Protein AF-A0A081CIU4-F1 (afdb_monomer)

Mean predicted aligned error: 13.31 Å

Nearest PDB structures (foldseek):
  8g0d-assembly1_G  TM=2.979E-01  e=1.003E+00  Mycolicibacterium smegmatis MC2 155
  7njs-assembly1_G  TM=2.547E-01  e=7.978E-01  Mycolicibacterium smegmatis MC2 155
  7njn-assembly1_G  TM=2.491E-01  e=2.106E+00  Mycolicibacterium smegmatis MC2 155
  8wwq-assembly1_B  TM=3.522E-01  e=3.522E+00  Gardenia jasminoides
  6c8s-assembly1_A  TM=2.582E-01  e=6.601E+00  Catharanthus roseus

Secondary structure (DSSP, 8-state):
-HHHHHHHHHHHHHHHHHHHHHHHHHHHHHHHHHS-THHHHSPBP----EEE-PPPPPPTT-SS--PPEEE----HHHHH--BS-HHHHT--SSEEE-HHHHHGGGSTTGGG--HHHHHHHHTT--TTSPP-HHHHHHHHHHHHH-TTTS----TT-GGGTTT-HHHHSS--S-TTS---TT-PPPEEEEEEEEETT----HHHHHHHHHHHHHHHT---SSEEEEEEEEEE--TTTGGGGGSHHHHHHHHHHHS-GGGGGGEEEEEHHHHHHHS---S-PPTT--TTSTTTSTTHHHHHHHHH-TT-SEEEEEETT-EESS-HHHHHHHHHHHHHHSPPPSS----BTT---SSSS---TTS---TTS--SEEESS--BB-TTS--TTTT-EESSS-TTT----B-SSS-EEEEHHHHHHHHHHHHTS--EE-HHHHHHHHHHHT---S-S-HHHHHHHS--EEE----B-BSB---HHHHHHHHS-SS-B--HHHHHHHTTBSBSTT-SSHHHHHHHHHH-TTEEE-S-EEB-----------S------S--S------SHHHHHHT-TTTHHHHHHHHHHHHHHHS-----TTTS-S--HHHHHHTS----PPP------------------------PPP------------------------------PPP-----------

Radius of gyration: 31.16 Å; Cα contacts (8 Å, |Δi|>4): 1054; chains: 1; bounding box: 83×91×110 Å

Sequence (689 aa):
MLALSRSRKHIVGRWTLTLTLAVVSALAIHFARIYPWHSLYLPESSLAVFDNLAARPISSNTTCFLPGATAVNSTSFKDAVPIGSTDGAGLASDLCFHYDSRFKPYDGGTGGNTYITRAQEQLALPSSVAITGDLIWLANLLAEHEPKSYPHVDWTDATLLSRCDAMQARPSATADAEPFMGVQRPRVAFVVRCYQDFNWSHDAIVHLRALVWELRSSKLEFEVDVHILLEVKDAAVSASMFSNGGRKRILRGSVPIEFWPLVTLWHEQEMLLRYPLGGDFRPGIRGADSYRGCLLPLQRFAVEHPEYESLINWEIDTRFTHTYDRMLESMRSYAFRASAQTYTRWPVRGHSSESHGSELAGRAKCINKSADVIVLSPVRNPQDSGWYWEYDVQGFASMQSTQRAASVGTNMWLSRRAVLALEDMSANEGESFFCEAMAPSLAFRSVPPSASNEKSQCETRFKLVHYPHPVAFRYQATPAKMDNLINPARASLSKQQEQVLKDASYYYASTIAERIYAQWQSRADACIMPLILHPVKTSTMAPATSSQRSRSFGGWILANPSGPASLCVASMKGSQCADFVKTTIRHYTGHDPGDLAAMQAESLFQWDLKRPRVNKPAPLAATARSASVLGFRWRSNVKCKVTWARQPGARAGGSSSTREGPVTTRVRPDQGFRIDAPGLNRGRLDPRA

Organism: Pseudozyma antarctica (NCBI:txid84753)

Foldseek 3Di:
DVVVVVVVVVVVVVVVVVVVVVVVVVVVVVCVLQPPVCVVPFAFDPLPLFDQFFDDDDPPDFLDQDADKDFDPDCSNVQQFQFFDCVLLVHDPRIWHFPCSRQVSLACVHNVACLLVLLCVVLQFDPPDWDFLQSLLLSLLCCVVPCVSRPRAQLVPPCSCVVGVVLVPPPPPDPPPDPPPPDAQAEEEEEEEEEFPAGDTSVLNSQVSLQSCLQCSDPDSHHYDYAYEYEYEDPVLQVLCPPPVSVSLSCSSGDRNNCSVRYDYDYQVVLVVQFVQADDDDPPDRCCDCQFNVLSVVLVVLVVCVRHQKYWYHYSQKDKRDGPSSSVRSQQVSLLQFFFAAFAATDGPPDPDPDGHPPPPPAQRLHNHGAAKEAAFTKFFAAPAAAPFLPFWTLDPDSRPQGWIFGADQGMMHGSVLSNVLSCCGRVSSTDGGRRISSSSQQNVQQDDDDDDSVVRSVRGGRYYYSRFGKGFRGRDDRVVVRVLQPPPHRHDHPSSCSRCLRIQDHQNNPCLQVVVVCSNVRSSTIRGTYMGPRHRPDPDDDDDDDDDDDDPDPPDDDDLAFQQVVSVSRPVRVVSQVVSQVSCCVSVVDGPDRSVPPDSDHPSNVSSPDDDPPPPDPPPPPDDDDDDDDDDDDDDDDDDDDDDDDYDDDDDDDDDDDDDDDDDDDDDDDDDDDDDDDDDDDDDDDDD

Solvent-accessible surface area (backbone atoms only — not comparable to full-atom values): 40070 Å² total; per-residue (Å²): 114,71,68,64,52,54,54,50,52,54,50,52,50,51,54,51,51,53,50,49,53,51,51,52,50,51,49,51,52,51,49,68,56,65,52,70,65,64,71,78,79,34,55,71,40,81,76,40,47,44,49,85,42,84,66,72,86,74,79,91,82,54,69,46,77,63,61,46,73,45,82,47,91,70,64,58,42,64,72,31,28,47,30,23,28,42,75,76,27,57,42,70,70,46,42,23,27,28,43,62,37,46,39,56,39,46,36,41,80,38,70,52,33,33,19,59,60,48,42,32,55,75,40,40,38,59,89,86,59,78,61,42,58,51,55,44,24,50,22,26,53,45,27,74,77,36,44,86,82,18,27,62,47,63,82,79,51,77,60,62,63,75,66,16,62,75,64,70,67,48,75,70,82,60,88,77,60,70,78,68,84,84,69,78,64,52,30,32,36,42,33,32,44,46,43,57,75,53,83,61,37,70,67,57,50,26,52,51,49,43,49,50,46,40,42,62,71,44,89,61,92,43,47,54,50,66,35,33,44,32,37,50,74,56,74,93,51,49,77,34,56,83,37,74,74,36,31,51,57,55,38,31,36,38,47,61,62,48,51,54,90,36,51,46,80,45,42,39,71,58,44,54,73,60,26,55,76,40,73,90,65,60,90,93,56,59,80,40,33,79,82,37,21,50,53,56,64,53,27,53,48,51,67,77,40,74,79,37,56,27,38,31,42,34,54,71,40,52,44,63,55,50,64,56,41,59,51,52,54,19,50,53,56,39,36,20,61,36,54,45,44,60,46,39,58,72,50,32,47,94,37,91,69,86,62,86,21,61,69,60,85,94,59,59,46,46,52,82,33,79,49,25,34,37,32,67,33,45,27,18,31,32,74,96,31,71,23,90,63,56,76,47,51,24,51,57,97,43,68,86,79,54,75,56,26,29,22,71,60,70,48,31,40,30,21,38,70,49,38,53,51,50,36,45,36,27,44,73,63,15,32,48,43,40,48,40,25,37,65,47,15,52,31,61,60,42,59,75,87,84,82,69,58,54,67,60,44,47,72,71,29,51,30,27,32,66,47,44,55,31,28,37,49,51,51,54,66,55,35,68,57,43,39,63,58,75,38,61,98,54,57,54,35,26,54,58,58,51,56,58,41,24,41,18,14,62,28,89,67,24,74,39,14,42,57,55,49,52,49,33,65,74,31,73,36,27,24,27,45,61,38,48,25,18,41,40,74,93,67,81,88,68,84,88,73,97,81,81,85,87,84,84,89,77,91,86,78,77,81,70,89,47,22,55,43,56,70,30,69,68,18,81,52,41,69,59,29,50,51,49,52,43,50,50,42,27,70,77,70,72,45,76,78,69,55,50,78,74,47,59,81,52,34,53,44,59,56,60,70,74,51,83,80,78,82,71,76,75,82,75,79,82,76,88,71,92,79,82,87,83,93,80,91,81,88,83,92,81,84,90,77,89,79,88,88,83,86,83,90,87,88,84,85,82,89,76,90,78,92,82,88,88,83,88,82,86,89,85,83,90,83,88,84,89,84,87,82,86,85,85,86,89,82,84,88,86,89,90,133

pLDDT: mean 77.13, std 23.22, range [23.17, 98.69]

Structure (mmCIF, N/CA/C/O backbone):
data_AF-A0A081CIU4-F1
#
_entry.id   AF-A0A081CIU4-F1
#
loop_
_atom_site.group_PDB
_atom_site.id
_atom_site.type_symbol
_atom_site.label_atom_id
_atom_site.label_alt_id
_atom_site.label_comp_id
_atom_site.label_asym_id
_atom_site.label_entity_id
_atom_site.label_seq_id
_atom_site.pdbx_PDB_ins_code
_atom_site.Cartn_x
_atom_site.Cartn_y
_atom_site.Cartn_z
_atom_site.occupancy
_atom_site.B_iso_or_equiv
_atom_site.auth_seq_id
_atom_site.auth_comp_id
_atom_site.auth_asym_id
_atom_site.auth_atom_id
_atom_site.pdbx_PDB_model_num
ATOM 1 N N . MET A 1 1 ? 35.627 34.342 52.975 1.00 47.59 1 MET A N 1
ATOM 2 C CA . MET A 1 1 ? 35.368 33.804 51.613 1.00 47.59 1 MET A CA 1
ATOM 3 C C . MET A 1 1 ? 35.479 32.272 51.497 1.00 47.59 1 MET A C 1
ATOM 5 O O . MET A 1 1 ? 34.652 31.683 50.813 1.00 47.59 1 MET A O 1
ATOM 9 N N . LEU A 1 2 ? 36.407 31.588 52.185 1.00 48.41 2 LEU A N 1
ATOM 10 C CA . LEU A 1 2 ? 36.567 30.116 52.105 1.00 48.41 2 LEU A CA 1
ATOM 11 C C . LEU A 1 2 ? 35.387 29.284 52.673 1.00 48.41 2 LEU A C 1
ATOM 13 O O . LEU A 1 2 ? 35.071 28.226 52.131 1.00 48.41 2 LEU A O 1
ATOM 17 N N . ALA A 1 3 ? 34.679 29.771 53.700 1.00 47.38 3 ALA A N 1
ATOM 18 C CA . ALA A 1 3 ? 33.522 29.073 54.287 1.00 47.38 3 ALA A CA 1
ATOM 19 C C . ALA A 1 3 ? 32.275 29.061 53.371 1.00 47.38 3 ALA A C 1
ATOM 21 O O . ALA A 1 3 ? 31.578 28.052 53.270 1.00 47.38 3 ALA A O 1
ATOM 22 N N . LEU A 1 4 ? 32.047 30.144 52.618 1.00 47.97 4 LEU A N 1
ATOM 23 C CA . LEU A 1 4 ? 30.974 30.242 51.614 1.00 47.97 4 LEU A CA 1
ATOM 24 C C . LEU A 1 4 ? 31.211 29.299 50.417 1.00 47.97 4 LEU A C 1
ATOM 26 O O . LEU A 1 4 ? 30.260 28.771 49.843 1.00 47.97 4 LEU A O 1
ATOM 30 N N . SER A 1 5 ? 32.478 29.029 50.081 1.00 53.72 5 SER A N 1
ATOM 31 C CA . SER A 1 5 ? 32.878 28.079 49.031 1.00 53.72 5 SER A CA 1
ATOM 32 C C . SER A 1 5 ? 32.599 26.619 49.419 1.00 53.72 5 SER A C 1
ATOM 34 O O . SER A 1 5 ? 32.042 25.868 48.618 1.00 53.72 5 SER A O 1
ATOM 36 N N . ARG A 1 6 ? 32.897 26.213 50.665 1.00 56.09 6 ARG A N 1
ATOM 37 C CA . ARG A 1 6 ? 32.586 24.854 51.162 1.00 56.09 6 ARG A CA 1
ATOM 38 C C . ARG A 1 6 ? 31.081 24.589 51.252 1.00 56.09 6 ARG A C 1
ATOM 40 O O . ARG A 1 6 ? 30.637 23.524 50.832 1.00 56.09 6 ARG A O 1
ATOM 47 N N . SER A 1 7 ? 30.299 25.562 51.724 1.00 58.88 7 SER A N 1
ATOM 48 C CA . SER A 1 7 ? 28.834 25.447 51.789 1.00 58.88 7 SER A CA 1
ATOM 49 C C . SER A 1 7 ? 28.203 25.317 50.394 1.00 58.88 7 SER A C 1
ATOM 51 O O . SER A 1 7 ? 27.415 24.403 50.153 1.00 58.88 7 SER A O 1
ATOM 53 N N . ARG A 1 8 ? 28.646 26.128 49.416 1.00 58.50 8 ARG A N 1
ATOM 54 C CA . ARG A 1 8 ? 28.216 25.986 48.012 1.00 58.50 8 ARG A CA 1
ATOM 55 C C . ARG A 1 8 ? 28.564 24.620 47.421 1.00 58.50 8 ARG A C 1
ATOM 57 O O . ARG A 1 8 ? 27.719 24.041 46.750 1.00 58.50 8 ARG A O 1
ATOM 64 N N . LYS A 1 9 ? 29.756 24.072 47.687 1.00 65.69 9 LYS A N 1
ATOM 65 C CA . LYS A 1 9 ? 30.148 22.735 47.198 1.00 65.69 9 LYS A CA 1
ATOM 66 C C . LYS A 1 9 ? 29.275 21.614 47.776 1.00 65.69 9 LYS A C 1
ATOM 68 O O . LYS A 1 9 ? 28.875 20.727 47.030 1.00 65.69 9 LYS A O 1
ATOM 73 N N . HIS A 1 10 ? 28.929 21.672 49.063 1.00 68.81 10 HIS A N 1
ATOM 74 C CA . HIS A 1 10 ? 28.024 20.693 49.680 1.00 68.81 10 HIS A CA 1
ATOM 75 C C . HIS A 1 10 ? 26.589 20.788 49.153 1.00 68.81 10 HIS A C 1
ATOM 77 O O . HIS A 1 10 ? 25.955 19.761 48.913 1.00 68.81 10 HIS A O 1
ATOM 83 N N . ILE A 1 11 ? 26.090 22.008 48.938 1.00 70.38 11 ILE A N 1
ATOM 84 C CA . ILE A 1 11 ? 24.769 22.238 48.347 1.00 70.38 11 ILE A CA 1
ATOM 85 C C . ILE A 1 11 ? 24.750 21.694 46.914 1.00 70.38 11 ILE A C 1
ATOM 87 O O . ILE A 1 11 ? 23.907 20.860 46.597 1.00 70.38 11 ILE A O 1
ATOM 91 N N . VAL A 1 12 ? 25.721 22.067 46.075 1.00 73.31 12 VAL A N 1
ATOM 92 C CA . VAL A 1 12 ? 25.831 21.576 44.689 1.00 73.31 12 VAL A CA 1
ATOM 93 C C . VAL A 1 12 ? 25.970 20.050 44.638 1.00 73.31 12 VAL A C 1
ATOM 95 O O . VAL A 1 12 ? 25.307 19.417 43.822 1.00 73.31 12 VAL A O 1
ATOM 98 N N . GLY A 1 13 ? 26.747 19.435 45.535 1.00 78.81 13 GLY A N 1
ATOM 99 C CA . GLY A 1 13 ? 26.871 17.975 45.624 1.00 78.81 13 GLY A CA 1
ATOM 100 C C . GLY A 1 13 ? 25.550 17.271 45.957 1.00 78.81 13 GLY A C 1
ATOM 101 O O . GLY A 1 13 ? 25.207 16.282 45.313 1.00 78.81 13 GLY A O 1
ATOM 102 N N . ARG A 1 14 ? 24.760 17.814 46.897 1.00 81.44 14 ARG A N 1
ATOM 103 C CA . ARG A 1 14 ? 23.413 17.303 47.210 1.00 81.44 14 ARG A CA 1
ATOM 104 C C . ARG A 1 14 ? 22.453 17.447 46.030 1.00 81.44 14 ARG A C 1
ATOM 106 O O . ARG A 1 14 ? 21.786 16.479 45.691 1.00 81.44 14 ARG A O 1
ATOM 113 N N . TRP A 1 15 ? 22.418 18.609 45.377 1.00 86.56 15 TRP A N 1
ATOM 114 C CA . TRP A 1 15 ? 21.588 18.817 44.183 1.00 86.56 15 TRP A CA 1
ATOM 115 C C . TRP A 1 15 ? 21.971 17.872 43.043 1.00 86.56 15 TRP A C 1
ATOM 117 O O . TRP A 1 15 ? 21.093 17.300 42.403 1.00 86.56 15 TRP A O 1
ATOM 127 N N . THR A 1 16 ? 23.271 17.653 42.833 1.00 87.38 16 THR A N 1
ATOM 128 C CA . THR A 1 16 ? 23.778 16.737 41.802 1.00 87.38 16 THR A CA 1
ATOM 129 C C . THR A 1 16 ? 23.361 15.297 42.094 1.00 87.38 16 THR A C 1
ATOM 131 O O . THR A 1 16 ? 22.875 14.613 41.197 1.00 87.38 16 THR A O 1
ATOM 134 N N . LEU A 1 17 ? 23.480 14.839 43.346 1.00 91.19 17 LEU A N 1
ATOM 135 C CA . LEU A 1 17 ? 23.054 13.497 43.747 1.00 91.19 17 LEU A CA 1
ATOM 136 C C . LEU A 1 17 ? 21.539 13.307 43.583 1.00 91.19 17 LEU A C 1
ATOM 138 O O . LEU A 1 17 ? 21.113 12.318 42.993 1.00 91.19 17 LEU A O 1
ATOM 142 N N . THR A 1 18 ? 20.732 14.264 44.052 1.00 91.94 18 THR A N 1
ATOM 143 C CA . THR A 1 18 ? 19.267 14.205 43.933 1.00 91.94 18 THR A CA 1
ATOM 144 C C . THR A 1 18 ? 18.825 14.201 42.473 1.00 91.94 18 THR A C 1
ATOM 146 O O . THR A 1 18 ? 17.993 13.381 42.093 1.00 91.94 18 THR A O 1
ATOM 149 N N . LEU A 1 19 ? 19.406 15.067 41.635 1.00 92.62 19 LEU A N 1
ATOM 150 C CA . LEU A 1 19 ? 19.109 15.102 40.203 1.00 92.62 19 LEU A CA 1
ATOM 151 C C . LEU A 1 19 ? 19.512 13.789 39.525 1.00 92.62 19 LEU A C 1
ATOM 153 O O . LEU A 1 19 ? 18.738 13.243 38.747 1.00 92.62 19 LEU A O 1
ATOM 157 N N . THR A 1 20 ? 20.688 13.250 39.858 1.00 92.81 20 THR A N 1
ATOM 158 C CA . THR A 1 20 ? 21.164 11.974 39.306 1.00 92.81 20 THR A CA 1
ATOM 159 C C . THR A 1 20 ? 20.224 10.832 39.683 1.00 92.81 20 THR A C 1
ATOM 161 O O . THR A 1 20 ? 19.798 10.086 38.808 1.00 92.81 20 THR A O 1
ATOM 164 N N . LEU A 1 21 ? 19.829 10.726 40.955 1.00 94.44 21 LEU A N 1
ATOM 165 C CA . LEU A 1 21 ? 18.868 9.718 41.410 1.00 94.44 21 LEU A CA 1
ATOM 166 C C . LEU A 1 21 ? 17.505 9.880 40.731 1.00 94.44 21 LEU A C 1
ATOM 168 O O . LEU A 1 21 ? 16.909 8.881 40.329 1.00 94.44 21 LEU A O 1
ATOM 172 N N . ALA A 1 22 ? 17.026 11.114 40.560 1.00 92.81 22 ALA A N 1
ATOM 173 C CA . ALA A 1 22 ? 15.773 11.392 39.865 1.00 92.81 22 ALA A CA 1
ATOM 174 C C . ALA A 1 22 ? 15.837 10.970 38.389 1.00 92.81 22 ALA A C 1
ATOM 176 O O . ALA A 1 22 ? 14.927 10.295 37.908 1.00 92.81 22 ALA A O 1
ATOM 177 N N . VAL A 1 23 ? 16.927 11.294 37.685 1.00 93.25 23 VAL A N 1
ATOM 178 C CA . VAL A 1 23 ? 17.137 10.893 36.285 1.00 93.25 23 VAL A CA 1
ATOM 179 C C . VAL A 1 23 ? 17.259 9.376 36.161 1.00 93.25 23 VAL A C 1
ATOM 181 O O . VAL A 1 23 ? 16.587 8.786 35.320 1.00 93.25 23 VAL A O 1
ATOM 184 N N . VAL A 1 24 ? 18.052 8.721 37.013 1.00 94.00 24 VAL A N 1
ATOM 185 C CA . VAL A 1 24 ? 18.200 7.256 37.010 1.00 94.00 24 VAL A CA 1
ATOM 186 C C . VAL A 1 24 ? 16.861 6.575 37.284 1.00 94.00 24 VAL A C 1
ATOM 188 O O . VAL A 1 24 ? 16.499 5.640 36.574 1.00 94.00 24 VAL A O 1
ATOM 191 N N . SER A 1 25 ? 16.086 7.072 38.250 1.00 92.12 25 SER A N 1
ATOM 192 C CA . SER A 1 25 ? 14.756 6.536 38.560 1.00 92.12 25 SER A CA 1
ATOM 193 C C . SER A 1 25 ? 13.787 6.726 37.392 1.00 92.12 25 SER A C 1
ATOM 195 O O . SER A 1 25 ? 13.082 5.792 37.017 1.00 92.12 25 SER A O 1
ATOM 197 N N . ALA A 1 26 ? 13.782 7.905 36.764 1.00 89.06 26 ALA A N 1
ATOM 198 C CA . ALA A 1 26 ? 12.953 8.180 35.595 1.00 89.06 26 ALA A CA 1
ATOM 199 C C . ALA A 1 26 ? 13.325 7.281 34.405 1.00 89.06 26 ALA A C 1
ATOM 201 O O . ALA A 1 26 ? 12.436 6.737 33.751 1.00 89.06 26 ALA A O 1
ATOM 202 N N . LEU A 1 27 ? 14.622 7.068 34.156 1.00 89.06 27 LEU A N 1
ATOM 203 C CA . LEU A 1 27 ? 15.112 6.157 33.121 1.00 89.06 27 LEU A CA 1
ATOM 204 C C . LEU A 1 27 ? 14.751 4.702 33.426 1.00 89.06 27 LEU A C 1
ATOM 206 O O . LEU A 1 27 ? 14.308 3.999 32.524 1.00 89.06 27 LEU A O 1
ATOM 210 N N . ALA A 1 28 ? 14.877 4.260 34.680 1.00 88.69 28 ALA A N 1
ATOM 211 C CA . ALA A 1 28 ? 14.497 2.913 35.095 1.00 88.69 28 ALA A CA 1
ATOM 212 C C . ALA A 1 28 ? 12.992 2.671 34.912 1.00 88.69 28 ALA A C 1
ATOM 214 O O . ALA A 1 28 ? 12.601 1.656 34.341 1.00 88.69 28 ALA A O 1
ATOM 215 N N . ILE A 1 29 ? 12.146 3.628 35.312 1.00 84.19 29 ILE A N 1
ATOM 216 C CA . ILE A 1 29 ? 10.693 3.567 35.094 1.00 84.19 29 ILE A CA 1
ATOM 217 C C . ILE A 1 29 ? 10.372 3.580 33.597 1.00 84.19 29 ILE A C 1
ATOM 219 O O . ILE A 1 29 ? 9.528 2.808 33.145 1.00 84.19 29 ILE A O 1
ATOM 223 N N . HIS A 1 30 ? 11.036 4.432 32.811 1.00 80.25 30 HIS A N 1
ATOM 224 C CA . HIS A 1 30 ? 10.829 4.486 31.366 1.00 80.25 30 HIS A CA 1
ATOM 225 C C . HIS A 1 30 ? 11.207 3.159 30.703 1.00 80.25 30 HIS A C 1
ATOM 227 O O . HIS A 1 30 ? 10.396 2.607 29.964 1.00 80.25 30 HIS A O 1
ATOM 233 N N . PHE A 1 31 ? 12.382 2.611 31.028 1.00 82.56 31 PHE A N 1
ATOM 234 C CA . PHE A 1 31 ? 12.849 1.321 30.527 1.00 82.56 31 PHE A CA 1
ATOM 235 C C . PHE A 1 31 ? 11.892 0.198 30.927 1.00 82.56 31 PHE A C 1
ATOM 237 O O . PHE A 1 31 ? 11.445 -0.556 30.072 1.00 82.56 31 PHE A O 1
ATOM 244 N N . ALA A 1 32 ? 11.478 0.150 32.194 1.00 82.06 32 ALA A N 1
ATOM 245 C CA . ALA A 1 32 ? 10.506 -0.822 32.674 1.00 82.06 32 ALA A CA 1
ATOM 246 C C . ALA A 1 32 ? 9.129 -0.682 32.005 1.00 82.06 32 ALA A C 1
ATOM 248 O O . ALA A 1 32 ? 8.395 -1.656 31.927 1.00 82.06 32 ALA A O 1
ATOM 249 N N . ARG A 1 33 ? 8.745 0.488 31.490 1.00 75.88 33 ARG A N 1
ATOM 250 C CA . ARG A 1 33 ? 7.483 0.633 30.746 1.00 75.88 33 ARG A CA 1
ATOM 251 C C . ARG A 1 33 ? 7.586 0.174 29.297 1.00 75.88 33 ARG A C 1
ATOM 253 O O . ARG A 1 33 ? 6.608 -0.343 28.771 1.00 75.88 33 ARG A O 1
ATOM 260 N N . ILE A 1 34 ? 8.730 0.384 28.648 1.00 75.81 34 ILE A N 1
ATOM 261 C CA . ILE A 1 34 ? 8.908 0.082 27.217 1.00 75.81 34 ILE A CA 1
ATOM 262 C C . ILE A 1 34 ? 9.500 -1.303 26.955 1.00 75.81 34 ILE A C 1
ATOM 264 O O . ILE A 1 34 ? 9.457 -1.771 25.818 1.00 75.81 34 ILE A O 1
ATOM 268 N N . TYR A 1 35 ? 10.094 -1.933 27.969 1.00 82.69 35 TYR A N 1
ATOM 269 C CA . TYR A 1 35 ? 10.715 -3.238 27.820 1.00 82.69 35 TYR A CA 1
ATOM 270 C C . TYR A 1 35 ? 9.648 -4.299 27.494 1.00 82.69 35 TYR A C 1
ATOM 272 O O . TYR A 1 35 ? 8.604 -4.332 28.153 1.00 82.69 35 TYR A O 1
ATOM 280 N N . PRO A 1 36 ? 9.880 -5.175 26.499 1.00 83.56 36 PRO A N 1
ATOM 281 C CA . PRO A 1 36 ? 8.927 -6.204 26.097 1.00 83.56 36 PRO A CA 1
ATOM 282 C C . PRO A 1 36 ? 8.922 -7.357 27.109 1.00 83.56 36 PRO A C 1
ATOM 284 O O . PRO A 1 36 ? 9.418 -8.442 26.836 1.00 83.56 36 PRO A O 1
ATOM 287 N N . TRP A 1 37 ? 8.382 -7.140 28.310 1.00 86.25 37 TRP A N 1
ATOM 288 C CA . TRP A 1 37 ? 8.430 -8.124 29.401 1.00 86.25 37 TRP A CA 1
ATOM 289 C C . TRP A 1 37 ? 7.894 -9.502 29.013 1.00 86.25 37 TRP A C 1
ATOM 291 O O . TRP A 1 37 ? 8.384 -10.508 29.523 1.00 86.25 37 TRP A O 1
ATOM 301 N N . HIS A 1 38 ? 6.928 -9.560 28.093 1.00 88.44 38 HIS A N 1
ATOM 302 C CA . HIS A 1 38 ? 6.382 -10.811 27.572 1.00 88.44 38 HIS A CA 1
ATOM 303 C C . HIS A 1 38 ? 7.429 -11.725 26.947 1.00 88.44 38 HIS A C 1
ATOM 305 O O . HIS A 1 38 ? 7.288 -12.940 27.061 1.00 88.44 38 HIS A O 1
ATOM 311 N N . SER A 1 39 ? 8.516 -11.179 26.399 1.00 88.44 39 SER A N 1
ATOM 312 C CA . SER A 1 39 ? 9.598 -11.982 25.829 1.00 88.44 39 SER A CA 1
ATOM 313 C C . SER A 1 39 ? 10.392 -12.780 26.865 1.00 88.44 39 SER A C 1
ATOM 315 O O . SER A 1 39 ? 11.128 -13.683 26.485 1.00 88.44 39 SER A O 1
ATOM 317 N N . LEU A 1 40 ? 10.314 -12.429 28.156 1.00 89.69 40 LEU A N 1
ATOM 318 C CA . LEU A 1 40 ? 11.054 -13.119 29.220 1.00 89.69 40 LEU A CA 1
ATOM 319 C C . LEU A 1 40 ? 10.314 -14.336 29.774 1.00 89.69 40 LEU A C 1
ATOM 321 O O . LEU A 1 40 ? 10.948 -15.240 30.306 1.00 89.69 40 LEU A O 1
ATOM 325 N N . TYR A 1 41 ? 8.983 -14.339 29.696 1.00 90.12 41 TYR A N 1
ATOM 326 C CA . TYR A 1 41 ? 8.151 -15.353 30.348 1.00 90.12 41 TYR A CA 1
ATOM 327 C C . TYR A 1 41 ? 7.255 -16.136 29.386 1.00 90.12 41 TYR A C 1
ATOM 329 O O . TYR A 1 41 ? 6.561 -17.053 29.826 1.00 90.12 41 TYR A O 1
ATOM 337 N N . LEU A 1 42 ? 7.186 -15.755 28.108 1.00 90.94 42 LEU A N 1
ATOM 338 C CA . LEU A 1 42 ? 6.519 -16.550 27.082 1.00 90.94 42 LEU A CA 1
ATOM 339 C C . LEU A 1 42 ? 7.560 -17.291 26.244 1.00 90.94 42 LEU A C 1
ATOM 341 O O . LEU A 1 42 ? 8.535 -16.670 25.812 1.00 90.94 42 LEU A O 1
ATOM 345 N N . PRO A 1 43 ? 7.358 -18.588 25.968 1.00 90.69 43 PRO A N 1
ATOM 346 C CA . PRO A 1 43 ? 8.211 -19.299 25.033 1.00 90.69 43 PRO A CA 1
ATOM 347 C C . PRO A 1 43 ? 8.005 -18.750 23.616 1.00 90.69 43 PRO A C 1
ATOM 349 O O . PRO A 1 43 ? 6.896 -18.354 23.234 1.00 90.69 43 PRO A O 1
ATOM 352 N N . GLU A 1 44 ? 9.082 -18.714 22.828 1.00 88.25 44 GLU A N 1
ATOM 353 C CA . GLU A 1 44 ? 8.960 -18.406 21.405 1.00 88.25 44 GLU A CA 1
ATOM 354 C C . GLU A 1 44 ? 8.112 -19.476 20.719 1.00 88.25 44 GLU A C 1
ATOM 356 O O . GLU A 1 44 ? 8.261 -20.674 20.959 1.00 88.25 44 GLU A O 1
ATOM 361 N N . SER A 1 45 ? 7.224 -19.028 19.841 1.00 79.62 45 SER A N 1
ATOM 362 C CA . SER A 1 45 ? 6.493 -19.916 18.963 1.00 79.62 45 SER A CA 1
ATOM 363 C C . SER A 1 45 ? 7.462 -20.528 17.962 1.00 79.62 45 SER A C 1
ATOM 365 O O . SER A 1 45 ? 8.175 -19.817 17.245 1.00 79.62 45 SER A O 1
ATOM 367 N N . SER A 1 46 ? 7.459 -21.857 17.860 1.00 67.00 46 SER A N 1
ATOM 368 C CA . SER A 1 46 ? 7.806 -22.497 16.599 1.00 67.00 46 SER A CA 1
ATOM 369 C C . SER A 1 46 ? 6.753 -22.008 15.615 1.00 67.00 46 SER A C 1
ATOM 371 O O . SER A 1 46 ? 5.642 -22.520 15.646 1.00 67.00 46 SER A O 1
ATOM 373 N N . LEU A 1 47 ? 7.029 -20.943 14.858 1.00 64.56 47 LEU A N 1
ATOM 374 C CA . LEU A 1 47 ? 6.101 -20.345 13.894 1.00 64.56 47 LEU A CA 1
ATOM 375 C C . LEU A 1 47 ? 5.720 -21.393 12.828 1.00 64.56 47 LEU A C 1
ATOM 377 O O . LEU A 1 47 ? 6.210 -21.359 11.704 1.00 64.56 47 LEU A O 1
ATOM 381 N N . ALA A 1 48 ? 4.857 -22.343 13.185 1.00 69.06 48 ALA A N 1
ATOM 382 C CA . ALA A 1 48 ? 4.318 -23.413 12.357 1.00 69.06 48 ALA A CA 1
ATOM 383 C C . ALA A 1 48 ? 3.165 -22.855 11.517 1.00 69.06 48 ALA A C 1
ATOM 385 O O . ALA A 1 48 ? 2.093 -23.439 11.402 1.00 69.06 48 ALA A O 1
ATOM 386 N N . VAL A 1 49 ? 3.403 -21.666 10.957 1.00 84.31 49 VAL A N 1
ATOM 387 C CA . VAL A 1 49 ? 2.531 -21.017 9.976 1.00 84.31 49 VAL A CA 1
ATOM 388 C C . VAL A 1 49 ? 2.612 -21.718 8.617 1.00 84.31 49 VAL A C 1
ATOM 390 O O . VAL A 1 49 ? 1.861 -21.375 7.710 1.00 84.31 49 VAL A O 1
ATOM 393 N N . PHE A 1 50 ? 3.524 -22.685 8.481 1.00 87.94 50 PHE A N 1
ATOM 394 C CA . PHE A 1 50 ? 3.714 -23.503 7.296 1.00 87.94 50 PHE A CA 1
ATOM 395 C C . PHE A 1 50 ? 3.245 -24.927 7.549 1.00 87.94 50 PHE A C 1
ATOM 397 O O . PHE A 1 50 ? 3.664 -25.546 8.529 1.00 87.94 50 PHE A O 1
ATOM 404 N N . ASP A 1 51 ? 2.482 -25.461 6.606 1.00 84.94 51 ASP A N 1
ATOM 405 C CA . ASP A 1 51 ? 2.380 -26.898 6.417 1.00 84.94 51 ASP A CA 1
ATOM 406 C C . ASP A 1 51 ? 3.490 -27.333 5.451 1.00 84.94 51 ASP A C 1
ATOM 408 O O . ASP A 1 51 ? 3.676 -26.738 4.386 1.00 84.94 51 ASP A O 1
ATOM 412 N N . ASN A 1 52 ? 4.254 -28.355 5.839 1.00 86.62 52 ASN A N 1
ATOM 413 C CA . ASN A 1 52 ? 5.378 -28.868 5.052 1.00 86.62 52 ASN A CA 1
ATOM 414 C C . ASN A 1 52 ? 4.848 -29.863 4.015 1.00 86.62 52 ASN A C 1
ATOM 416 O O . ASN A 1 52 ? 4.833 -31.075 4.243 1.00 86.62 52 ASN A O 1
ATOM 420 N N . LEU A 1 53 ? 4.336 -29.335 2.908 1.00 84.75 53 LEU A N 1
ATOM 421 C CA . LEU A 1 53 ? 3.707 -30.105 1.840 1.00 84.75 53 LEU A CA 1
ATOM 422 C C . LEU A 1 53 ? 4.631 -30.162 0.624 1.00 84.75 53 LEU A C 1
ATOM 424 O O . LEU A 1 53 ? 5.389 -29.236 0.350 1.00 84.75 53 LEU A O 1
ATOM 428 N N . ALA A 1 54 ? 4.572 -31.249 -0.141 1.00 83.31 54 ALA A N 1
ATOM 429 C CA . ALA A 1 54 ? 5.294 -31.302 -1.405 1.00 83.31 54 ALA A CA 1
ATOM 430 C C . ALA A 1 54 ? 4.649 -30.329 -2.406 1.00 83.31 54 ALA A C 1
ATOM 432 O O . ALA A 1 54 ? 3.458 -30.445 -2.708 1.00 83.31 54 ALA A O 1
ATOM 433 N N . ALA A 1 55 ? 5.439 -29.393 -2.937 1.00 76.25 55 ALA A N 1
ATOM 434 C CA . ALA A 1 55 ? 4.968 -28.479 -3.967 1.00 76.25 55 ALA A CA 1
ATOM 435 C C . ALA A 1 55 ? 4.559 -29.249 -5.230 1.00 76.25 55 ALA A C 1
ATOM 437 O O . ALA A 1 55 ? 5.261 -30.155 -5.690 1.00 76.25 55 ALA A O 1
ATOM 438 N N . ARG A 1 56 ? 3.425 -28.868 -5.826 1.00 69.81 56 ARG A N 1
ATOM 439 C CA . ARG A 1 56 ? 3.028 -29.399 -7.134 1.00 69.81 56 ARG A CA 1
ATOM 440 C C . ARG A 1 56 ? 3.912 -28.787 -8.228 1.00 69.81 56 ARG A C 1
ATOM 442 O O . ARG A 1 56 ? 4.130 -27.572 -8.208 1.00 69.81 56 ARG A O 1
ATOM 449 N N . PRO A 1 57 ? 4.392 -29.582 -9.201 1.00 67.31 57 PRO A N 1
ATOM 450 C CA . PRO A 1 57 ? 5.156 -29.050 -10.320 1.00 67.31 57 PRO A CA 1
ATOM 451 C C . PRO A 1 57 ? 4.294 -28.081 -11.135 1.00 67.31 57 PRO A C 1
ATOM 453 O O . PRO A 1 57 ? 3.151 -28.378 -11.485 1.00 67.31 57 PRO A O 1
ATOM 456 N N . ILE A 1 58 ? 4.853 -26.910 -11.431 1.00 67.25 58 ILE A N 1
ATOM 457 C CA . ILE A 1 58 ? 4.219 -25.897 -12.277 1.00 67.25 58 ILE A CA 1
ATOM 458 C C . ILE A 1 58 ? 4.496 -26.270 -13.733 1.00 67.25 58 ILE A C 1
ATOM 460 O O . ILE A 1 58 ? 5.648 -26.523 -14.093 1.00 67.25 58 ILE A O 1
ATOM 464 N N . SER A 1 59 ? 3.457 -26.295 -14.570 1.00 58.84 59 SER A N 1
ATOM 465 C CA . SER A 1 59 ? 3.627 -26.470 -16.015 1.00 58.84 59 SER A CA 1
ATOM 466 C C . SER A 1 59 ? 4.476 -25.324 -16.570 1.00 58.84 59 SER A C 1
ATOM 468 O O . SER A 1 59 ? 4.124 -24.158 -16.420 1.00 58.84 59 SER A O 1
ATOM 470 N N . SER A 1 60 ? 5.602 -25.648 -17.205 1.00 55.03 60 SER A N 1
ATOM 471 C CA . SER A 1 60 ? 6.551 -24.674 -17.759 1.00 55.03 60 SER A CA 1
ATOM 472 C C . SER A 1 60 ? 6.101 -24.048 -19.082 1.00 55.03 60 SER A C 1
ATOM 474 O O . SER A 1 60 ? 6.821 -23.218 -19.628 1.00 55.03 60 SER A O 1
ATOM 476 N N . ASN A 1 61 ? 4.942 -24.448 -19.615 1.00 53.81 61 ASN A N 1
ATOM 477 C CA . ASN A 1 61 ? 4.534 -24.131 -20.984 1.00 53.81 61 ASN A CA 1
ATOM 478 C C . ASN A 1 61 ? 3.200 -23.373 -21.071 1.00 53.81 61 ASN A C 1
ATOM 480 O O . ASN A 1 61 ? 2.446 -23.538 -22.027 1.00 53.81 61 ASN A O 1
ATOM 484 N N . THR A 1 62 ? 2.865 -22.576 -20.055 1.00 54.91 62 THR A N 1
ATOM 485 C CA . THR A 1 62 ? 1.636 -21.775 -20.064 1.00 54.91 62 THR A CA 1
ATOM 486 C C . THR A 1 62 ? 1.937 -20.318 -20.387 1.00 54.91 62 THR A C 1
ATOM 488 O O . THR A 1 62 ? 2.716 -19.668 -19.699 1.00 54.91 62 THR A O 1
ATOM 491 N N . THR A 1 63 ? 1.238 -19.765 -21.377 1.00 62.72 63 THR A N 1
ATOM 492 C CA . THR A 1 63 ? 1.177 -18.320 -21.675 1.00 62.72 63 THR A CA 1
ATOM 493 C C . THR A 1 63 ? 0.432 -17.512 -20.601 1.00 62.72 63 THR A C 1
ATOM 495 O O . THR A 1 63 ? 0.308 -16.294 -20.707 1.00 62.72 63 THR A O 1
ATOM 498 N N . CYS A 1 64 ? -0.074 -18.190 -19.570 1.00 70.19 64 CYS A N 1
ATOM 499 C CA . CYS A 1 64 ? -0.979 -17.670 -18.561 1.00 70.19 64 CYS A CA 1
ATOM 500 C C . CYS A 1 64 ? -0.321 -17.539 -17.192 1.00 70.19 64 CYS A C 1
ATOM 502 O O . CYS A 1 64 ? 0.398 -18.431 -16.742 1.00 70.19 64 CYS A O 1
ATOM 504 N N . PHE A 1 65 ? -0.701 -16.489 -16.473 1.00 76.56 65 PHE A N 1
ATOM 505 C CA . PHE A 1 65 ? -0.289 -16.267 -15.097 1.00 76.56 65 PHE A CA 1
ATOM 506 C C . PHE A 1 65 ? -1.257 -16.951 -14.114 1.00 76.56 65 PHE A C 1
ATOM 508 O O . PHE A 1 65 ? -2.175 -16.334 -13.582 1.00 76.56 65 PHE A O 1
ATOM 515 N N . LEU A 1 66 ? -1.126 -18.262 -13.906 1.00 75.88 66 LEU A N 1
ATOM 516 C CA . LEU A 1 66 ? -2.017 -19.003 -13.003 1.00 75.88 66 LEU A CA 1
ATOM 517 C C . LEU A 1 66 ? -1.252 -19.530 -11.783 1.00 75.88 66 LEU A C 1
ATOM 519 O O . LEU A 1 66 ? -0.427 -20.430 -11.947 1.00 75.88 66 LEU A O 1
ATOM 523 N N . PRO A 1 67 ? -1.521 -19.016 -10.566 1.00 78.69 67 PRO A N 1
ATOM 524 C CA . PRO A 1 67 ? -0.890 -19.536 -9.362 1.00 78.69 67 PRO A CA 1
ATOM 525 C C . PRO A 1 67 ? -1.460 -20.919 -9.010 1.00 78.69 67 PRO A C 1
ATOM 527 O O . PRO A 1 67 ? -2.667 -21.157 -9.105 1.00 78.69 67 PRO A O 1
ATOM 530 N N . GLY A 1 68 ? -0.592 -21.838 -8.589 1.00 77.38 68 GLY A N 1
ATOM 531 C CA . GLY A 1 68 ? -0.977 -23.165 -8.110 1.00 77.38 68 GLY A CA 1
ATOM 532 C C . GLY A 1 68 ? -1.220 -23.171 -6.601 1.00 77.38 68 GLY A C 1
ATOM 533 O O . GLY A 1 68 ? -0.303 -22.875 -5.838 1.00 77.38 68 GLY A O 1
ATOM 534 N N . ALA A 1 69 ? -2.431 -23.537 -6.173 1.00 82.62 69 ALA A N 1
ATOM 535 C CA . ALA A 1 69 ? -2.763 -23.758 -4.764 1.00 82.62 69 ALA A CA 1
ATOM 536 C C . ALA A 1 69 ? -2.685 -25.249 -4.398 1.00 82.62 69 ALA A C 1
ATOM 538 O O . ALA A 1 69 ? -2.949 -26.125 -5.232 1.00 82.62 69 ALA A O 1
ATOM 539 N N . THR A 1 70 ? -2.383 -25.530 -3.133 1.00 81.44 70 THR A N 1
ATOM 540 C CA . THR A 1 70 ? -2.409 -26.878 -2.555 1.00 81.44 70 THR A CA 1
ATOM 541 C C . THR A 1 70 ? -3.540 -26.958 -1.533 1.00 81.44 70 THR A C 1
ATOM 543 O O . THR A 1 70 ? -3.682 -26.069 -0.697 1.00 81.44 70 THR A O 1
ATOM 546 N N . ALA A 1 71 ? -4.352 -28.016 -1.610 1.00 83.00 71 ALA A N 1
ATOM 547 C CA . ALA A 1 71 ? -5.401 -28.276 -0.629 1.00 83.00 71 ALA A CA 1
ATOM 548 C C . ALA A 1 71 ? -4.803 -28.750 0.701 1.00 83.00 71 ALA A C 1
ATOM 550 O O . ALA A 1 71 ? -3.859 -29.545 0.713 1.00 83.00 71 ALA A O 1
ATOM 551 N N . VAL A 1 72 ? -5.376 -28.283 1.805 1.00 82.56 72 VAL A N 1
ATOM 552 C CA . VAL A 1 72 ? -4.885 -28.506 3.162 1.00 82.56 72 VAL A CA 1
ATOM 553 C C . VAL A 1 72 ? -5.990 -29.052 4.053 1.00 82.56 72 VAL A C 1
ATOM 555 O O . VAL A 1 72 ? -7.080 -28.496 4.114 1.00 82.56 72 VAL A O 1
ATOM 558 N N . ASN A 1 73 ? -5.660 -30.101 4.812 1.00 70.81 73 ASN A N 1
ATOM 559 C CA . ASN A 1 73 ? -6.511 -30.659 5.871 1.00 70.81 73 ASN A CA 1
ATOM 560 C C . ASN A 1 73 ? -5.929 -30.427 7.285 1.00 70.81 73 ASN A C 1
ATOM 562 O O . ASN A 1 73 ? -6.416 -30.995 8.260 1.00 70.81 73 ASN A O 1
ATOM 566 N N . SER A 1 74 ? -4.856 -29.640 7.398 1.00 69.50 74 SER A N 1
ATOM 567 C CA . SER A 1 74 ? -4.142 -29.359 8.647 1.00 69.50 74 SER A CA 1
ATOM 568 C C . SER A 1 74 ? -4.827 -28.267 9.467 1.00 69.50 74 SER A C 1
ATOM 570 O O . SER A 1 74 ? -5.265 -27.245 8.941 1.00 69.50 74 SER A O 1
ATOM 572 N N . THR A 1 75 ? -4.861 -28.449 10.787 1.00 68.75 75 THR A N 1
ATOM 573 C CA . THR A 1 75 ? -5.267 -27.409 11.743 1.00 68.75 75 THR A CA 1
ATOM 574 C C . THR A 1 75 ? -4.079 -26.644 12.332 1.00 68.75 75 THR A C 1
ATOM 576 O O . THR A 1 75 ? -4.306 -25.673 13.046 1.00 68.75 75 THR A O 1
ATOM 579 N N . SER A 1 76 ? -2.829 -27.026 12.022 1.00 73.12 76 SER A N 1
ATOM 580 C CA . SER A 1 76 ? -1.609 -26.466 12.639 1.00 73.12 76 SER A CA 1
ATOM 581 C C . SER A 1 76 ? -1.506 -24.948 12.484 1.00 73.12 76 SER A C 1
ATOM 583 O O . SER A 1 76 ? -1.167 -24.230 13.424 1.00 73.12 76 SER A O 1
ATOM 585 N N . PHE A 1 77 ? -1.869 -24.427 11.312 1.00 79.88 77 PHE A N 1
ATOM 586 C CA . PHE A 1 77 ? -1.863 -22.987 11.065 1.00 79.88 77 PHE A CA 1
ATOM 587 C C . PHE A 1 77 ? -2.758 -22.221 12.030 1.00 79.88 77 PHE A C 1
ATOM 589 O O . PHE A 1 77 ? -2.374 -21.164 12.522 1.00 79.88 77 PHE A O 1
ATOM 596 N N . LYS A 1 78 ? -3.938 -22.769 12.333 1.00 74.75 78 LYS A N 1
ATOM 597 C CA . LYS A 1 78 ? -4.904 -22.128 13.220 1.00 74.75 78 LYS A CA 1
ATOM 598 C C . LYS A 1 78 ? -4.340 -21.932 14.637 1.00 74.75 78 LYS A C 1
ATOM 600 O O . LYS A 1 78 ? -4.730 -20.973 15.298 1.00 74.75 78 LYS A O 1
ATOM 605 N N . ASP A 1 79 ? -3.404 -22.774 15.069 1.00 74.38 79 ASP A N 1
ATOM 606 C CA . ASP A 1 79 ? -2.697 -22.625 16.346 1.00 74.38 79 ASP A CA 1
ATOM 607 C C . ASP A 1 79 ? -1.541 -21.607 16.260 1.00 74.38 79 ASP A C 1
ATOM 609 O O . ASP A 1 79 ? -1.198 -20.960 17.251 1.00 74.38 79 ASP A O 1
ATOM 613 N N . ALA A 1 80 ? -0.974 -21.404 15.066 1.00 79.06 80 ALA A N 1
ATOM 614 C CA . ALA A 1 80 ? 0.099 -20.443 14.804 1.00 79.06 80 ALA A CA 1
ATOM 615 C C . ALA A 1 80 ? -0.387 -18.991 14.585 1.00 79.06 80 ALA A C 1
ATOM 617 O O . ALA A 1 80 ? 0.410 -18.055 14.717 1.00 79.06 80 ALA A O 1
ATOM 618 N N . VAL A 1 81 ? -1.678 -18.785 14.283 1.00 85.19 81 VAL A N 1
ATOM 619 C CA . VAL A 1 81 ? -2.324 -17.462 14.149 1.00 85.19 81 VAL A CA 1
ATOM 620 C C . VAL A 1 81 ? -3.335 -17.201 15.279 1.00 85.19 81 VAL A C 1
ATOM 622 O O . VAL A 1 81 ? -4.546 -17.324 15.090 1.00 85.19 81 VAL A O 1
ATOM 625 N N . PRO A 1 82 ? -2.870 -16.828 16.487 1.00 86.00 82 PRO A N 1
ATOM 626 C CA . PRO A 1 82 ? -3.748 -16.659 17.648 1.00 86.00 82 PRO A CA 1
ATOM 627 C C . PRO A 1 82 ? -4.649 -15.414 17.568 1.00 86.00 82 PRO A C 1
ATOM 629 O O . PRO A 1 82 ? -5.583 -15.282 18.362 1.00 86.00 82 PRO A O 1
ATOM 632 N N . ILE A 1 83 ? -4.365 -14.498 16.637 1.00 92.38 83 ILE A N 1
ATOM 633 C CA . ILE A 1 83 ? -5.044 -13.214 16.454 1.00 92.38 83 ILE A CA 1
ATOM 634 C C . ILE A 1 83 ? -5.784 -13.228 15.115 1.00 92.38 83 ILE A C 1
ATOM 636 O O . ILE A 1 83 ? -5.253 -13.712 14.114 1.00 92.38 83 ILE A O 1
ATOM 640 N N . GLY A 1 84 ? -6.989 -12.660 15.076 1.00 90.88 84 GLY A N 1
ATOM 641 C CA . GLY A 1 84 ? -7.813 -12.692 13.870 1.00 90.88 84 GLY A CA 1
ATOM 642 C C . GLY A 1 84 ? -8.584 -14.002 13.732 1.00 90.88 84 GLY A C 1
ATOM 643 O O . GLY A 1 84 ? -8.648 -14.819 14.652 1.00 90.88 84 GLY A O 1
ATOM 644 N N . SER A 1 85 ? -9.199 -14.207 12.571 1.00 86.81 85 SER A N 1
ATOM 645 C CA . SER A 1 85 ? -9.816 -15.487 12.227 1.00 86.81 85 SER A CA 1
ATOM 646 C C . SER A 1 85 ? -9.959 -15.620 10.719 1.00 86.81 85 SER A C 1
ATOM 648 O O . SER A 1 85 ? -10.565 -14.758 10.093 1.00 86.81 85 SER A O 1
ATOM 650 N N . THR A 1 86 ? -9.464 -16.714 10.133 1.00 87.38 86 THR A N 1
ATOM 651 C CA . THR A 1 86 ? -9.773 -17.057 8.734 1.00 87.38 86 THR A CA 1
ATOM 652 C C . THR A 1 86 ? -11.276 -17.243 8.560 1.00 87.38 86 THR A C 1
ATOM 654 O O . THR A 1 86 ? -11.889 -16.591 7.722 1.00 87.38 86 THR A O 1
ATOM 657 N N . ASP A 1 87 ? -11.884 -18.040 9.441 1.00 86.31 87 ASP A N 1
ATOM 658 C CA . ASP A 1 87 ? -13.303 -18.395 9.392 1.00 86.31 87 ASP A CA 1
ATOM 659 C C . ASP A 1 87 ? -14.181 -17.150 9.623 1.00 86.31 87 ASP A C 1
ATOM 661 O O . ASP A 1 87 ? -15.145 -16.907 8.902 1.00 86.31 87 ASP A O 1
ATOM 665 N N . GLY A 1 88 ? -13.804 -16.307 10.591 1.00 84.94 88 GLY A N 1
ATOM 666 C CA . GLY A 1 88 ? -14.504 -15.060 10.903 1.00 84.94 88 GLY A CA 1
ATOM 667 C C . GLY A 1 88 ? -14.347 -13.995 9.819 1.00 84.94 88 GLY A C 1
ATOM 668 O O . GLY A 1 88 ? -15.295 -13.263 9.554 1.00 84.94 88 GLY A O 1
ATOM 669 N N . ALA A 1 89 ? -13.184 -13.925 9.168 1.00 89.38 89 ALA A N 1
ATOM 670 C CA . ALA A 1 89 ? -12.948 -13.033 8.039 1.00 89.38 89 ALA A CA 1
ATOM 671 C C . ALA A 1 89 ? -13.644 -13.508 6.752 1.00 89.38 89 ALA A C 1
ATOM 673 O O . ALA A 1 89 ? -13.919 -12.678 5.889 1.00 89.38 89 ALA A O 1
ATOM 674 N N . GLY A 1 90 ? -13.965 -14.804 6.640 1.00 89.19 90 GLY A N 1
ATOM 675 C CA . GLY A 1 90 ? -14.468 -15.435 5.415 1.00 89.19 90 GLY A CA 1
ATOM 676 C C . GLY A 1 90 ? -13.362 -15.883 4.453 1.00 89.19 90 GLY A C 1
ATOM 677 O O . GLY A 1 90 ? -13.627 -16.083 3.271 1.00 89.19 90 GLY A O 1
ATOM 678 N N . LEU A 1 91 ? -12.128 -16.024 4.945 1.00 90.06 91 LEU A N 1
ATOM 679 C CA . LEU A 1 91 ? -10.981 -16.478 4.166 1.00 90.06 91 LEU A CA 1
ATOM 680 C C . LEU A 1 91 ? -10.923 -18.007 4.145 1.00 90.06 91 LEU A C 1
ATOM 682 O O . LEU A 1 91 ? -10.976 -18.658 5.191 1.00 90.06 91 LEU A O 1
ATOM 686 N N . ALA A 1 92 ? -10.746 -18.561 2.948 1.00 81.25 92 ALA A N 1
ATOM 687 C CA . ALA A 1 92 ? -10.501 -19.980 2.723 1.00 81.25 92 ALA A CA 1
ATOM 688 C C . ALA A 1 92 ? -9.273 -20.454 3.523 1.00 81.25 92 ALA A C 1
ATOM 690 O O . ALA A 1 92 ? -8.180 -19.913 3.369 1.00 81.25 92 ALA A O 1
ATOM 691 N N . SER A 1 93 ? -9.458 -21.441 4.404 1.00 77.94 93 SER A N 1
ATOM 692 C CA . SER A 1 93 ? -8.373 -22.068 5.188 1.00 77.94 93 SER A CA 1
ATOM 693 C C . SER A 1 93 ? -8.067 -23.501 4.744 1.00 77.94 93 SER A C 1
ATOM 695 O O . SER A 1 93 ? -7.250 -24.184 5.348 1.00 77.94 93 SER A O 1
ATOM 697 N N . ASP A 1 94 ? -8.712 -23.941 3.670 1.00 84.19 94 ASP A N 1
ATOM 698 C CA . ASP A 1 94 ? -8.533 -25.226 2.998 1.00 84.19 94 ASP A CA 1
ATOM 699 C C . ASP A 1 94 ? -7.493 -25.163 1.869 1.00 84.19 94 ASP A C 1
ATOM 701 O O . ASP A 1 94 ? -7.158 -26.190 1.283 1.00 84.19 94 ASP A O 1
ATOM 705 N N . LEU A 1 95 ? -6.962 -23.974 1.563 1.00 88.44 95 LEU A N 1
ATOM 706 C CA . LEU A 1 95 ? -5.945 -23.753 0.539 1.00 88.44 95 LEU A CA 1
ATOM 707 C C . LEU A 1 95 ? -4.725 -23.024 1.110 1.00 88.44 95 LEU A C 1
ATOM 709 O O . LEU A 1 95 ? -4.836 -22.079 1.895 1.00 88.44 95 LEU A O 1
ATOM 713 N N . CYS A 1 96 ? -3.548 -23.438 0.654 1.00 90.94 96 CYS A N 1
ATOM 714 C CA . CYS A 1 96 ? -2.281 -22.767 0.916 1.00 90.94 96 CYS A CA 1
ATOM 715 C C . CYS A 1 96 ? -1.475 -22.594 -0.375 1.00 90.94 96 CYS A C 1
ATOM 717 O O . CYS A 1 96 ? -1.720 -23.261 -1.387 1.00 90.94 96 CYS A O 1
ATOM 719 N N . PHE A 1 97 ? -0.482 -21.707 -0.323 1.00 91.94 97 PHE A N 1
ATOM 720 C CA . PHE A 1 97 ? 0.431 -21.455 -1.433 1.00 91.94 97 PHE A CA 1
ATOM 721 C C . PHE A 1 97 ? 1.883 -21.707 -1.036 1.00 91.94 97 PHE A C 1
ATOM 723 O O . PHE A 1 97 ? 2.345 -21.257 0.014 1.00 91.94 97 PHE A O 1
ATOM 730 N N . HIS A 1 98 ? 2.626 -22.364 -1.924 1.00 93.19 98 HIS A N 1
ATOM 731 C CA . HIS A 1 98 ? 4.087 -22.289 -1.942 1.00 93.19 98 HIS A CA 1
ATOM 732 C C . HIS A 1 98 ? 4.513 -21.004 -2.657 1.00 93.19 98 HIS A C 1
ATOM 734 O O . HIS A 1 98 ? 3.804 -20.540 -3.556 1.00 93.19 98 HIS A O 1
ATOM 740 N N . TYR A 1 99 ? 5.673 -20.451 -2.295 1.00 92.31 99 TYR A N 1
ATOM 741 C CA . TYR A 1 99 ? 6.172 -19.215 -2.901 1.00 92.31 99 TYR A CA 1
ATOM 742 C C . TYR A 1 99 ? 6.313 -19.365 -4.421 1.00 92.31 99 TYR A C 1
ATOM 744 O O . TYR A 1 99 ? 5.695 -18.617 -5.177 1.00 92.31 99 TYR A O 1
ATOM 752 N N . ASP A 1 100 ? 7.028 -20.400 -4.873 1.00 89.12 100 ASP A N 1
ATOM 753 C CA . ASP A 1 100 ? 7.236 -20.665 -6.299 1.00 89.12 100 ASP A CA 1
ATOM 754 C C . ASP A 1 100 ? 5.920 -20.944 -7.024 1.00 89.12 100 ASP A C 1
ATOM 756 O O . ASP A 1 100 ? 5.671 -20.376 -8.086 1.00 89.12 100 ASP A O 1
ATOM 760 N N . SER A 1 101 ? 5.046 -21.775 -6.442 1.00 86.88 101 SER A N 1
ATOM 761 C CA . SER A 1 101 ? 3.736 -22.093 -7.028 1.00 86.88 101 SER A CA 1
ATOM 762 C C . SER A 1 101 ? 2.885 -20.852 -7.264 1.00 86.88 101 SER A C 1
ATOM 764 O O . SER A 1 101 ? 2.104 -20.827 -8.216 1.00 86.88 101 SER A O 1
ATOM 766 N N . ARG A 1 102 ? 3.043 -19.820 -6.430 1.00 88.56 102 ARG A N 1
ATOM 767 C CA . ARG A 1 102 ? 2.332 -18.560 -6.595 1.00 88.56 102 ARG A CA 1
ATOM 768 C C . ARG A 1 102 ? 3.045 -17.587 -7.525 1.00 88.56 102 ARG A C 1
ATOM 770 O O . ARG A 1 102 ? 2.385 -17.031 -8.393 1.00 88.56 102 ARG A O 1
ATOM 777 N N . PHE A 1 103 ? 4.347 -17.358 -7.350 1.00 90.12 103 PHE A N 1
ATOM 778 C CA . PHE A 1 103 ? 5.038 -16.234 -7.991 1.00 90.12 103 PHE A CA 1
ATOM 779 C C . PHE A 1 103 ? 5.802 -16.584 -9.266 1.00 90.12 103 PHE A C 1
ATOM 781 O O . PHE A 1 103 ? 5.927 -15.724 -10.135 1.00 90.12 103 PHE A O 1
ATOM 788 N N . LYS A 1 104 ? 6.237 -17.836 -9.447 1.00 86.69 104 LYS A N 1
ATOM 789 C CA . LYS A 1 104 ? 6.941 -18.267 -10.666 1.00 86.69 104 LYS A CA 1
ATOM 790 C C . LYS A 1 104 ? 6.143 -18.036 -11.959 1.00 86.69 104 LYS A C 1
ATOM 792 O O . LYS A 1 104 ? 6.764 -17.659 -12.949 1.00 86.69 104 LYS A O 1
ATOM 797 N N . PRO A 1 105 ? 4.798 -18.172 -11.990 1.00 85.25 105 PRO A N 1
ATOM 798 C CA . PRO A 1 105 ? 4.020 -17.788 -13.165 1.00 85.25 105 PRO A CA 1
ATOM 799 C C . PRO A 1 105 ? 4.214 -16.325 -13.581 1.00 85.25 105 PRO A C 1
ATOM 801 O O . PRO A 1 105 ? 4.077 -16.036 -14.760 1.00 85.25 105 PRO A O 1
ATOM 804 N N . TYR A 1 106 ? 4.559 -15.421 -12.659 1.00 86.94 106 TYR A N 1
ATOM 805 C CA . TYR A 1 106 ? 4.731 -13.981 -12.895 1.00 86.94 106 TYR A CA 1
ATOM 806 C C . TYR A 1 106 ? 6.172 -13.554 -13.199 1.00 86.94 106 TYR A C 1
ATOM 808 O O . TYR A 1 106 ? 6.445 -12.359 -13.355 1.00 86.94 106 TYR A O 1
ATOM 816 N N . ASP A 1 107 ? 7.096 -14.505 -13.301 1.00 84.38 107 ASP A N 1
ATOM 817 C CA . ASP A 1 107 ? 8.472 -14.237 -13.704 1.00 84.38 107 ASP A CA 1
ATOM 818 C C . ASP A 1 107 ? 8.547 -13.751 -15.172 1.00 84.38 107 ASP A C 1
ATOM 820 O O . ASP A 1 107 ? 7.619 -13.927 -15.962 1.00 84.38 107 ASP A O 1
ATOM 824 N N . GLY A 1 108 ? 9.649 -13.099 -15.552 1.00 67.62 108 GLY A N 1
ATOM 825 C CA . GLY A 1 108 ? 9.830 -12.421 -16.839 1.00 67.62 108 GLY A CA 1
ATOM 826 C C . GLY A 1 108 ? 9.720 -13.318 -18.075 1.00 67.62 108 GLY A C 1
ATOM 827 O O . GLY A 1 108 ? 9.452 -12.812 -19.163 1.00 67.62 108 GLY A O 1
ATOM 828 N N . GLY A 1 109 ? 9.876 -14.638 -17.930 1.00 67.12 109 GLY A N 1
ATOM 829 C CA . GLY A 1 109 ? 9.671 -15.591 -19.025 1.00 67.12 109 GLY A CA 1
ATOM 830 C C . GLY A 1 109 ? 8.209 -15.698 -19.478 1.00 67.12 109 GLY A C 1
ATOM 831 O O . GLY A 1 109 ? 7.944 -15.890 -20.666 1.00 67.12 109 GLY A O 1
ATOM 832 N N . THR A 1 110 ? 7.252 -15.521 -18.567 1.00 65.88 110 THR A N 1
ATOM 833 C CA . THR A 1 110 ? 5.821 -15.639 -18.873 1.00 65.88 110 THR A CA 1
ATOM 834 C C . THR A 1 110 ? 5.299 -14.352 -19.508 1.00 65.88 110 THR A C 1
ATOM 836 O O . THR A 1 110 ? 5.585 -13.244 -19.054 1.00 65.88 110 THR A O 1
ATOM 839 N N . GLY A 1 111 ? 4.534 -14.474 -20.596 1.00 66.31 111 GLY A N 1
ATOM 840 C CA . GLY A 1 111 ? 3.982 -13.317 -21.313 1.00 66.31 111 GLY A CA 1
ATOM 841 C C . GLY A 1 111 ? 5.027 -12.452 -22.036 1.00 66.31 111 GLY A C 1
ATOM 842 O O . GLY A 1 111 ? 4.691 -11.370 -22.509 1.00 66.31 111 GLY A O 1
ATOM 843 N N . GLY A 1 112 ? 6.282 -12.912 -22.136 1.00 79.69 112 GLY A N 1
ATOM 844 C CA . GLY A 1 112 ? 7.355 -12.225 -22.862 1.00 79.69 112 GLY A CA 1
ATOM 845 C C . GLY A 1 112 ? 7.952 -11.010 -22.144 1.00 79.69 112 GLY A C 1
ATOM 846 O O . GLY A 1 112 ? 8.652 -10.225 -22.782 1.00 79.69 112 GLY A O 1
ATOM 847 N N . ASN A 1 113 ? 7.714 -10.845 -20.841 1.00 88.56 113 ASN A N 1
ATOM 848 C CA . ASN A 1 113 ? 8.116 -9.678 -20.051 1.00 88.56 113 ASN A CA 1
ATOM 849 C C . ASN A 1 113 ? 9.604 -9.691 -19.640 1.00 88.56 113 ASN A C 1
ATOM 851 O O . ASN A 1 113 ? 9.958 -9.692 -18.457 1.00 88.56 113 ASN A O 1
ATOM 855 N N . THR A 1 114 ? 10.482 -9.740 -20.641 1.00 92.19 114 THR A N 1
ATOM 856 C CA . THR A 1 114 ? 11.906 -10.090 -20.498 1.00 92.19 114 THR A CA 1
ATOM 857 C C . THR A 1 114 ? 12.856 -8.893 -20.545 1.00 92.19 114 THR A C 1
ATOM 859 O O . THR A 1 114 ? 14.065 -9.088 -20.483 1.00 92.19 114 THR A O 1
ATOM 862 N N . TYR A 1 115 ? 12.361 -7.656 -20.646 1.00 95.06 115 TYR A N 1
ATOM 863 C CA . TYR A 1 115 ? 13.202 -6.464 -20.830 1.00 95.06 115 TYR A CA 1
ATOM 864 C C . TYR A 1 115 ? 14.326 -6.297 -19.786 1.00 95.06 115 TYR A C 1
ATOM 866 O O . TYR A 1 115 ? 15.436 -5.923 -20.163 1.00 95.06 115 TYR A O 1
ATOM 874 N N . ILE A 1 116 ? 14.086 -6.617 -18.505 1.00 93.75 116 ILE A N 1
ATOM 875 C CA . ILE A 1 116 ? 15.125 -6.568 -17.456 1.00 93.75 116 ILE A CA 1
ATOM 876 C C . ILE A 1 116 ? 16.180 -7.646 -17.706 1.00 93.75 116 ILE A C 1
ATOM 878 O O . ILE A 1 116 ? 17.369 -7.337 -17.756 1.00 93.75 116 ILE A O 1
ATOM 882 N N . THR A 1 117 ? 15.754 -8.893 -17.910 1.00 92.81 117 THR A N 1
ATOM 883 C CA . THR A 1 117 ? 16.657 -10.024 -18.162 1.00 92.81 117 THR A CA 1
ATOM 884 C C . THR A 1 117 ? 17.484 -9.799 -19.426 1.00 92.81 117 THR A C 1
ATOM 886 O O . THR A 1 117 ? 18.697 -9.966 -19.402 1.00 92.81 117 THR A O 1
ATOM 889 N N . ARG A 1 118 ? 16.873 -9.296 -20.505 1.00 93.75 118 ARG A N 1
ATOM 890 C CA . ARG A 1 118 ? 17.587 -8.939 -21.738 1.00 93.75 118 ARG A CA 1
ATOM 891 C C . ARG A 1 118 ? 18.579 -7.799 -21.534 1.00 93.75 118 ARG A C 1
ATOM 893 O O . ARG A 1 118 ? 19.652 -7.812 -22.130 1.00 93.75 118 ARG A O 1
ATOM 900 N N . ALA A 1 119 ? 18.261 -6.812 -20.695 1.00 93.94 119 ALA A N 1
ATOM 901 C CA . ALA A 1 119 ? 19.226 -5.779 -20.327 1.00 93.94 119 ALA A CA 1
ATOM 902 C C . ALA A 1 119 ? 20.409 -6.376 -19.544 1.00 93.94 119 ALA A C 1
ATOM 904 O O . ALA A 1 119 ? 21.556 -6.058 -19.847 1.00 93.94 119 ALA A O 1
ATOM 905 N N . GLN A 1 120 ? 20.159 -7.292 -18.602 1.00 92.88 120 GLN A N 1
ATOM 906 C CA . GLN A 1 120 ? 21.218 -8.009 -17.879 1.00 92.88 120 GLN A CA 1
ATOM 907 C C . GLN A 1 120 ? 22.106 -8.831 -18.823 1.00 92.88 120 GLN A C 1
ATOM 909 O O . GLN A 1 120 ? 23.330 -8.737 -18.737 1.00 92.88 120 GLN A O 1
ATOM 914 N N . GLU A 1 121 ? 21.512 -9.577 -19.756 1.00 92.75 121 GLU A N 1
ATOM 915 C CA . GLU A 1 121 ? 22.228 -10.360 -20.772 1.00 92.75 121 GLU A CA 1
ATOM 916 C C . GL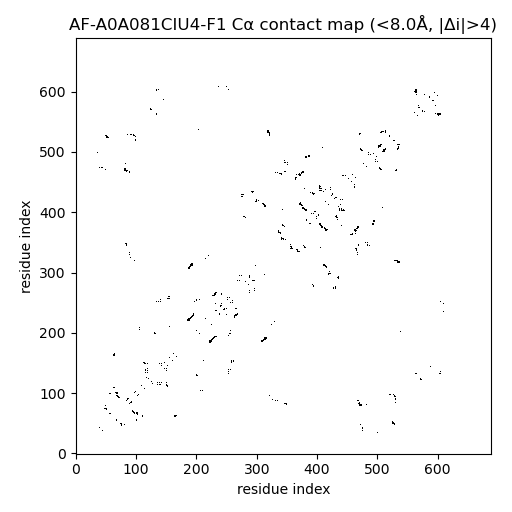U A 1 121 ? 23.128 -9.476 -21.641 1.00 92.75 121 GLU A C 1
ATOM 918 O O . GLU A 1 121 ? 24.297 -9.799 -21.863 1.00 92.75 121 GLU A O 1
ATOM 923 N N . GLN A 1 122 ? 22.618 -8.323 -22.083 1.00 92.69 122 GLN A N 1
ATOM 924 C CA . GLN A 1 122 ? 23.387 -7.370 -22.887 1.00 92.69 122 GLN A CA 1
ATOM 925 C C . GLN A 1 122 ? 24.565 -6.774 -22.119 1.00 92.69 122 GLN A C 1
ATOM 927 O O . GLN A 1 122 ? 25.657 -6.617 -22.668 1.00 92.69 122 GLN A O 1
ATOM 932 N N . LEU A 1 123 ? 24.382 -6.533 -20.822 1.00 91.56 123 LEU A N 1
ATOM 933 C CA . LEU A 1 123 ? 25.452 -6.121 -19.919 1.00 91.56 123 LEU A CA 1
ATOM 934 C C . LEU A 1 123 ? 26.357 -7.282 -19.470 1.00 91.56 123 LEU A C 1
ATOM 936 O O . LEU A 1 123 ? 27.314 -7.043 -18.734 1.00 91.56 123 LEU A O 1
ATOM 940 N N . ALA A 1 124 ? 26.095 -8.523 -19.894 1.00 91.75 124 ALA A N 1
ATOM 941 C CA . ALA A 1 124 ? 26.773 -9.734 -19.425 1.00 91.75 124 ALA A CA 1
ATOM 942 C C . ALA A 1 124 ? 26.807 -9.854 -17.888 1.00 91.75 124 ALA A C 1
ATOM 944 O O . ALA A 1 124 ? 27.831 -10.218 -17.298 1.00 91.75 124 ALA A O 1
ATOM 945 N N . LEU A 1 125 ? 25.686 -9.511 -17.249 1.00 89.12 125 LEU A N 1
ATOM 946 C CA . LEU A 1 125 ? 25.471 -9.673 -15.816 1.00 89.12 125 LEU A CA 1
ATOM 947 C C . LEU A 1 125 ? 24.946 -11.088 -15.523 1.00 89.12 125 LEU A C 1
ATOM 949 O O . LEU A 1 125 ? 24.016 -11.540 -16.194 1.00 89.12 125 LEU A O 1
ATOM 953 N N . PRO A 1 126 ? 25.492 -11.789 -14.515 1.00 85.12 126 PRO A N 1
ATOM 954 C CA . PRO A 1 126 ? 24.894 -13.022 -14.012 1.00 85.12 126 PRO A CA 1
ATOM 955 C C . PRO A 1 126 ? 23.454 -12.803 -13.525 1.00 85.12 126 PRO A C 1
ATOM 957 O O . PRO A 1 126 ? 23.141 -11.763 -12.946 1.00 85.12 126 PRO A O 1
ATOM 960 N N . SER A 1 127 ? 22.593 -13.814 -13.666 1.00 79.25 127 SER A N 1
ATOM 961 C CA . SER A 1 127 ? 21.205 -13.771 -13.172 1.00 79.25 127 SER A CA 1
ATOM 962 C C . SER A 1 127 ? 21.093 -13.622 -11.649 1.00 79.25 127 SER A C 1
ATOM 964 O O . SER A 1 127 ? 20.058 -13.194 -11.148 1.00 79.25 127 SER A O 1
ATOM 966 N N . SER A 1 128 ? 22.158 -13.943 -10.907 1.00 78.38 128 SER A N 1
ATOM 967 C CA . SER A 1 128 ? 22.253 -13.756 -9.455 1.00 78.38 128 SER A CA 1
ATOM 968 C C . SER A 1 128 ? 22.494 -12.304 -9.028 1.00 78.38 128 SER A C 1
ATOM 970 O O . SER A 1 128 ? 22.388 -11.997 -7.839 1.00 78.38 128 SER A O 1
ATOM 972 N N . VAL A 1 129 ? 22.834 -11.404 -9.959 1.00 81.31 129 VAL A N 1
ATOM 973 C CA . VAL A 1 129 ? 23.043 -9.985 -9.652 1.00 81.31 129 VAL A CA 1
ATOM 974 C C . VAL A 1 129 ? 21.712 -9.340 -9.278 1.00 81.31 129 VAL A C 1
ATOM 976 O O . VAL A 1 129 ? 20.721 -9.449 -10.001 1.00 81.31 129 VAL A O 1
ATOM 979 N N . ALA A 1 130 ? 21.703 -8.637 -8.144 1.00 83.25 130 ALA A N 1
ATOM 980 C CA . ALA A 1 130 ? 20.527 -7.931 -7.660 1.00 83.25 130 ALA A CA 1
ATOM 981 C C . ALA A 1 130 ? 20.051 -6.868 -8.662 1.00 83.25 130 ALA A C 1
ATOM 983 O O . ALA A 1 130 ? 20.849 -6.167 -9.285 1.00 83.25 130 ALA A O 1
ATOM 984 N N . ILE A 1 131 ? 18.732 -6.713 -8.767 1.00 86.62 131 ILE A N 1
ATOM 985 C CA . ILE A 1 131 ? 18.131 -5.628 -9.539 1.00 86.62 131 ILE A CA 1
ATOM 986 C C . ILE A 1 131 ? 18.386 -4.312 -8.798 1.00 86.62 131 ILE A C 1
ATOM 988 O O . ILE A 1 131 ? 17.976 -4.151 -7.651 1.00 86.62 131 ILE A O 1
ATOM 992 N N . THR A 1 132 ? 19.096 -3.387 -9.445 1.00 87.31 132 THR A N 1
ATOM 993 C CA . THR A 1 132 ? 19.413 -2.057 -8.905 1.00 87.31 132 THR A CA 1
ATOM 994 C C . THR A 1 132 ? 18.613 -0.969 -9.620 1.00 87.31 132 THR A C 1
ATOM 996 O O . THR A 1 132 ? 18.123 -1.172 -10.732 1.00 87.31 132 THR A O 1
ATOM 999 N N . GLY A 1 133 ? 18.523 0.222 -9.018 1.00 86.44 133 GLY A N 1
ATOM 1000 C CA . GLY A 1 133 ? 17.884 1.381 -9.655 1.00 86.44 133 GLY A CA 1
ATOM 1001 C C . GLY A 1 133 ? 18.513 1.757 -11.005 1.00 86.44 133 GLY A C 1
ATOM 1002 O O . GLY A 1 133 ? 17.790 2.076 -11.943 1.00 86.44 133 GLY A O 1
ATOM 1003 N N . ASP A 1 134 ? 19.838 1.640 -11.143 1.00 88.88 134 ASP A N 1
ATOM 1004 C CA . ASP A 1 134 ? 20.542 1.919 -12.405 1.00 88.88 134 ASP A CA 1
ATOM 1005 C C . ASP A 1 134 ? 20.260 0.860 -13.478 1.00 88.88 134 ASP A C 1
ATOM 1007 O O . ASP A 1 134 ? 20.109 1.199 -14.654 1.00 88.88 134 ASP A O 1
ATOM 1011 N N . LEU A 1 135 ? 20.126 -0.413 -13.081 1.00 91.44 135 LEU A N 1
ATOM 1012 C CA . LEU A 1 135 ? 19.690 -1.467 -13.995 1.00 91.44 135 LEU A CA 1
ATOM 1013 C C . LEU A 1 135 ? 18.256 -1.217 -14.470 1.00 91.44 135 LEU A C 1
ATOM 1015 O O . LEU A 1 135 ? 17.998 -1.308 -15.668 1.00 91.44 135 LEU A O 1
ATOM 1019 N N . ILE A 1 136 ? 17.336 -0.874 -13.559 1.00 93.19 136 ILE A N 1
ATOM 1020 C CA . ILE A 1 136 ? 15.955 -0.515 -13.914 1.00 93.19 136 ILE A CA 1
ATOM 1021 C C . ILE A 1 136 ? 15.941 0.682 -14.862 1.00 93.19 136 ILE A C 1
ATOM 1023 O O . ILE A 1 136 ? 15.268 0.628 -15.889 1.00 93.19 136 ILE A O 1
ATOM 1027 N N . TRP A 1 137 ? 16.718 1.727 -14.571 1.00 94.00 137 TRP A N 1
ATOM 1028 C CA . TRP A 1 137 ? 16.802 2.910 -15.422 1.00 94.00 137 TRP A CA 1
ATOM 1029 C C . TRP A 1 137 ? 17.249 2.563 -16.846 1.00 94.00 137 TRP A C 1
ATOM 1031 O O . TRP A 1 137 ? 16.609 2.990 -17.811 1.00 94.00 137 TRP A O 1
ATOM 1041 N N . LEU A 1 138 ? 18.298 1.746 -16.992 1.00 94.50 138 LEU A N 1
ATOM 1042 C CA . LEU A 1 138 ? 18.797 1.343 -18.307 1.00 94.50 138 LEU A CA 1
ATOM 1043 C C . LEU A 1 138 ? 17.825 0.401 -19.029 1.00 94.50 138 LEU A C 1
ATOM 1045 O O . LEU A 1 138 ? 17.563 0.592 -20.215 1.00 94.50 138 LEU A O 1
ATOM 1049 N N . ALA A 1 139 ? 17.274 -0.594 -18.330 1.00 95.94 139 ALA A N 1
ATOM 1050 C CA . ALA A 1 139 ? 16.302 -1.527 -18.897 1.00 95.94 139 ALA A CA 1
ATOM 1051 C C . ALA A 1 139 ? 15.055 -0.787 -19.401 1.00 95.94 139 ALA A C 1
ATOM 1053 O O . ALA A 1 139 ? 14.560 -1.072 -20.489 1.00 95.94 139 ALA A O 1
ATOM 1054 N N . ASN A 1 140 ? 14.597 0.213 -18.649 1.00 97.38 140 ASN A N 1
ATOM 1055 C CA . ASN A 1 140 ? 13.510 1.093 -19.048 1.00 97.38 140 ASN A CA 1
ATOM 1056 C C . ASN A 1 140 ? 13.871 1.943 -20.275 1.00 97.38 140 ASN A C 1
ATOM 1058 O O . ASN A 1 140 ? 13.049 2.073 -21.177 1.00 97.38 140 ASN A O 1
ATOM 1062 N N . LEU A 1 141 ? 15.084 2.509 -20.338 1.00 96.50 141 LEU A N 1
ATOM 1063 C CA . LEU A 1 141 ? 15.544 3.268 -21.509 1.00 96.50 141 LEU A CA 1
ATOM 1064 C C . LEU A 1 141 ? 15.526 2.400 -22.776 1.00 96.50 141 LEU A C 1
ATOM 1066 O O . LEU A 1 141 ? 15.008 2.817 -23.809 1.00 96.50 141 LEU A O 1
ATOM 1070 N N . LEU A 1 142 ? 16.061 1.183 -22.684 1.00 97.38 142 LEU A N 1
ATOM 1071 C CA . LEU A 1 142 ? 16.104 0.230 -23.792 1.00 97.38 142 LEU A CA 1
ATOM 1072 C C . LEU A 1 142 ? 14.696 -0.205 -24.218 1.00 97.38 142 LEU A C 1
ATOM 1074 O O . LEU A 1 142 ? 14.378 -0.175 -25.402 1.00 97.38 142 LEU A O 1
ATOM 1078 N N . ALA A 1 143 ? 13.822 -0.537 -23.268 1.00 97.12 143 ALA A N 1
ATOM 1079 C CA . ALA A 1 143 ? 12.440 -0.929 -23.542 1.00 97.12 143 ALA A CA 1
ATOM 1080 C C . ALA A 1 143 ? 11.578 0.204 -24.119 1.00 97.12 143 ALA A C 1
ATOM 1082 O O . ALA A 1 143 ? 10.696 -0.056 -24.937 1.00 97.12 143 ALA A O 1
ATOM 1083 N N . GLU A 1 144 ? 11.841 1.454 -23.732 1.00 96.19 144 GLU A N 1
ATOM 1084 C CA . GLU A 1 144 ? 11.151 2.628 -24.273 1.00 96.19 144 GLU A CA 1
ATOM 1085 C C . GLU A 1 144 ? 11.464 2.838 -25.762 1.00 96.19 144 GLU A C 1
ATOM 1087 O O . GLU A 1 144 ? 10.573 3.197 -26.535 1.00 96.19 144 GLU A O 1
ATOM 1092 N N . HIS A 1 145 ? 12.718 2.626 -26.168 1.00 96.38 145 HIS A N 1
ATOM 1093 C CA . HIS A 1 145 ? 13.182 2.927 -27.524 1.00 96.38 145 HIS A CA 1
ATOM 1094 C C . HIS A 1 145 ? 13.219 1.709 -28.459 1.00 96.38 145 HIS A C 1
ATOM 1096 O O . HIS A 1 145 ? 13.054 1.860 -29.670 1.00 96.38 145 HIS A O 1
ATOM 1102 N N . GLU A 1 146 ? 13.370 0.503 -27.914 1.00 96.62 146 GLU A N 1
ATOM 1103 C CA . GLU A 1 146 ? 13.431 -0.761 -28.649 1.00 96.62 146 GLU A CA 1
ATOM 1104 C C . GLU A 1 146 ? 12.478 -1.825 -28.059 1.00 96.62 146 GLU A C 1
ATOM 1106 O O . GLU A 1 146 ? 12.910 -2.916 -27.673 1.00 96.62 146 GLU A O 1
ATOM 1111 N N . PRO A 1 147 ? 11.154 -1.587 -28.027 1.00 95.12 147 PRO A N 1
ATOM 1112 C CA . PRO A 1 147 ? 10.199 -2.490 -27.372 1.00 95.12 147 PRO A CA 1
ATOM 1113 C C . PRO A 1 147 ? 10.147 -3.901 -27.984 1.00 95.12 147 PRO A C 1
ATOM 1115 O O . PRO A 1 147 ? 9.726 -4.846 -27.328 1.00 95.12 147 PRO A O 1
ATOM 1118 N N . LYS A 1 148 ? 10.592 -4.077 -29.237 1.00 94.25 148 LYS A N 1
ATOM 1119 C CA . LYS A 1 148 ? 10.712 -5.404 -29.870 1.00 94.25 148 LYS A CA 1
ATOM 1120 C C . LYS A 1 148 ? 11.922 -6.188 -29.353 1.00 94.25 148 LYS A C 1
ATOM 1122 O O . LYS A 1 148 ? 11.841 -7.403 -29.187 1.00 94.25 148 LYS A O 1
ATOM 1127 N N . SER A 1 149 ? 13.037 -5.497 -29.118 1.00 95.62 149 SER A N 1
ATOM 1128 C CA . SER A 1 149 ? 14.267 -6.086 -28.581 1.00 95.62 149 SER A CA 1
ATOM 1129 C C . SER A 1 149 ? 14.162 -6.305 -27.073 1.00 95.62 149 SER A C 1
ATOM 1131 O O . SER A 1 149 ? 14.725 -7.271 -26.570 1.00 95.62 149 SER A O 1
ATOM 1133 N N . TYR A 1 150 ? 13.410 -5.456 -26.37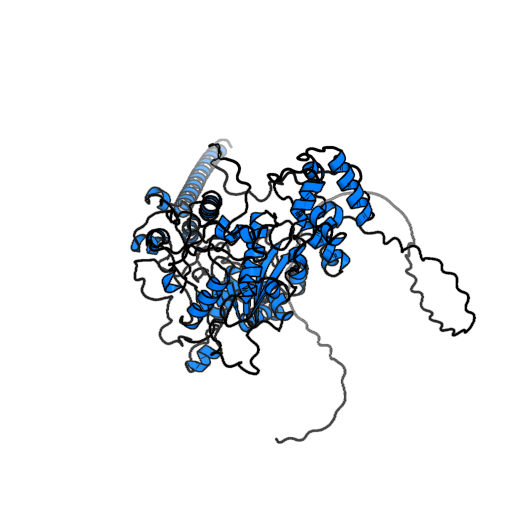0 1.00 95.94 150 TYR A N 1
ATOM 1134 C CA . TYR A 1 150 ? 13.216 -5.481 -24.920 1.00 95.94 150 TYR A CA 1
ATOM 1135 C C . TYR A 1 150 ? 11.713 -5.478 -24.592 1.00 95.94 150 TYR A C 1
ATOM 1137 O O . TYR A 1 150 ? 11.166 -4.460 -24.153 1.00 95.94 150 TYR A O 1
ATOM 1145 N N . PRO A 1 151 ? 11.022 -6.605 -24.843 1.00 94.25 151 PRO A N 1
ATOM 1146 C CA . PRO A 1 151 ? 9.583 -6.695 -24.657 1.00 94.25 151 PRO A CA 1
ATOM 1147 C C . PRO A 1 151 ? 9.199 -6.606 -23.179 1.00 94.25 151 PRO A C 1
ATOM 1149 O O . PRO A 1 151 ? 9.839 -7.193 -22.300 1.00 94.25 151 PRO A O 1
ATOM 1152 N N . HIS A 1 152 ? 8.122 -5.870 -22.933 1.00 93.38 152 HIS A N 1
ATOM 1153 C CA . HIS A 1 152 ? 7.475 -5.716 -21.639 1.00 93.38 152 HIS A CA 1
ATOM 1154 C C . HIS A 1 152 ? 5.960 -5.825 -21.812 1.00 93.38 152 HIS A C 1
ATOM 1156 O O . HIS A 1 152 ? 5.430 -5.587 -22.900 1.00 93.38 152 HIS A O 1
ATOM 1162 N N . VAL A 1 153 ? 5.266 -6.210 -20.744 1.00 91.00 153 VAL A N 1
ATOM 1163 C CA . VAL A 1 153 ? 3.802 -6.307 -20.745 1.00 91.00 153 VAL A CA 1
ATOM 1164 C C . VAL A 1 153 ? 3.197 -4.922 -20.547 1.00 91.00 153 VAL A C 1
ATOM 1166 O O . VAL A 1 153 ? 3.627 -4.171 -19.674 1.00 91.00 153 VAL A O 1
ATOM 1169 N N . ASP A 1 154 ? 2.171 -4.608 -21.336 1.00 91.38 154 ASP A N 1
ATOM 1170 C CA . ASP A 1 154 ? 1.274 -3.488 -21.066 1.00 91.38 154 ASP A CA 1
ATOM 1171 C C . ASP A 1 154 ? 0.100 -3.981 -20.212 1.00 91.38 154 ASP A C 1
ATOM 1173 O O . ASP A 1 154 ? -0.817 -4.655 -20.693 1.00 91.38 154 ASP A O 1
ATOM 1177 N N . TRP A 1 155 ? 0.126 -3.644 -18.923 1.00 90.69 155 TRP A N 1
ATOM 1178 C CA . TRP A 1 155 ? -0.915 -4.041 -17.975 1.00 90.69 155 TRP A CA 1
ATOM 1179 C C . TRP A 1 155 ? -2.273 -3.369 -18.228 1.00 90.69 155 TRP A C 1
ATOM 1181 O O . TRP A 1 155 ? -3.261 -3.780 -17.622 1.00 90.69 155 TRP A O 1
ATOM 1191 N N . THR A 1 156 ? -2.360 -2.399 -19.144 1.00 88.56 156 THR A N 1
ATOM 1192 C CA . THR A 1 156 ? -3.627 -1.776 -19.559 1.00 88.56 156 THR A CA 1
ATOM 1193 C C . THR A 1 156 ? -4.269 -2.462 -20.768 1.00 88.56 156 THR A C 1
ATOM 1195 O O . THR A 1 156 ? -5.474 -2.327 -20.977 1.00 88.56 156 THR A O 1
ATOM 1198 N N . ASP A 1 157 ? -3.538 -3.309 -21.505 1.00 87.88 157 ASP A N 1
ATOM 1199 C CA . ASP A 1 157 ? -4.040 -3.994 -22.708 1.00 87.88 157 ASP A CA 1
ATOM 1200 C C . ASP A 1 157 ? -5.161 -4.988 -22.362 1.00 87.88 157 ASP A C 1
ATOM 1202 O O . ASP A 1 157 ? -4.914 -6.036 -21.762 1.00 87.88 157 ASP A O 1
ATOM 1206 N N . ALA A 1 158 ? -6.409 -4.661 -22.717 1.00 80.88 158 ALA A N 1
ATOM 1207 C CA . ALA A 1 158 ? -7.598 -5.485 -22.460 1.00 80.88 158 ALA A CA 1
ATOM 1208 C C . ALA A 1 158 ? -7.528 -6.879 -23.103 1.00 80.88 158 ALA A C 1
ATOM 1210 O O . ALA A 1 158 ? -8.141 -7.826 -22.609 1.00 80.88 158 ALA A O 1
ATOM 1211 N N . THR A 1 159 ? -6.742 -7.036 -24.169 1.00 82.69 159 THR A N 1
ATOM 1212 C CA . THR A 1 159 ? -6.595 -8.315 -24.868 1.00 82.69 159 THR A CA 1
ATOM 1213 C C . THR A 1 159 ? -5.697 -9.298 -24.116 1.00 82.69 159 THR A C 1
ATOM 1215 O O . THR A 1 159 ? -5.694 -10.483 -24.449 1.00 82.69 159 THR A O 1
ATOM 1218 N N . LEU A 1 160 ? -4.984 -8.869 -23.067 1.00 80.88 160 LEU A N 1
ATOM 1219 C CA . LEU A 1 160 ? -4.078 -9.731 -22.302 1.00 80.88 160 LEU A CA 1
ATOM 1220 C C . LEU A 1 160 ? -4.790 -10.971 -21.726 1.00 80.88 160 LEU A C 1
ATOM 1222 O O . LEU A 1 160 ? -4.247 -12.070 -21.788 1.00 80.88 160 LEU A O 1
ATOM 1226 N N . LEU A 1 161 ? -6.033 -10.820 -21.248 1.00 78.81 161 LEU A N 1
ATOM 1227 C CA . LEU A 1 161 ? -6.848 -11.941 -20.759 1.00 78.81 161 LEU A CA 1
ATOM 1228 C C . LEU A 1 161 ? -7.240 -12.905 -21.886 1.00 78.81 161 LEU A C 1
ATOM 1230 O O . LEU A 1 161 ? -7.217 -14.118 -21.703 1.00 78.81 161 LEU A O 1
ATOM 1234 N N . SER A 1 162 ? -7.562 -12.372 -23.069 1.00 75.50 162 SER A N 1
ATOM 1235 C CA . SER A 1 162 ? -7.956 -13.186 -24.225 1.00 75.50 162 SER A CA 1
ATOM 1236 C C . SER A 1 162 ? -6.814 -14.045 -24.767 1.00 75.50 162 SER A C 1
ATOM 1238 O O . SER A 1 162 ? -7.073 -15.094 -25.336 1.00 75.50 162 SER A O 1
ATOM 1240 N N . ARG A 1 163 ? -5.552 -13.661 -24.540 1.00 74.50 163 ARG A N 1
ATOM 1241 C CA . ARG A 1 163 ? -4.371 -14.450 -24.937 1.00 74.50 163 ARG A CA 1
ATOM 1242 C C . ARG A 1 163 ? -4.089 -15.633 -24.002 1.00 74.50 163 ARG A C 1
ATOM 1244 O O . ARG A 1 163 ? -3.133 -16.371 -24.227 1.00 74.50 163 ARG A O 1
ATOM 1251 N N . CYS A 1 164 ? -4.882 -15.790 -22.942 1.00 72.88 164 CYS A N 1
ATOM 1252 C CA . CYS A 1 164 ? -4.726 -16.860 -21.975 1.00 72.88 164 CYS A CA 1
ATOM 1253 C C . CYS A 1 164 ? -5.751 -17.984 -22.205 1.00 72.88 164 CYS A C 1
ATOM 1255 O O . CYS A 1 164 ? -6.875 -17.938 -21.700 1.00 72.88 164 CYS A O 1
ATOM 1257 N N . ASP A 1 165 ? -5.337 -19.040 -22.909 1.00 67.94 165 ASP A N 1
ATOM 1258 C CA . ASP A 1 165 ? -6.185 -20.197 -23.246 1.00 67.94 165 ASP A CA 1
ATOM 1259 C C . ASP A 1 165 ? -6.770 -20.886 -22.002 1.00 67.94 165 ASP A C 1
ATOM 1261 O O . ASP A 1 165 ? -7.935 -21.282 -21.974 1.00 67.94 165 ASP A O 1
ATOM 1265 N N . ALA A 1 166 ? -5.998 -20.960 -20.913 1.00 66.88 166 ALA A N 1
ATOM 1266 C CA . ALA A 1 166 ? -6.465 -21.535 -19.652 1.00 66.88 166 ALA A CA 1
ATOM 1267 C C . ALA A 1 166 ? -7.579 -20.704 -18.983 1.00 66.88 166 ALA A C 1
ATOM 1269 O O . ALA A 1 166 ? -8.361 -21.243 -18.200 1.00 66.88 166 ALA A O 1
ATOM 1270 N N . MET A 1 167 ? -7.678 -19.405 -19.288 1.00 66.19 167 MET A N 1
ATOM 1271 C CA . MET A 1 167 ? -8.804 -18.574 -18.857 1.00 66.19 167 MET A CA 1
ATOM 1272 C C . MET A 1 167 ? -10.025 -18.725 -19.762 1.00 66.19 167 MET A C 1
ATOM 1274 O O . MET A 1 167 ? -11.139 -18.639 -19.252 1.00 66.19 167 MET A O 1
ATOM 1278 N N . GLN A 1 168 ? -9.834 -19.018 -21.050 1.00 60.56 168 GLN A N 1
ATOM 1279 C CA . GLN A 1 168 ? -10.930 -19.356 -21.964 1.00 60.56 168 GLN A CA 1
ATOM 1280 C C . GLN A 1 168 ? -11.562 -20.717 -21.625 1.00 60.56 168 GLN A C 1
ATOM 1282 O O . GLN A 1 168 ? -12.769 -20.890 -21.758 1.00 60.56 168 GLN A O 1
ATOM 1287 N N . ALA A 1 169 ? -10.757 -21.671 -21.145 1.00 55.75 169 ALA A N 1
ATOM 1288 C CA . ALA A 1 169 ? -11.196 -23.019 -20.777 1.00 55.75 169 ALA A CA 1
ATOM 1289 C C . ALA A 1 169 ? -11.845 -23.124 -19.383 1.00 55.75 169 ALA A C 1
ATOM 1291 O O . ALA A 1 169 ? -12.378 -24.181 -19.036 1.00 55.75 169 ALA A O 1
ATOM 1292 N N . ARG A 1 170 ? -11.808 -22.067 -18.553 1.00 54.38 170 ARG A N 1
ATOM 1293 C CA . ARG A 1 170 ? -12.541 -22.069 -17.277 1.00 54.38 170 ARG A CA 1
ATOM 1294 C C . ARG A 1 170 ? -14.036 -22.125 -17.596 1.00 54.38 170 ARG A C 1
ATOM 1296 O O . ARG A 1 170 ? -14.512 -21.213 -18.271 1.00 54.38 170 ARG A O 1
ATOM 1303 N N . PRO A 1 171 ? -14.792 -23.113 -17.076 1.00 44.94 171 PRO A N 1
ATOM 1304 C CA . PRO A 1 171 ? -16.237 -23.103 -17.216 1.00 44.94 171 PRO A CA 1
ATOM 1305 C C . PRO A 1 171 ? -16.754 -21.740 -16.756 1.00 44.94 171 PRO A C 1
ATOM 1307 O O . PRO A 1 171 ? -16.358 -21.239 -15.690 1.00 44.94 171 PRO A O 1
ATOM 1310 N N . SER A 1 172 ? -17.613 -21.116 -17.558 1.00 43.66 172 SER A N 1
ATOM 1311 C CA . SER A 1 172 ? -18.481 -20.056 -17.064 1.00 43.66 172 SER A CA 1
ATOM 1312 C C . SER A 1 172 ? -19.324 -20.667 -15.953 1.00 43.66 172 SER A C 1
ATOM 1314 O O . SER A 1 172 ? -20.373 -21.246 -16.203 1.00 43.66 172 SER A O 1
ATOM 1316 N N . ALA A 1 173 ? -18.822 -20.620 -14.717 1.00 42.50 173 ALA A N 1
ATOM 1317 C CA . ALA A 1 173 ? -19.658 -20.776 -13.546 1.00 42.50 173 ALA A CA 1
ATOM 1318 C C . ALA A 1 173 ? -20.788 -19.754 -13.725 1.00 42.50 173 ALA A C 1
ATOM 1320 O O . ALA A 1 173 ? -20.508 -18.560 -13.814 1.00 42.50 173 ALA A O 1
ATOM 1321 N N . THR A 1 174 ? -21.988 -20.304 -13.920 1.00 38.22 174 THR A N 1
ATOM 1322 C CA . THR A 1 174 ? -23.261 -19.692 -14.316 1.00 38.22 174 THR A CA 1
ATOM 1323 C C . THR A 1 174 ? -23.321 -19.093 -15.729 1.00 38.22 174 THR A C 1
ATOM 1325 O O . THR A 1 174 ? -23.126 -17.899 -15.931 1.00 38.22 174 THR A O 1
ATOM 1328 N N . ALA A 1 175 ? -23.744 -19.930 -16.683 1.00 38.94 175 ALA A N 1
ATOM 1329 C CA . ALA A 1 175 ? -24.638 -19.517 -17.772 1.00 38.94 175 ALA A CA 1
ATOM 1330 C C . ALA A 1 175 ? -26.070 -19.187 -17.267 1.00 38.94 175 ALA A C 1
ATOM 1332 O O . ALA A 1 175 ? -26.928 -18.842 -18.067 1.00 38.94 175 ALA A O 1
ATOM 1333 N N . ASP A 1 176 ? -26.300 -19.251 -15.947 1.00 35.03 176 ASP A N 1
ATOM 1334 C CA . ASP A 1 176 ? -27.559 -18.897 -15.271 1.00 35.03 176 ASP A CA 1
ATOM 1335 C C . ASP A 1 176 ? -27.559 -17.479 -14.667 1.00 35.03 176 ASP A C 1
ATOM 1337 O O . ASP A 1 176 ? -28.524 -17.073 -14.022 1.00 35.03 176 ASP A O 1
ATOM 1341 N N . ALA A 1 177 ? -26.486 -16.704 -14.853 1.00 40.19 177 ALA A N 1
ATOM 1342 C CA . ALA A 1 177 ? -26.558 -15.267 -14.635 1.00 40.19 177 ALA A CA 1
ATOM 1343 C C . ALA A 1 177 ? -27.144 -14.660 -15.910 1.00 40.19 177 ALA A C 1
ATOM 1345 O O . ALA A 1 177 ? -26.415 -14.414 -16.873 1.00 40.19 177 ALA A O 1
ATOM 1346 N N . GLU A 1 178 ? -28.465 -14.460 -15.916 1.00 35.53 178 GLU A N 1
ATOM 1347 C CA . GLU A 1 178 ? -29.126 -13.543 -16.846 1.00 35.53 178 GLU A CA 1
ATOM 1348 C C . GLU A 1 178 ? -28.220 -12.317 -17.033 1.00 35.53 178 GLU A C 1
ATOM 1350 O O . GLU A 1 178 ? -27.757 -11.758 -16.026 1.00 35.53 178 GLU A O 1
ATOM 1355 N N . PRO A 1 179 ? -27.906 -11.902 -18.274 1.00 37.41 179 PRO A N 1
ATOM 1356 C CA . PRO A 1 179 ? -27.193 -10.659 -18.478 1.00 37.41 179 PRO A CA 1
ATOM 1357 C C . PRO A 1 179 ? -28.042 -9.586 -17.807 1.00 37.41 179 PRO A C 1
ATOM 1359 O O . PRO A 1 179 ? -29.130 -9.269 -18.282 1.00 37.41 179 PRO A O 1
ATOM 1362 N N . PHE A 1 180 ? -27.572 -9.060 -16.672 1.00 44.66 180 PHE A N 1
ATOM 1363 C CA . PHE A 1 180 ? -28.156 -7.885 -16.041 1.00 44.66 180 PHE A CA 1
ATOM 1364 C C . PHE A 1 180 ? -27.995 -6.746 -17.048 1.00 44.66 180 PHE A C 1
ATOM 1366 O O . PHE A 1 180 ? -26.992 -6.034 -17.071 1.00 44.66 180 PHE A O 1
ATOM 1373 N N . MET A 1 181 ? -28.956 -6.642 -17.965 1.00 38.03 181 MET A N 1
ATOM 1374 C CA . MET A 1 181 ? -28.991 -5.641 -19.009 1.00 38.03 181 MET A CA 1
ATOM 1375 C C . MET A 1 181 ? -29.010 -4.275 -18.327 1.00 38.03 181 MET A C 1
ATOM 1377 O O . MET A 1 181 ? -30.011 -3.872 -17.743 1.00 38.03 181 MET A O 1
ATOM 1381 N N . GLY A 1 182 ? -27.881 -3.568 -18.395 1.00 49.38 182 GLY A N 1
ATOM 1382 C CA . GLY A 1 182 ? -27.805 -2.135 -18.115 1.00 49.38 182 GLY A CA 1
ATOM 1383 C C . GLY A 1 182 ? -27.233 -1.700 -16.763 1.00 49.38 182 GLY A C 1
ATOM 1384 O O . GLY A 1 182 ? -27.067 -0.495 -16.586 1.00 49.38 182 GLY A O 1
ATOM 1385 N N . VAL A 1 183 ? -26.872 -2.596 -15.835 1.00 53.12 183 VAL A N 1
ATOM 1386 C CA . VAL A 1 183 ? -26.184 -2.180 -14.593 1.00 53.12 183 VAL A CA 1
ATOM 1387 C C . VAL A 1 183 ? -24.674 -2.312 -14.780 1.00 53.12 183 VAL A C 1
ATOM 1389 O O . VAL A 1 183 ? -24.129 -3.413 -14.774 1.00 53.12 183 VAL A O 1
ATOM 1392 N N . GLN A 1 184 ? -23.992 -1.180 -14.968 1.00 73.19 184 GLN A N 1
ATOM 1393 C CA . GLN A 1 184 ? -22.528 -1.121 -14.924 1.00 73.19 184 GLN A CA 1
ATOM 1394 C C . GLN A 1 184 ? -22.044 -1.653 -13.569 1.00 73.19 184 GLN A C 1
ATOM 1396 O O . GLN A 1 184 ? -22.558 -1.240 -12.526 1.00 73.19 184 GLN A O 1
ATOM 1401 N N . ARG A 1 185 ? -21.069 -2.570 -13.575 1.00 85.50 185 ARG A N 1
ATOM 1402 C CA . ARG A 1 185 ? -20.491 -3.083 -12.327 1.00 85.50 185 ARG A CA 1
ATOM 1403 C C . ARG A 1 185 ? -19.804 -1.938 -11.572 1.00 85.50 185 ARG A C 1
ATOM 1405 O O . ARG A 1 185 ? -19.109 -1.142 -12.206 1.00 85.50 185 ARG A O 1
ATOM 1412 N N . PRO A 1 186 ? -19.953 -1.856 -10.237 1.00 93.44 186 PRO A N 1
ATOM 1413 C CA . PRO A 1 186 ? -19.167 -0.946 -9.415 1.00 93.44 186 PRO A CA 1
ATOM 1414 C C . PRO A 1 186 ? -17.680 -1.040 -9.735 1.00 93.44 186 PRO A C 1
ATOM 1416 O O . PRO A 1 186 ? -17.154 -2.147 -9.837 1.00 93.44 186 PRO A O 1
ATOM 1419 N N . ARG A 1 187 ? -16.991 0.098 -9.844 1.00 96.25 187 ARG A N 1
ATOM 1420 C CA . ARG A 1 187 ? -15.536 0.134 -10.036 1.00 96.25 187 ARG A CA 1
ATOM 1421 C C . ARG A 1 187 ? -14.841 0.507 -8.736 1.00 96.25 187 ARG A C 1
ATOM 1423 O O . ARG A 1 187 ? -15.251 1.442 -8.045 1.00 96.25 187 ARG A O 1
ATOM 1430 N N . VAL A 1 188 ? -13.772 -0.207 -8.416 1.00 97.94 188 VAL A N 1
ATOM 1431 C CA . VAL A 1 188 ? -12.935 0.008 -7.235 1.00 97.94 188 VAL A CA 1
ATOM 1432 C C . VAL A 1 188 ? -11.506 0.281 -7.688 1.00 97.94 188 VAL A C 1
ATOM 1434 O O . VAL A 1 188 ? -10.947 -0.489 -8.463 1.00 97.94 188 VAL A O 1
ATOM 1437 N N . ALA A 1 189 ? -10.894 1.352 -7.186 1.00 98.44 189 ALA A N 1
ATOM 1438 C CA . ALA A 1 189 ? -9.475 1.605 -7.411 1.00 98.44 189 ALA A CA 1
ATOM 1439 C C . ALA A 1 189 ? -8.642 0.940 -6.311 1.00 98.44 189 ALA A C 1
ATOM 1441 O O . ALA A 1 189 ? -8.770 1.290 -5.137 1.00 98.44 189 ALA A O 1
ATOM 1442 N N . PHE A 1 190 ? -7.758 0.015 -6.673 1.00 98.69 190 PHE A N 1
ATOM 1443 C CA . PHE A 1 190 ? -6.726 -0.491 -5.775 1.00 98.69 190 PHE A CA 1
ATOM 1444 C C . PHE A 1 190 ? -5.471 0.374 -5.919 1.00 98.69 190 PHE A C 1
ATOM 1446 O O . PHE A 1 190 ? -4.718 0.239 -6.881 1.00 98.69 190 PHE A O 1
ATOM 1453 N N . VAL A 1 191 ? -5.252 1.285 -4.973 1.00 98.62 191 VAL A N 1
ATOM 1454 C CA . VAL A 1 191 ? -4.203 2.306 -5.031 1.00 98.62 191 VAL A CA 1
ATOM 1455 C C . VAL A 1 191 ? -3.003 1.878 -4.188 1.00 98.62 191 VAL A C 1
ATOM 1457 O O . VAL A 1 191 ? -3.002 1.974 -2.959 1.00 98.62 191 VAL A O 1
ATOM 1460 N N . VAL A 1 192 ? -1.948 1.426 -4.863 1.00 98.31 192 VAL A N 1
ATOM 1461 C CA . VAL A 1 192 ? -0.656 1.094 -4.257 1.00 98.31 192 VAL A CA 1
ATOM 1462 C C . VAL A 1 192 ? 0.145 2.375 -4.055 1.00 98.31 192 VAL A C 1
ATOM 1464 O O . VAL A 1 192 ? 0.504 3.059 -5.013 1.00 98.31 192 VAL A O 1
ATOM 1467 N N . ARG A 1 193 ? 0.481 2.702 -2.810 1.00 95.75 193 ARG A N 1
ATOM 1468 C CA . ARG A 1 193 ? 1.372 3.823 -2.513 1.00 95.75 193 ARG A CA 1
ATOM 1469 C C . ARG A 1 193 ? 2.819 3.441 -2.766 1.00 95.75 193 ARG A C 1
ATOM 1471 O O . ARG A 1 193 ? 3.321 2.482 -2.181 1.00 95.75 193 ARG A O 1
ATOM 1478 N N . CYS A 1 194 ? 3.503 4.250 -3.560 1.00 94.75 194 CYS A N 1
ATOM 1479 C CA . CYS A 1 194 ? 4.925 4.117 -3.841 1.00 94.75 194 CYS A CA 1
ATOM 1480 C C . CYS A 1 194 ? 5.614 5.483 -3.703 1.00 94.75 194 CYS A C 1
ATOM 1482 O O . CYS A 1 194 ? 4.965 6.527 -3.624 1.00 94.75 194 CYS A O 1
ATOM 1484 N N . TYR A 1 195 ? 6.940 5.492 -3.673 1.00 92.44 195 TYR A N 1
ATOM 1485 C CA . TYR A 1 195 ? 7.735 6.713 -3.598 1.00 92.44 195 TYR A CA 1
ATOM 1486 C C . TYR A 1 195 ? 8.958 6.629 -4.510 1.00 92.44 195 TYR A C 1
ATOM 1488 O O . TYR A 1 195 ? 9.466 5.547 -4.801 1.00 92.44 195 TYR A O 1
ATOM 1496 N N . GLN A 1 196 ? 9.437 7.788 -4.956 1.00 88.81 196 GLN A N 1
ATOM 1497 C CA . GLN A 1 196 ? 10.691 7.921 -5.691 1.00 88.81 196 GLN A CA 1
ATOM 1498 C C . GLN A 1 196 ? 11.851 7.292 -4.903 1.00 88.81 196 GLN A C 1
ATOM 1500 O O . GLN A 1 196 ? 11.923 7.437 -3.683 1.00 88.81 196 GLN A O 1
ATOM 1505 N N . ASP A 1 197 ? 12.750 6.607 -5.613 1.00 85.38 197 ASP A N 1
ATOM 1506 C CA . ASP A 1 197 ? 13.869 5.827 -5.059 1.00 85.38 197 ASP A CA 1
ATOM 1507 C C . ASP A 1 197 ? 13.449 4.568 -4.268 1.00 85.38 197 ASP A C 1
ATOM 1509 O O . ASP A 1 197 ? 14.224 4.025 -3.477 1.00 85.38 197 ASP A O 1
ATOM 1513 N N . PHE A 1 198 ? 12.228 4.062 -4.483 1.00 89.06 198 PHE A N 1
ATOM 1514 C CA . PHE A 1 198 ? 11.854 2.726 -4.019 1.00 89.06 198 PHE A CA 1
ATOM 1515 C C . PHE A 1 198 ? 12.801 1.659 -4.598 1.00 89.06 198 PHE A C 1
ATOM 1517 O O . PHE A 1 198 ? 13.103 1.646 -5.793 1.00 89.06 198 PHE A O 1
ATOM 1524 N N . ASN A 1 199 ? 13.272 0.748 -3.743 1.00 87.75 199 ASN A N 1
ATOM 1525 C CA . ASN A 1 199 ? 14.212 -0.296 -4.139 1.00 87.75 199 ASN A CA 1
ATOM 1526 C C . ASN A 1 199 ? 13.479 -1.473 -4.801 1.00 87.75 199 ASN A C 1
ATOM 1528 O O . ASN A 1 199 ? 12.978 -2.369 -4.118 1.00 87.75 199 ASN A O 1
ATOM 1532 N N . TRP A 1 200 ? 13.423 -1.471 -6.131 1.00 89.38 200 TRP A N 1
ATOM 1533 C CA . TRP A 1 200 ? 12.787 -2.529 -6.913 1.00 89.38 200 TRP A CA 1
ATOM 1534 C C . TRP A 1 200 ? 13.626 -3.805 -6.935 1.00 89.38 200 TRP A C 1
ATOM 1536 O O . TRP A 1 200 ? 14.597 -3.921 -7.677 1.00 89.38 200 TRP A O 1
ATOM 1546 N N . SER A 1 201 ? 13.209 -4.790 -6.148 1.00 89.62 201 SER A N 1
ATOM 1547 C CA . SER A 1 201 ? 13.711 -6.161 -6.225 1.00 89.62 201 SER A CA 1
ATOM 1548 C C . SER A 1 201 ? 12.883 -7.003 -7.200 1.00 89.62 201 SER A C 1
ATOM 1550 O O . SER A 1 201 ? 11.757 -6.646 -7.552 1.00 89.62 201 SER A O 1
ATOM 1552 N N . HIS A 1 202 ? 13.416 -8.163 -7.595 1.00 89.25 202 HIS A N 1
ATOM 1553 C CA . HIS A 1 202 ? 12.659 -9.149 -8.371 1.00 89.25 202 HIS A CA 1
ATOM 1554 C C . HIS A 1 202 ? 11.350 -9.533 -7.660 1.00 89.25 202 HIS A C 1
ATOM 1556 O O . HIS A 1 202 ? 10.292 -9.544 -8.280 1.00 89.25 202 HIS A O 1
ATOM 1562 N N . ASP A 1 203 ? 11.420 -9.732 -6.340 1.00 90.81 203 ASP A N 1
ATOM 1563 C CA . ASP A 1 203 ? 10.270 -10.024 -5.481 1.00 90.81 203 ASP A CA 1
ATOM 1564 C C . ASP A 1 203 ? 9.182 -8.939 -5.551 1.00 90.81 203 ASP A C 1
ATOM 1566 O O . ASP A 1 203 ? 8.009 -9.242 -5.768 1.00 90.81 203 ASP A O 1
ATOM 1570 N N . ALA A 1 204 ? 9.565 -7.663 -5.433 1.00 92.81 204 ALA A N 1
ATOM 1571 C CA . ALA A 1 204 ? 8.616 -6.554 -5.519 1.00 92.81 204 ALA A CA 1
ATOM 1572 C C . ALA A 1 204 ? 7.914 -6.502 -6.888 1.00 92.81 204 ALA A C 1
ATOM 1574 O O . ALA A 1 204 ? 6.718 -6.215 -6.958 1.00 92.81 204 ALA A O 1
ATOM 1575 N N . ILE A 1 205 ? 8.646 -6.813 -7.963 1.00 93.69 205 ILE A N 1
ATOM 1576 C CA . ILE A 1 205 ? 8.110 -6.855 -9.327 1.00 93.69 205 ILE A CA 1
ATOM 1577 C C . ILE A 1 205 ? 7.097 -7.995 -9.464 1.00 93.69 205 ILE A C 1
ATOM 1579 O O . ILE A 1 205 ? 5.948 -7.730 -9.811 1.00 93.69 205 ILE A O 1
ATOM 1583 N N . VAL A 1 206 ? 7.468 -9.244 -9.154 1.00 92.38 206 VAL A N 1
ATOM 1584 C CA . VAL A 1 206 ? 6.556 -10.395 -9.321 1.00 92.38 206 VAL A CA 1
ATOM 1585 C C . VAL A 1 206 ? 5.325 -10.298 -8.424 1.00 92.38 206 VAL A C 1
ATOM 1587 O O . VAL A 1 206 ? 4.239 -10.695 -8.838 1.00 92.38 206 VAL A O 1
ATOM 1590 N N . HIS A 1 207 ? 5.455 -9.703 -7.237 1.00 94.00 207 HIS A N 1
ATOM 1591 C CA . HIS A 1 207 ? 4.321 -9.460 -6.354 1.00 94.00 207 HIS A CA 1
ATOM 1592 C C . HIS A 1 207 ? 3.345 -8.429 -6.935 1.00 94.00 207 HIS A C 1
ATOM 1594 O O . HIS A 1 207 ? 2.133 -8.633 -6.890 1.00 94.00 207 HIS A O 1
ATOM 1600 N N . LEU A 1 208 ? 3.848 -7.334 -7.514 1.00 95.81 208 LEU A N 1
ATOM 1601 C CA . LEU A 1 208 ? 2.991 -6.338 -8.156 1.00 95.81 208 LEU A CA 1
ATOM 1602 C C . LEU A 1 208 ? 2.331 -6.893 -9.427 1.00 95.81 208 LEU A C 1
ATOM 1604 O O . LEU A 1 208 ? 1.146 -6.651 -9.644 1.00 95.81 208 LEU A O 1
ATOM 1608 N N . ARG A 1 209 ? 3.049 -7.704 -10.218 1.00 94.38 209 ARG A N 1
ATOM 1609 C CA . ARG A 1 209 ? 2.466 -8.451 -11.348 1.00 94.38 209 ARG A CA 1
ATOM 1610 C C . ARG A 1 209 ? 1.343 -9.379 -10.887 1.00 94.38 209 ARG A C 1
ATOM 1612 O O . ARG A 1 209 ? 0.273 -9.376 -11.491 1.00 94.38 209 ARG A O 1
ATOM 1619 N N . ALA A 1 210 ? 1.570 -10.126 -9.802 1.00 93.69 210 ALA A N 1
ATOM 1620 C CA . ALA A 1 210 ? 0.566 -11.001 -9.209 1.00 93.69 210 ALA A CA 1
ATOM 1621 C C . ALA A 1 210 ? -0.671 -10.218 -8.770 1.00 93.69 210 ALA A C 1
ATOM 1623 O O . ALA A 1 210 ? -1.775 -10.572 -9.160 1.00 93.69 210 ALA A O 1
ATOM 1624 N N . LEU A 1 211 ? -0.494 -9.111 -8.047 1.00 96.19 211 LEU A N 1
ATOM 1625 C CA . LEU A 1 211 ? -1.592 -8.246 -7.615 1.00 96.19 211 LEU A CA 1
ATOM 1626 C C . LEU A 1 211 ? -2.419 -7.736 -8.804 1.00 96.19 211 LEU A C 1
ATOM 1628 O O . LEU A 1 211 ? -3.642 -7.876 -8.803 1.00 96.19 211 LEU A O 1
ATOM 1632 N N . VAL A 1 212 ? -1.763 -7.176 -9.828 1.00 94.88 212 VAL A N 1
ATOM 1633 C CA . VAL A 1 212 ? -2.439 -6.652 -11.027 1.00 94.88 212 VAL A CA 1
ATOM 1634 C C . VAL A 1 212 ? -3.227 -7.751 -11.731 1.00 94.88 212 VAL A C 1
ATOM 1636 O O . VAL A 1 212 ? -4.401 -7.571 -12.051 1.00 94.88 212 VAL A O 1
ATOM 1639 N N . TRP A 1 213 ? -2.603 -8.904 -11.952 1.00 91.62 213 TRP A N 1
ATOM 1640 C CA . TRP A 1 213 ? -3.239 -9.997 -12.669 1.00 91.62 213 TRP A CA 1
ATOM 1641 C C . TRP A 1 213 ? -4.357 -10.676 -11.875 1.00 91.62 213 TRP A C 1
ATOM 1643 O O . TRP A 1 213 ? -5.426 -10.921 -12.433 1.00 91.62 213 TRP A O 1
ATOM 1653 N N . GLU A 1 214 ? -4.143 -10.978 -10.591 1.00 92.31 214 GLU A N 1
ATOM 1654 C CA . GLU A 1 214 ? -5.133 -11.621 -9.716 1.00 92.31 214 GLU A CA 1
ATOM 1655 C C . GLU A 1 214 ? -6.421 -10.790 -9.667 1.00 92.31 214 GLU A C 1
ATOM 1657 O O . GLU A 1 214 ? -7.507 -11.343 -9.811 1.00 92.31 214 GLU A O 1
ATOM 1662 N N . LEU A 1 215 ? -6.312 -9.462 -9.561 1.00 93.88 215 LEU A N 1
ATOM 1663 C CA . LEU A 1 215 ? -7.471 -8.567 -9.544 1.00 93.88 215 LEU A CA 1
ATOM 1664 C C . LEU A 1 215 ? -8.131 -8.440 -10.921 1.00 93.88 215 LEU A C 1
ATOM 1666 O O . LEU A 1 215 ? -9.354 -8.546 -11.026 1.00 93.88 215 LEU A O 1
ATOM 1670 N N . ARG A 1 216 ? -7.340 -8.299 -11.988 1.00 88.56 216 ARG A N 1
ATOM 1671 C CA . ARG A 1 216 ? -7.849 -8.159 -13.360 1.00 88.56 216 ARG A CA 1
ATOM 1672 C C . ARG A 1 216 ? -8.549 -9.415 -13.882 1.00 88.56 216 ARG A C 1
ATOM 1674 O O . ARG A 1 216 ? -9.489 -9.321 -14.664 1.00 88.56 216 ARG A O 1
ATOM 1681 N N . SER A 1 217 ? -8.067 -10.588 -13.483 1.00 86.25 217 SER A N 1
ATOM 1682 C CA . SER A 1 217 ? -8.599 -11.894 -13.896 1.00 86.25 217 SER A CA 1
ATOM 1683 C C . SER A 1 217 ? -9.702 -12.427 -12.971 1.00 86.25 217 SER A C 1
ATOM 1685 O O . SER A 1 217 ? -10.247 -13.510 -13.218 1.00 86.25 217 SER A O 1
ATOM 1687 N N . SER A 1 218 ? -10.021 -11.689 -11.903 1.00 87.56 218 SER A N 1
ATOM 1688 C CA . SER A 1 218 ? -10.994 -12.095 -10.893 1.00 87.56 218 SER A CA 1
ATOM 1689 C C . SER A 1 218 ? -12.437 -12.060 -11.405 1.00 87.56 218 SER A C 1
ATOM 1691 O O . SER A 1 218 ? -12.787 -11.345 -12.343 1.00 87.56 218 SER A O 1
ATOM 1693 N N . LYS A 1 219 ? -13.304 -12.840 -10.751 1.00 86.44 219 LYS A N 1
ATOM 1694 C CA . LYS A 1 219 ? -14.762 -12.821 -10.955 1.00 86.44 219 LYS A CA 1
ATOM 1695 C C . LYS A 1 219 ? -15.459 -12.169 -9.757 1.00 86.44 219 LYS A C 1
ATOM 1697 O O . LYS A 1 219 ? -16.351 -12.761 -9.161 1.00 86.44 219 LYS A O 1
ATOM 1702 N N . LEU A 1 220 ? -14.995 -10.985 -9.366 1.00 91.81 220 LEU A N 1
ATOM 1703 C CA . LEU A 1 220 ? -15.620 -10.201 -8.302 1.00 91.81 220 LEU A CA 1
ATOM 1704 C C . LEU A 1 220 ? -16.946 -9.588 -8.788 1.00 91.81 220 LEU A C 1
ATOM 1706 O O . LEU A 1 220 ? -17.142 -9.348 -9.980 1.00 91.81 220 LEU A O 1
ATOM 1710 N N . GLU A 1 221 ? -17.841 -9.267 -7.850 1.00 91.69 221 GLU A N 1
ATOM 1711 C CA . GLU A 1 221 ? -19.097 -8.534 -8.117 1.00 91.69 221 GLU A CA 1
ATOM 1712 C C . GLU A 1 221 ? -18.867 -7.068 -8.552 1.00 91.69 221 GLU A C 1
ATOM 1714 O O . GLU A 1 221 ? -19.805 -6.321 -8.817 1.00 91.69 221 GLU A O 1
ATOM 1719 N N . PHE A 1 222 ? -17.608 -6.639 -8.602 1.00 93.50 222 PHE A N 1
ATOM 1720 C CA . PHE A 1 222 ? -17.149 -5.298 -8.930 1.00 93.50 222 PHE A CA 1
ATOM 1721 C C . PHE A 1 222 ? -15.861 -5.388 -9.750 1.00 93.50 222 PHE A C 1
ATOM 1723 O O . PHE A 1 222 ? -15.107 -6.354 -9.640 1.00 93.50 222 PHE A O 1
ATOM 1730 N N . GLU A 1 223 ? -15.604 -4.379 -10.569 1.00 94.38 223 GLU A N 1
ATOM 1731 C CA . GLU A 1 223 ? -14.380 -4.272 -11.359 1.00 94.38 223 GLU A CA 1
ATOM 1732 C C . GLU A 1 223 ? -13.296 -3.568 -10.544 1.00 94.38 223 GLU A C 1
ATOM 1734 O O . GLU A 1 223 ? -13.585 -2.650 -9.771 1.00 94.38 223 GLU A O 1
ATOM 1739 N N . VAL A 1 224 ? -12.049 -4.014 -10.689 1.00 96.50 224 VAL A N 1
ATOM 1740 C CA . VAL A 1 224 ? -10.920 -3.478 -9.927 1.00 96.50 224 VAL A CA 1
ATOM 1741 C C . VAL A 1 224 ? -9.843 -2.982 -10.875 1.00 96.50 224 VAL A C 1
ATOM 1743 O O . VAL A 1 224 ? -9.269 -3.769 -11.626 1.00 96.50 224 VAL A O 1
ATOM 1746 N N . ASP A 1 225 ? -9.536 -1.692 -10.782 1.00 96.25 225 ASP A N 1
ATOM 1747 C CA . ASP A 1 225 ? -8.427 -1.067 -11.496 1.00 96.25 225 ASP A CA 1
ATOM 1748 C C . ASP A 1 225 ? -7.274 -0.810 -10.527 1.00 96.25 225 ASP A C 1
ATOM 1750 O O . ASP A 1 225 ? -7.464 -0.242 -9.449 1.00 96.25 225 ASP A O 1
ATOM 1754 N N . VAL A 1 226 ? -6.066 -1.229 -10.899 1.00 98.00 226 VAL A N 1
ATOM 1755 C CA . VAL A 1 226 ? -4.870 -1.039 -10.071 1.00 98.00 226 VAL A CA 1
ATOM 1756 C C . VAL A 1 226 ? -4.158 0.242 -10.475 1.00 98.00 226 VAL A C 1
ATOM 1758 O O . VAL A 1 226 ? -3.839 0.441 -11.644 1.00 98.00 226 VAL A O 1
ATOM 1761 N N . HIS A 1 227 ? -3.854 1.076 -9.484 1.00 98.38 227 HIS A N 1
ATOM 1762 C CA . HIS A 1 227 ? -3.128 2.333 -9.640 1.00 98.38 227 HIS A CA 1
ATOM 1763 C C . HIS A 1 227 ? -1.911 2.357 -8.727 1.00 98.38 227 HIS A C 1
ATOM 1765 O O . HIS A 1 227 ? -1.925 1.792 -7.635 1.00 98.38 227 HIS A O 1
ATOM 1771 N N . ILE A 1 228 ? -0.863 3.055 -9.148 1.00 98.44 228 ILE A N 1
ATOM 1772 C CA . ILE A 1 228 ? 0.326 3.316 -8.341 1.00 98.44 228 ILE A CA 1
ATOM 1773 C C . ILE A 1 228 ? 0.397 4.815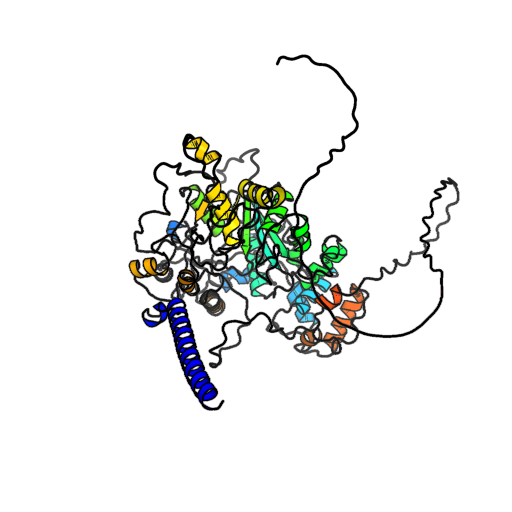 -8.092 1.00 98.44 228 ILE A C 1
ATOM 1775 O O . ILE A 1 228 ? 0.647 5.596 -9.006 1.00 98.44 228 ILE A O 1
ATOM 1779 N N . LEU A 1 229 ? 0.215 5.225 -6.845 1.00 97.56 229 LEU A N 1
ATOM 1780 C CA . LEU A 1 229 ? 0.314 6.622 -6.450 1.00 97.56 229 LEU A CA 1
ATOM 1781 C C . LEU A 1 229 ? 1.751 6.902 -5.999 1.00 97.56 229 LEU A C 1
ATOM 1783 O O . LEU A 1 229 ? 2.139 6.546 -4.884 1.00 97.56 229 LEU A O 1
ATOM 1787 N N . LEU A 1 230 ? 2.553 7.477 -6.898 1.00 96.94 230 LEU A N 1
ATOM 1788 C CA . LEU A 1 230 ? 3.995 7.655 -6.727 1.00 96.94 230 LEU A CA 1
ATOM 1789 C C . LEU A 1 230 ? 4.328 9.070 -6.241 1.00 96.94 230 LEU A C 1
ATOM 1791 O O . LEU A 1 230 ? 4.149 10.044 -6.974 1.00 96.94 230 LEU A O 1
ATOM 1795 N N . GLU A 1 231 ? 4.875 9.164 -5.029 1.00 95.38 231 GLU A N 1
ATOM 1796 C CA . GLU A 1 231 ? 5.423 10.414 -4.493 1.00 95.38 231 GLU A CA 1
ATOM 1797 C C . GLU A 1 231 ? 6.741 10.763 -5.196 1.00 95.38 231 GLU A C 1
ATOM 1799 O O . GLU A 1 231 ? 7.738 10.050 -5.061 1.00 95.38 231 GLU A O 1
ATOM 1804 N N . VAL A 1 232 ? 6.772 11.891 -5.901 1.00 93.56 232 VAL A N 1
ATOM 1805 C CA . VAL A 1 232 ? 8.012 12.530 -6.350 1.00 93.56 232 VAL A CA 1
ATOM 1806 C C . VAL A 1 232 ? 8.609 13.240 -5.141 1.00 93.56 232 VAL A C 1
ATOM 1808 O O . VAL A 1 232 ? 7.992 14.151 -4.599 1.00 93.56 232 VAL A O 1
ATOM 1811 N N . LYS A 1 233 ? 9.789 12.823 -4.680 1.00 88.94 233 LYS A N 1
ATOM 1812 C CA . LYS A 1 233 ? 10.425 13.401 -3.482 1.00 88.94 233 LYS A CA 1
ATOM 1813 C C . LYS A 1 233 ? 11.318 14.586 -3.808 1.00 88.94 233 LYS A C 1
ATOM 1815 O O . LYS A 1 233 ? 11.431 15.508 -3.002 1.00 88.94 233 LYS A O 1
ATOM 1820 N N . ASP A 1 234 ? 11.943 14.570 -4.978 1.00 84.94 234 ASP A N 1
ATOM 1821 C CA . ASP A 1 234 ? 12.859 15.626 -5.381 1.00 84.94 234 ASP A CA 1
ATOM 1822 C C . ASP A 1 234 ? 12.097 16.881 -5.844 1.00 84.94 234 ASP A C 1
ATOM 1824 O O . ASP A 1 234 ? 11.482 16.926 -6.915 1.00 84.94 234 ASP A O 1
ATOM 1828 N N . ALA A 1 235 ? 12.171 17.931 -5.024 1.00 79.56 235 ALA A N 1
ATOM 1829 C CA . ALA A 1 235 ? 11.543 19.217 -5.294 1.00 79.56 235 ALA A CA 1
ATOM 1830 C C . ALA A 1 235 ? 12.070 19.888 -6.572 1.00 79.56 235 ALA A C 1
ATOM 1832 O O . ALA A 1 235 ? 11.307 20.596 -7.233 1.00 79.56 235 ALA A O 1
ATOM 1833 N N . ALA A 1 236 ? 13.330 19.643 -6.959 1.00 78.94 236 ALA A N 1
ATOM 1834 C CA . ALA A 1 236 ? 13.941 20.246 -8.143 1.00 78.94 236 ALA A CA 1
ATOM 1835 C C . ALA A 1 236 ? 13.294 19.764 -9.451 1.00 78.94 236 ALA A C 1
ATOM 1837 O O . ALA A 1 236 ? 13.330 20.472 -10.459 1.00 78.94 236 ALA A O 1
ATOM 1838 N N . VAL A 1 237 ? 12.672 18.582 -9.437 1.00 78.81 237 VAL A N 1
ATOM 1839 C CA . VAL A 1 237 ? 12.044 17.973 -10.620 1.00 78.81 237 VAL A CA 1
ATOM 1840 C C . VAL A 1 237 ? 10.529 17.863 -10.518 1.00 78.81 237 VAL A C 1
ATOM 1842 O O . VAL A 1 237 ? 9.894 17.436 -11.480 1.00 78.81 237 VAL A O 1
ATOM 1845 N N . SER A 1 238 ? 9.933 18.311 -9.414 1.00 82.19 238 SER A N 1
ATOM 1846 C CA . SER A 1 238 ? 8.482 18.299 -9.200 1.00 82.19 238 SER A CA 1
ATOM 1847 C C . SER A 1 238 ? 7.702 18.918 -10.365 1.00 82.19 238 SER A C 1
ATOM 1849 O O . SER A 1 238 ? 6.827 18.275 -10.932 1.00 82.19 238 SER A O 1
ATOM 1851 N N . ALA A 1 239 ? 8.093 20.102 -10.843 1.00 84.69 239 ALA A N 1
ATOM 1852 C CA . ALA A 1 239 ? 7.452 20.746 -11.992 1.00 84.69 239 ALA A CA 1
ATOM 1853 C C . ALA A 1 239 ? 7.557 19.926 -13.298 1.00 84.69 239 ALA A C 1
ATOM 1855 O O . ALA A 1 239 ? 6.703 20.039 -14.178 1.00 84.69 239 ALA A O 1
ATOM 1856 N N . SER A 1 240 ? 8.576 19.067 -13.436 1.00 85.88 240 SER A N 1
ATOM 1857 C CA . SER A 1 240 ? 8.736 18.215 -14.622 1.00 85.88 240 SER A CA 1
ATOM 1858 C C . SER A 1 240 ? 7.640 17.152 -14.734 1.00 85.88 240 SER A C 1
ATOM 1860 O O . SER A 1 240 ? 7.370 16.708 -15.854 1.00 85.88 240 SER A O 1
ATOM 1862 N N . MET A 1 241 ? 6.981 16.781 -13.626 1.00 89.62 241 MET A N 1
ATOM 1863 C CA . MET A 1 241 ? 5.938 15.748 -13.605 1.00 89.62 241 MET A CA 1
ATOM 1864 C C . MET A 1 241 ? 4.714 16.094 -14.465 1.00 89.62 241 MET A C 1
ATOM 1866 O O . MET A 1 241 ? 4.036 15.191 -14.946 1.00 89.62 241 MET A O 1
ATOM 1870 N N . PHE A 1 242 ? 4.479 17.385 -14.726 1.00 89.00 242 PHE A N 1
ATOM 1871 C CA . PHE A 1 242 ? 3.353 17.877 -15.529 1.00 89.00 242 PHE A CA 1
ATOM 1872 C C . PHE A 1 242 ? 3.603 17.859 -17.045 1.00 89.00 242 PHE A C 1
ATOM 1874 O O . PHE A 1 242 ? 2.691 18.096 -17.831 1.00 89.00 242 PHE A O 1
ATOM 1881 N N . SER A 1 243 ? 4.833 17.582 -17.486 1.00 90.38 243 SER A N 1
ATOM 1882 C CA . SER A 1 243 ? 5.164 17.445 -18.910 1.00 90.38 243 SER A CA 1
ATOM 1883 C C . SER A 1 243 ? 5.336 15.974 -19.274 1.00 90.38 243 SER A C 1
ATOM 1885 O O . SER A 1 243 ? 5.941 15.228 -18.511 1.00 90.38 243 SER A O 1
ATOM 1887 N N . ASN A 1 244 ? 4.899 15.542 -20.462 1.00 89.81 244 ASN A N 1
ATOM 1888 C CA . ASN A 1 244 ? 5.065 14.141 -20.881 1.00 89.81 244 ASN A CA 1
ATOM 1889 C C . ASN A 1 244 ? 6.546 13.699 -20.845 1.00 89.81 244 ASN A C 1
ATOM 1891 O O . ASN A 1 244 ? 6.893 12.662 -20.284 1.00 89.81 244 ASN A O 1
ATOM 1895 N N . GLY A 1 245 ? 7.452 14.534 -21.369 1.00 88.38 245 GLY A N 1
ATOM 1896 C CA . GLY A 1 245 ? 8.889 14.243 -21.355 1.00 88.38 245 GLY A CA 1
ATOM 1897 C C . GLY A 1 245 ? 9.494 14.191 -19.948 1.00 88.38 245 GLY A C 1
ATOM 1898 O O . GLY A 1 245 ? 10.341 13.342 -19.684 1.00 88.38 245 GLY A O 1
ATOM 1899 N N . GLY A 1 246 ? 9.072 15.077 -19.041 1.00 89.69 246 GLY A N 1
ATOM 1900 C CA . GLY A 1 246 ? 9.537 15.089 -17.653 1.00 89.69 246 GLY A CA 1
ATOM 1901 C C . GLY A 1 246 ? 8.962 13.947 -16.818 1.00 89.69 246 GLY A C 1
ATOM 1902 O O . GLY A 1 246 ? 9.719 13.269 -16.129 1.00 89.69 246 GLY A O 1
ATOM 1903 N N . ARG A 1 247 ? 7.667 13.650 -16.972 1.00 93.00 247 ARG A N 1
ATOM 1904 C CA . ARG A 1 247 ? 7.005 12.471 -16.403 1.00 93.00 247 ARG A CA 1
ATOM 1905 C C . ARG A 1 247 ? 7.750 11.189 -16.764 1.00 93.00 247 ARG A C 1
ATOM 1907 O O . ARG A 1 247 ? 8.100 10.427 -15.870 1.00 93.00 247 ARG A O 1
ATOM 1914 N N . LYS A 1 248 ? 8.063 10.974 -18.046 1.00 92.50 248 LYS A N 1
ATOM 1915 C CA . LYS A 1 248 ? 8.833 9.796 -18.480 1.00 92.50 248 LYS A CA 1
ATOM 1916 C C . LYS A 1 248 ? 10.227 9.727 -17.853 1.00 92.50 248 LYS A C 1
ATOM 1918 O O . LYS A 1 248 ? 10.652 8.643 -17.478 1.00 92.50 248 LYS A O 1
ATOM 1923 N N . ARG A 1 249 ? 10.930 10.858 -17.689 1.00 89.69 249 ARG A N 1
ATOM 1924 C CA . ARG A 1 249 ? 12.234 10.884 -16.990 1.00 89.69 249 ARG A CA 1
ATOM 1925 C C . ARG A 1 249 ? 12.116 10.450 -15.530 1.00 89.69 249 ARG A C 1
ATOM 1927 O O . ARG A 1 249 ? 12.919 9.640 -15.083 1.00 89.69 249 ARG A O 1
ATOM 1934 N N . ILE A 1 250 ? 11.109 10.950 -14.813 1.00 92.38 250 ILE A N 1
ATOM 1935 C CA . ILE A 1 250 ? 10.845 10.563 -13.419 1.00 92.38 250 ILE A CA 1
ATOM 1936 C C . ILE A 1 250 ? 10.556 9.060 -13.338 1.00 92.38 250 ILE A C 1
ATOM 1938 O O . ILE A 1 250 ? 11.189 8.350 -12.557 1.00 92.38 250 ILE A O 1
ATOM 1942 N N . LEU A 1 251 ? 9.651 8.559 -14.183 1.00 95.12 251 LEU A N 1
ATOM 1943 C CA . LEU A 1 251 ? 9.281 7.143 -14.212 1.00 95.12 251 LEU A CA 1
ATOM 1944 C C . LEU A 1 251 ? 10.465 6.236 -14.569 1.00 95.12 251 LEU A C 1
ATOM 1946 O O . LEU A 1 251 ? 10.600 5.175 -13.965 1.00 95.12 251 LEU A O 1
ATOM 1950 N N . ARG A 1 252 ? 11.366 6.678 -15.460 1.00 93.94 252 ARG A N 1
ATOM 1951 C CA . ARG A 1 252 ? 12.521 5.892 -15.917 1.00 93.94 252 ARG A CA 1
ATOM 1952 C C . ARG A 1 252 ? 13.382 5.347 -14.794 1.00 93.94 252 ARG A C 1
ATOM 1954 O O . ARG A 1 252 ? 13.740 4.180 -14.859 1.00 93.94 252 ARG A O 1
ATOM 1961 N N . GLY A 1 253 ? 13.685 6.140 -13.773 1.00 89.12 253 GLY A N 1
ATOM 1962 C CA . GLY A 1 253 ? 14.443 5.642 -12.622 1.00 89.12 253 GLY A CA 1
ATOM 1963 C C . GLY A 1 253 ? 13.600 5.234 -11.421 1.00 89.12 253 GLY A C 1
ATOM 1964 O O . GLY A 1 253 ? 14.144 4.656 -10.488 1.00 89.12 253 GLY A O 1
ATOM 1965 N N . SER A 1 254 ? 12.295 5.520 -11.427 1.00 91.88 254 SER A N 1
ATOM 1966 C CA . SER A 1 254 ? 11.452 5.317 -10.242 1.00 91.88 254 SER A CA 1
ATOM 1967 C C . SER A 1 254 ? 10.582 4.070 -10.297 1.00 91.88 254 SER A C 1
ATOM 1969 O O . SER A 1 254 ? 10.208 3.580 -9.238 1.00 91.88 254 SER A O 1
ATOM 1971 N N . VAL A 1 255 ? 10.196 3.586 -11.484 1.00 96.25 255 VAL A N 1
ATOM 1972 C CA . VAL A 1 255 ? 9.231 2.483 -11.646 1.00 96.25 255 VAL A CA 1
ATOM 1973 C C . VAL A 1 255 ? 9.612 1.624 -12.864 1.00 96.25 255 VAL A C 1
ATOM 1975 O O . VAL A 1 255 ? 9.982 2.182 -13.896 1.00 96.25 255 VAL A O 1
ATOM 1978 N N . PRO A 1 256 ? 9.520 0.285 -12.806 1.00 96.88 256 PRO A N 1
ATOM 1979 C CA . PRO A 1 256 ? 9.704 -0.578 -13.971 1.00 96.88 256 PRO A CA 1
ATOM 1980 C C . PRO A 1 256 ? 8.707 -0.242 -15.105 1.00 96.88 256 PRO A C 1
ATOM 1982 O O . PRO A 1 256 ? 7.535 0.021 -14.833 1.00 96.88 256 PRO A O 1
ATOM 1985 N N . ILE A 1 257 ? 9.168 -0.227 -16.366 1.00 97.31 257 ILE A N 1
ATOM 1986 C CA . ILE A 1 257 ? 8.420 0.306 -17.529 1.00 97.31 257 ILE A CA 1
ATOM 1987 C C . ILE A 1 257 ? 7.030 -0.298 -17.717 1.00 97.31 257 ILE A C 1
ATOM 1989 O O . ILE A 1 257 ? 6.093 0.421 -18.058 1.00 97.31 257 ILE A O 1
ATOM 1993 N N . GLU A 1 258 ? 6.878 -1.588 -17.418 1.00 95.50 258 GLU A N 1
ATOM 1994 C CA . GLU A 1 258 ? 5.603 -2.301 -17.505 1.00 95.50 258 GLU A CA 1
ATOM 1995 C C . GLU A 1 258 ? 4.487 -1.625 -16.689 1.00 95.50 258 GLU A C 1
ATOM 1997 O O . GLU A 1 258 ? 3.331 -1.624 -17.100 1.00 95.50 258 GLU A O 1
ATOM 2002 N N . PHE A 1 259 ? 4.816 -0.977 -15.568 1.00 97.69 259 PHE A N 1
ATOM 2003 C CA . PHE A 1 259 ? 3.826 -0.368 -14.680 1.00 97.69 259 PHE A CA 1
ATOM 2004 C C . PHE A 1 259 ? 3.590 1.122 -14.937 1.00 97.69 259 PHE A C 1
ATOM 2006 O O . PHE A 1 259 ? 2.706 1.702 -14.313 1.00 97.69 259 PHE A O 1
ATOM 2013 N N . TRP A 1 260 ? 4.340 1.773 -15.834 1.00 97.12 260 TRP A N 1
ATOM 2014 C CA . TRP A 1 260 ? 4.205 3.217 -16.087 1.00 97.12 260 TRP A CA 1
ATOM 2015 C C . TRP A 1 260 ? 2.782 3.683 -16.422 1.00 97.12 260 TRP A C 1
ATOM 2017 O O . TRP A 1 260 ? 2.408 4.764 -15.949 1.00 97.12 260 TRP A O 1
ATOM 2027 N N . PRO A 1 261 ? 1.978 2.926 -17.198 1.00 96.44 261 PRO A N 1
ATOM 2028 C CA . PRO A 1 261 ? 0.596 3.309 -17.477 1.00 96.44 261 PRO A CA 1
ATOM 2029 C C . PRO A 1 261 ? -0.294 3.370 -16.229 1.00 96.44 261 PRO A C 1
ATOM 2031 O O . PRO A 1 261 ? -1.278 4.100 -16.232 1.00 96.44 261 PRO A O 1
ATOM 2034 N N . LEU A 1 262 ? 0.064 2.653 -15.157 1.00 97.62 262 LEU A N 1
ATOM 2035 C CA . LEU A 1 262 ? -0.702 2.587 -13.907 1.00 97.62 262 LEU A CA 1
ATOM 2036 C C . LEU A 1 262 ? -0.337 3.710 -12.920 1.00 97.62 262 LEU A C 1
ATOM 2038 O O . LEU A 1 262 ? -0.921 3.793 -11.844 1.00 97.62 262 LEU A O 1
ATOM 2042 N N . VAL A 1 263 ? 0.674 4.535 -13.222 1.00 98.06 263 VAL A N 1
ATOM 2043 C CA . VAL A 1 263 ? 1.240 5.480 -12.246 1.00 98.06 263 VAL A CA 1
ATOM 2044 C C . VAL A 1 263 ? 0.559 6.847 -12.291 1.00 98.06 263 VAL A C 1
ATOM 2046 O O . VAL A 1 263 ? 0.607 7.542 -13.305 1.00 98.06 263 VAL A O 1
ATOM 2049 N N . THR A 1 264 ? 0.102 7.337 -11.146 1.00 97.00 264 THR A N 1
ATOM 2050 C CA . THR A 1 264 ? -0.228 8.751 -10.927 1.00 97.00 264 THR A CA 1
ATOM 2051 C C . THR A 1 264 ? 0.883 9.394 -10.101 1.00 97.00 264 THR A C 1
ATOM 2053 O O . THR A 1 264 ? 1.206 8.929 -9.009 1.00 97.00 264 THR A O 1
ATOM 2056 N N . LEU A 1 265 ? 1.515 10.440 -10.648 1.00 96.81 265 LEU A N 1
ATOM 2057 C CA . LEU A 1 265 ? 2.570 11.192 -9.959 1.00 96.81 265 LEU A CA 1
ATOM 2058 C C . LEU A 1 265 ? 1.940 12.267 -9.077 1.00 96.81 265 LEU A C 1
ATOM 2060 O O . LEU A 1 265 ? 1.014 12.947 -9.514 1.00 96.81 265 LEU A O 1
ATOM 2064 N N . TRP A 1 266 ? 2.495 12.469 -7.888 1.00 95.56 266 TRP A N 1
ATOM 2065 C CA . TRP A 1 266 ? 2.151 13.596 -7.026 1.00 95.56 266 TRP A CA 1
ATOM 2066 C C . TRP A 1 266 ? 3.389 14.103 -6.283 1.00 95.56 266 TRP A C 1
ATOM 2068 O O . TRP A 1 266 ? 4.413 13.421 -6.211 1.00 95.56 266 TRP A O 1
ATOM 2078 N N . HIS A 1 267 ? 3.296 15.308 -5.727 1.00 94.19 267 HIS A N 1
ATOM 2079 C CA . HIS A 1 267 ? 4.358 15.920 -4.936 1.00 94.19 267 HIS A CA 1
ATOM 2080 C C . HIS A 1 267 ? 3.785 16.640 -3.715 1.00 94.19 267 HIS A C 1
ATOM 2082 O O . HIS A 1 267 ? 2.661 17.139 -3.751 1.00 94.19 267 HIS A O 1
ATOM 2088 N N . GLU A 1 268 ? 4.575 16.743 -2.649 1.00 91.94 268 GLU A N 1
ATOM 2089 C CA . GLU A 1 268 ? 4.171 17.380 -1.394 1.00 91.94 268 GLU A CA 1
ATOM 2090 C C . GLU A 1 268 ? 3.727 18.838 -1.587 1.00 91.94 268 GLU A C 1
ATOM 2092 O O . GLU A 1 268 ? 2.676 19.227 -1.088 1.00 91.94 268 GLU A O 1
ATOM 2097 N N . GLN A 1 269 ? 4.478 19.646 -2.340 1.00 89.25 269 GLN A N 1
ATOM 2098 C CA . GLN A 1 269 ? 4.162 21.063 -2.557 1.00 89.25 269 GLN A CA 1
ATOM 2099 C C . GLN A 1 269 ? 2.791 21.231 -3.207 1.00 89.25 269 GLN A C 1
ATOM 2101 O O . GLN A 1 269 ? 2.097 22.206 -2.953 1.00 89.25 269 GLN A O 1
ATOM 2106 N N . GLU A 1 270 ? 2.391 20.274 -4.035 1.00 90.81 270 GLU A N 1
ATOM 2107 C CA . GLU A 1 270 ? 1.081 20.287 -4.657 1.00 90.81 270 GLU A CA 1
ATOM 2108 C C . GLU A 1 270 ? -0.034 20.015 -3.637 1.00 90.81 270 GLU A C 1
ATOM 2110 O O . GLU A 1 270 ? -1.062 20.689 -3.648 1.00 90.81 270 GLU A O 1
ATOM 2115 N N . MET A 1 271 ? 0.203 19.098 -2.693 1.00 93.81 271 MET A N 1
ATOM 2116 C CA . MET A 1 271 ? -0.704 18.861 -1.569 1.00 93.81 271 MET A CA 1
ATOM 2117 C C . MET A 1 271 ? -0.777 20.086 -0.648 1.00 93.81 271 MET A C 1
ATOM 2119 O O . MET A 1 271 ? -1.865 20.463 -0.238 1.00 93.81 271 MET A O 1
ATOM 2123 N N . LEU A 1 272 ? 0.344 20.759 -0.373 1.00 90.62 272 LEU A N 1
ATOM 2124 C CA . LEU A 1 272 ? 0.367 21.992 0.429 1.00 90.62 272 LEU A CA 1
ATOM 2125 C C . LEU A 1 272 ? -0.355 23.165 -0.248 1.00 90.62 272 LEU A C 1
ATOM 2127 O O . LEU A 1 272 ? -0.895 24.028 0.437 1.00 90.62 272 LEU A O 1
ATOM 2131 N N . LEU A 1 273 ? -0.359 23.216 -1.584 1.00 91.19 273 LEU A N 1
ATOM 2132 C CA . LEU A 1 273 ? -1.125 24.212 -2.337 1.00 91.19 273 LEU A CA 1
ATOM 2133 C C . LEU A 1 273 ? -2.628 23.914 -2.322 1.00 91.19 273 LEU A C 1
ATOM 2135 O O . LEU A 1 273 ? -3.428 24.846 -2.351 1.00 91.19 273 LEU A O 1
ATOM 2139 N N . ARG A 1 274 ? -3.005 22.631 -2.311 1.00 93.31 274 ARG A N 1
ATOM 2140 C CA . ARG A 1 274 ? -4.404 22.191 -2.330 1.00 93.31 274 ARG A CA 1
ATOM 2141 C C . ARG A 1 274 ? -5.058 22.225 -0.950 1.00 93.31 274 ARG A C 1
ATOM 2143 O O . ARG A 1 274 ? -6.215 22.613 -0.846 1.00 93.31 274 ARG A O 1
ATOM 2150 N N . TYR A 1 275 ? -4.332 21.810 0.083 1.00 93.94 275 TYR A N 1
ATOM 2151 C CA . TYR A 1 275 ? -4.859 21.634 1.432 1.00 93.94 275 TYR A CA 1
ATOM 2152 C C . TYR A 1 275 ? -4.267 22.690 2.371 1.00 93.94 275 TYR A C 1
ATOM 2154 O O . TYR A 1 275 ? -3.059 22.658 2.632 1.00 93.94 275 TYR A O 1
ATOM 2162 N N . PRO A 1 276 ? -5.082 23.610 2.919 1.00 88.94 276 PRO A N 1
ATOM 2163 C CA . PRO A 1 276 ? -4.635 24.622 3.870 1.00 88.94 276 PRO A CA 1
ATOM 2164 C C . PRO A 1 276 ? -4.417 24.002 5.259 1.00 88.94 276 PRO A C 1
ATOM 2166 O O . PRO A 1 276 ? -5.136 24.288 6.213 1.00 88.94 276 PRO A O 1
ATOM 2169 N N . LEU A 1 277 ? -3.419 23.124 5.379 1.00 82.31 277 LEU A N 1
ATOM 2170 C CA . LEU A 1 277 ? -3.097 22.442 6.629 1.00 82.31 277 LEU A CA 1
ATOM 2171 C C . LEU A 1 277 ? -2.568 23.459 7.656 1.00 82.31 277 LEU A C 1
ATOM 2173 O O . LEU A 1 277 ? -1.410 23.874 7.593 1.00 82.31 277 LEU A O 1
ATOM 2177 N N . GLY A 1 278 ? -3.418 23.873 8.596 1.00 71.44 278 GLY A N 1
ATOM 2178 C CA . GLY A 1 278 ? -3.060 24.810 9.662 1.00 71.44 278 GLY A CA 1
ATOM 2179 C C . GLY A 1 278 ? -2.684 24.113 10.972 1.00 71.44 278 GLY A C 1
ATOM 2180 O O . GLY A 1 278 ? -3.374 23.193 11.393 1.00 71.44 278 GLY A O 1
ATOM 2181 N N . GLY A 1 279 ? -1.644 24.596 11.656 1.00 65.81 279 GLY A N 1
ATOM 2182 C CA . GLY A 1 279 ? -1.287 24.193 13.023 1.00 65.81 279 GLY A CA 1
ATOM 2183 C C . GLY A 1 279 ? 0.192 23.839 13.211 1.00 65.81 279 GLY A C 1
ATOM 2184 O O . GLY A 1 279 ? 0.973 23.810 12.259 1.00 65.81 279 GLY A O 1
ATOM 2185 N N . ASP A 1 280 ? 0.593 23.631 14.468 1.00 64.38 280 ASP A N 1
ATOM 2186 C CA . ASP A 1 280 ? 1.984 23.348 14.826 1.00 64.38 280 ASP A CA 1
ATOM 2187 C C . ASP A 1 280 ? 2.314 21.870 14.578 1.00 64.38 280 ASP A C 1
ATOM 2189 O O . ASP A 1 280 ? 1.991 20.974 15.368 1.00 64.38 280 ASP A O 1
ATOM 2193 N N . PHE A 1 281 ? 3.019 21.610 13.479 1.00 76.50 281 PHE A N 1
ATOM 2194 C CA . PHE A 1 281 ? 3.667 20.323 13.257 1.00 76.50 281 PHE A CA 1
ATOM 2195 C C . PHE A 1 281 ? 4.873 20.171 14.184 1.00 76.50 281 PHE A C 1
ATOM 2197 O O . PHE A 1 281 ? 5.564 21.137 14.521 1.00 76.50 281 PHE A O 1
ATOM 2204 N N . ARG A 1 282 ? 5.187 18.930 14.576 1.00 73.12 282 ARG A N 1
ATOM 2205 C CA . ARG A 1 282 ? 6.449 18.688 15.286 1.00 73.12 282 ARG A CA 1
ATOM 2206 C C . ARG A 1 282 ? 7.631 19.089 14.395 1.00 73.12 282 ARG A C 1
ATOM 2208 O O . ARG A 1 282 ? 7.600 18.809 13.195 1.00 73.12 282 ARG A O 1
ATOM 2215 N N . PRO A 1 283 ? 8.701 19.660 14.977 1.00 76.50 283 PRO A N 1
ATOM 2216 C CA . PRO A 1 283 ? 9.905 19.990 14.229 1.00 76.50 283 PRO A CA 1
ATOM 2217 C C . PRO A 1 283 ? 10.425 18.792 13.425 1.00 76.50 283 PRO A C 1
ATOM 2219 O O . PRO A 1 283 ? 10.582 17.697 13.965 1.00 76.50 283 PRO A O 1
ATOM 2222 N N . GLY A 1 284 ? 10.697 19.013 12.139 1.00 74.69 284 GLY A N 1
ATOM 2223 C CA . GLY A 1 284 ? 11.207 17.988 11.223 1.00 74.69 284 GLY A CA 1
ATOM 2224 C C . GLY A 1 284 ? 10.140 17.108 10.566 1.00 74.69 284 GLY A C 1
ATOM 2225 O O . GLY A 1 284 ? 10.502 16.236 9.782 1.00 74.69 284 GLY A O 1
ATOM 2226 N N . ILE A 1 285 ? 8.852 17.328 10.847 1.00 77.25 285 ILE A N 1
ATOM 2227 C CA . ILE A 1 285 ? 7.749 16.621 10.188 1.00 77.25 285 ILE A CA 1
ATOM 2228 C C . ILE A 1 285 ? 7.138 17.524 9.129 1.00 77.25 285 ILE A C 1
ATOM 2230 O O . ILE A 1 285 ? 6.726 18.648 9.409 1.00 77.25 285 ILE A O 1
ATOM 2234 N N . ARG A 1 286 ? 7.078 17.006 7.908 1.00 79.69 286 ARG A N 1
ATOM 2235 C CA . ARG A 1 286 ? 6.454 17.662 6.768 1.00 79.69 286 ARG A CA 1
ATOM 2236 C C . ARG A 1 286 ? 4.960 17.353 6.753 1.00 79.69 286 ARG A C 1
ATOM 2238 O O . ARG A 1 286 ? 4.561 16.201 6.886 1.00 79.69 286 ARG A O 1
ATOM 2245 N N . GLY A 1 287 ? 4.128 18.388 6.651 1.00 80.19 287 GLY A N 1
ATOM 2246 C CA . GLY A 1 287 ? 2.684 18.277 6.890 1.00 80.19 287 GLY A CA 1
ATOM 2247 C C . GLY A 1 287 ? 1.918 17.467 5.837 1.00 80.19 287 GLY A C 1
ATOM 2248 O O . GLY A 1 287 ? 0.856 16.919 6.141 1.00 80.19 287 GLY A O 1
ATOM 2249 N N . ALA A 1 288 ? 2.452 17.371 4.617 1.00 86.62 288 ALA A N 1
ATOM 2250 C CA . ALA A 1 288 ? 1.759 16.765 3.482 1.00 86.62 288 ALA A CA 1
ATOM 2251 C C . ALA A 1 288 ? 2.558 15.664 2.762 1.00 86.62 288 ALA A C 1
ATOM 2253 O O . ALA A 1 288 ? 2.181 15.256 1.665 1.00 86.62 288 ALA A O 1
ATOM 2254 N N . ASP A 1 289 ? 3.660 15.190 3.352 1.00 84.75 289 ASP A N 1
ATOM 2255 C CA . ASP A 1 289 ? 4.448 14.106 2.761 1.00 84.75 289 ASP A CA 1
ATOM 2256 C C . ASP A 1 289 ? 3.808 12.725 2.989 1.00 84.75 289 ASP A C 1
ATOM 2258 O O . ASP A 1 289 ? 2.819 12.579 3.715 1.00 84.75 289 ASP A O 1
ATOM 2262 N N . SER A 1 290 ? 4.371 11.685 2.368 1.00 84.56 290 SER A N 1
ATOM 2263 C CA . SER A 1 290 ? 3.841 10.316 2.474 1.00 84.56 290 SER A CA 1
ATOM 2264 C C . SER A 1 290 ? 3.879 9.712 3.881 1.00 84.56 290 SER A C 1
ATOM 2266 O O . SER A 1 290 ? 3.264 8.667 4.098 1.00 84.56 290 SER A O 1
ATOM 2268 N N . TYR A 1 291 ? 4.573 10.331 4.838 1.00 84.50 291 TYR A N 1
ATOM 2269 C CA . TYR A 1 291 ? 4.627 9.850 6.212 1.00 84.50 291 TYR A CA 1
ATOM 2270 C C . TYR A 1 291 ? 3.448 10.369 7.036 1.00 84.50 291 TYR A C 1
ATOM 2272 O O . TYR A 1 291 ? 2.780 9.579 7.701 1.00 84.50 291 TYR A O 1
ATOM 2280 N N . ARG A 1 292 ? 3.160 11.677 6.978 1.00 88.38 292 ARG A N 1
ATOM 2281 C CA . ARG A 1 292 ? 2.065 12.283 7.757 1.00 88.38 292 ARG A CA 1
ATOM 2282 C C . ARG A 1 292 ? 0.775 12.476 6.964 1.00 88.38 292 ARG A C 1
ATOM 2284 O O . ARG A 1 292 ? -0.304 12.260 7.510 1.00 88.38 292 ARG A O 1
ATOM 2291 N N . GLY A 1 293 ? 0.877 12.919 5.713 1.00 88.06 293 GLY A N 1
ATOM 2292 C CA . GLY A 1 293 ? -0.235 13.334 4.849 1.00 88.06 293 GLY A CA 1
ATOM 2293 C C . GLY A 1 293 ? -0.623 12.297 3.797 1.00 88.06 293 GLY A C 1
ATOM 2294 O O . GLY A 1 293 ? -1.190 12.634 2.768 1.00 88.06 293 GLY A O 1
ATOM 2295 N N . CYS A 1 294 ? -0.324 11.026 4.028 1.00 89.19 294 CYS A N 1
ATOM 2296 C CA . CYS A 1 294 ? -0.450 9.940 3.060 1.00 89.19 294 CYS A CA 1
ATOM 2297 C C . CYS A 1 294 ? -1.845 9.711 2.446 1.00 89.19 294 CYS A C 1
ATOM 2299 O O . CYS A 1 294 ? -1.925 9.058 1.407 1.00 89.19 294 CYS A O 1
ATOM 2301 N N . LEU A 1 295 ? -2.932 10.206 3.057 1.00 95.81 295 LEU A N 1
ATOM 2302 C CA . LEU A 1 295 ? -4.278 10.154 2.467 1.00 95.81 295 LEU A CA 1
ATOM 2303 C C . LEU A 1 295 ? -4.626 11.402 1.642 1.00 95.81 295 LEU A C 1
ATOM 2305 O O . LEU A 1 295 ? -5.558 11.340 0.852 1.00 95.81 295 LEU A O 1
ATOM 2309 N N . LEU A 1 296 ? -3.885 12.505 1.761 1.00 96.31 296 LEU A N 1
ATOM 2310 C CA . LEU A 1 296 ? -4.089 13.719 0.961 1.00 96.31 296 LEU A CA 1
ATOM 2311 C C . LEU A 1 296 ? -3.974 13.474 -0.557 1.00 96.31 296 LEU A C 1
ATOM 2313 O O . LEU A 1 296 ? -4.866 13.899 -1.294 1.00 96.31 296 LEU A O 1
ATOM 2317 N N . PRO A 1 297 ? -2.954 12.755 -1.072 1.00 96.69 297 PRO A N 1
ATOM 2318 C CA . PRO A 1 297 ? -2.901 12.461 -2.503 1.00 96.69 297 PRO A CA 1
ATOM 2319 C C . PRO A 1 297 ? -3.987 11.462 -2.929 1.00 96.69 297 PRO A C 1
ATOM 2321 O O . PRO A 1 297 ? -4.442 11.513 -4.069 1.00 96.69 297 PRO A O 1
ATOM 2324 N N . LEU A 1 298 ? -4.457 10.592 -2.024 1.00 97.69 298 LEU A N 1
ATOM 2325 C CA . LEU A 1 298 ? -5.582 9.689 -2.291 1.00 97.69 298 LEU A CA 1
ATOM 2326 C C . LEU A 1 298 ? -6.911 10.454 -2.410 1.00 97.69 298 LEU A C 1
ATOM 2328 O O . LEU A 1 298 ? -7.736 10.116 -3.257 1.00 97.69 298 LEU A O 1
ATOM 2332 N N . GLN A 1 299 ? -7.109 11.492 -1.591 1.00 97.62 299 GLN A N 1
ATOM 2333 C CA . GLN A 1 299 ? -8.273 12.377 -1.674 1.00 97.62 299 GLN A CA 1
ATOM 2334 C C . GLN A 1 299 ? -8.317 13.104 -3.023 1.00 97.62 299 GLN A C 1
ATOM 2336 O O . GLN A 1 299 ? -9.311 12.993 -3.744 1.00 97.62 299 GLN A O 1
ATOM 2341 N N . ARG A 1 300 ? -7.191 13.703 -3.441 1.00 96.81 300 ARG A N 1
ATOM 2342 C CA . ARG A 1 300 ? -7.054 14.308 -4.775 1.00 96.81 300 ARG A CA 1
ATOM 2343 C C . ARG A 1 300 ? -7.348 13.294 -5.881 1.00 96.81 300 ARG A C 1
ATOM 2345 O O . ARG A 1 300 ? -8.117 13.595 -6.790 1.00 96.81 300 ARG A O 1
ATOM 2352 N N . PHE A 1 301 ? -6.770 12.096 -5.793 1.00 97.88 301 PHE A N 1
ATOM 2353 C CA . PHE A 1 301 ? -7.003 11.031 -6.768 1.00 97.88 301 PHE A CA 1
ATOM 2354 C C . PHE A 1 301 ? -8.502 10.695 -6.888 1.00 97.88 301 PHE A C 1
ATOM 2356 O O . PHE A 1 301 ? -9.014 10.569 -7.994 1.00 97.88 301 PHE A O 1
ATOM 2363 N N . ALA A 1 302 ? -9.251 10.626 -5.783 1.00 97.88 302 ALA A N 1
ATOM 2364 C CA . ALA A 1 302 ? -10.694 10.358 -5.825 1.00 97.88 302 ALA A CA 1
ATOM 2365 C C . ALA A 1 302 ? -11.528 11.488 -6.463 1.00 97.88 302 ALA A C 1
ATOM 2367 O O . ALA A 1 302 ? -12.593 11.222 -7.039 1.00 97.88 302 ALA A O 1
ATOM 2368 N N . VAL A 1 303 ? -11.065 12.740 -6.364 1.00 97.31 303 VAL A N 1
ATOM 2369 C CA . VAL A 1 303 ? -11.667 13.887 -7.064 1.00 97.31 303 VAL A CA 1
ATOM 2370 C C . VAL A 1 303 ? -11.416 13.793 -8.569 1.00 97.31 303 VAL A C 1
ATOM 2372 O O . VAL A 1 303 ? -12.341 14.002 -9.350 1.00 97.31 303 VAL A O 1
ATOM 2375 N N . GLU A 1 304 ? -10.192 13.450 -8.973 1.00 96.94 304 GLU A N 1
ATOM 2376 C CA . GLU A 1 304 ? -9.793 13.331 -10.385 1.00 96.94 304 GLU A CA 1
ATOM 2377 C C . GLU A 1 304 ? -10.362 12.081 -11.072 1.00 96.94 304 GLU A C 1
ATOM 2379 O O . GLU A 1 304 ? -10.512 12.076 -12.293 1.00 96.94 304 GLU A O 1
ATOM 2384 N N . HIS A 1 305 ? -10.738 11.066 -10.291 1.00 97.44 305 HIS A N 1
ATOM 2385 C CA . HIS A 1 305 ? -11.306 9.811 -10.773 1.00 97.44 305 HIS A CA 1
ATOM 2386 C C . HIS A 1 305 ? -12.737 9.579 -10.249 1.00 97.44 305 HIS A C 1
ATOM 2388 O O . HIS A 1 305 ? -12.953 8.813 -9.294 1.00 97.44 305 HIS A O 1
ATOM 2394 N N . PRO A 1 306 ? -13.752 10.257 -10.828 1.00 97.12 306 PRO A N 1
ATOM 2395 C CA . PRO A 1 306 ? -15.145 10.110 -10.426 1.00 97.12 306 PRO A CA 1
ATOM 2396 C C . PRO A 1 306 ? -15.764 8.739 -10.714 1.00 97.12 306 PRO A C 1
ATOM 2398 O O . PRO A 1 306 ? -16.798 8.412 -10.136 1.00 97.12 306 PRO A O 1
ATOM 2401 N N . GLU A 1 307 ? -15.130 7.934 -11.563 1.00 96.94 307 GLU A N 1
ATOM 2402 C CA . GLU A 1 307 ? -15.589 6.613 -11.985 1.00 96.94 307 GLU A CA 1
ATOM 2403 C C . GLU A 1 307 ? -15.555 5.540 -10.884 1.00 96.94 307 GLU A C 1
ATOM 2405 O O . GLU A 1 307 ? -16.230 4.520 -11.026 1.00 96.94 307 GLU A O 1
ATOM 2410 N N . TYR A 1 308 ? -14.805 5.744 -9.793 1.00 98.00 308 TYR A N 1
ATOM 2411 C CA . TYR A 1 308 ? -14.674 4.758 -8.713 1.00 98.00 308 TYR A CA 1
ATOM 2412 C C . TYR A 1 308 ? -15.676 4.983 -7.576 1.00 98.00 308 TYR A C 1
ATOM 2414 O O . TYR A 1 308 ? -15.748 6.070 -6.992 1.00 98.00 308 TYR A O 1
ATOM 2422 N N . GLU A 1 309 ? -16.385 3.917 -7.192 1.00 97.50 309 GLU A N 1
ATOM 2423 C CA . GLU A 1 309 ? -17.281 3.876 -6.026 1.00 97.50 309 GLU A CA 1
ATOM 2424 C C . GLU A 1 309 ? -16.498 3.732 -4.713 1.00 97.50 309 GLU A C 1
ATOM 2426 O O . GLU A 1 309 ? -16.959 4.135 -3.644 1.00 97.50 309 GLU A O 1
ATOM 2431 N N . SER A 1 310 ? -15.311 3.134 -4.762 1.00 97.88 310 SER A N 1
ATOM 2432 C CA . SER A 1 310 ? -14.445 2.944 -3.601 1.00 97.88 310 SER A CA 1
ATOM 2433 C C . SER A 1 310 ? -12.976 2.910 -3.994 1.00 97.88 310 SER A C 1
ATOM 2435 O O . SER A 1 310 ? -12.625 2.609 -5.134 1.00 97.88 310 SER A O 1
ATOM 2437 N N . LEU A 1 311 ? -12.122 3.199 -3.021 1.00 98.56 311 LEU A N 1
ATOM 2438 C CA . LEU A 1 311 ? -10.678 3.200 -3.149 1.00 98.56 311 LEU A CA 1
ATOM 2439 C C . LEU A 1 311 ? -10.074 2.349 -2.037 1.00 98.56 311 LEU A C 1
ATOM 2441 O O . LEU A 1 311 ? -10.487 2.432 -0.884 1.00 98.56 311 LEU A O 1
ATOM 2445 N N . ILE A 1 312 ? -9.068 1.555 -2.371 1.00 98.56 312 ILE A N 1
ATOM 2446 C CA . ILE A 1 312 ? -8.267 0.806 -1.409 1.00 98.56 312 ILE A CA 1
ATOM 2447 C C . ILE A 1 312 ? -6.898 1.466 -1.364 1.00 98.56 312 ILE A C 1
ATOM 2449 O O . ILE A 1 312 ? -6.208 1.511 -2.376 1.00 98.56 312 ILE A O 1
ATOM 2453 N N . ASN A 1 313 ? -6.502 1.978 -0.203 1.00 98.12 313 ASN A N 1
ATOM 2454 C CA . ASN A 1 313 ? -5.138 2.434 0.029 1.00 98.12 313 ASN A CA 1
ATOM 2455 C C . ASN A 1 313 ? -4.289 1.237 0.457 1.00 98.12 313 ASN A C 1
ATOM 2457 O O . ASN A 1 313 ? -4.643 0.568 1.430 1.00 98.12 313 ASN A O 1
ATOM 2461 N N . TRP A 1 314 ? -3.182 0.982 -0.237 1.00 97.88 314 TRP A N 1
ATOM 2462 C CA . TRP A 1 314 ? -2.312 -0.160 0.038 1.00 97.88 314 TRP A CA 1
ATOM 2463 C C . TRP A 1 314 ? -0.836 0.236 0.068 1.00 97.88 314 TRP A C 1
ATOM 2465 O O . TRP A 1 314 ? -0.345 0.916 -0.830 1.00 97.88 314 TRP A O 1
ATOM 2475 N N . GLU A 1 315 ? -0.103 -0.194 1.088 1.00 95.50 315 GLU A N 1
ATOM 2476 C CA . GLU A 1 315 ? 1.337 0.035 1.197 1.00 95.50 315 GLU A CA 1
ATOM 2477 C C . GLU A 1 315 ? 2.110 -0.993 0.358 1.00 95.50 315 GLU A C 1
ATOM 2479 O O . GLU A 1 315 ? 1.885 -2.200 0.468 1.00 95.50 315 GLU A O 1
ATOM 2484 N N . ILE A 1 316 ? 3.051 -0.531 -0.474 1.00 93.81 316 ILE A N 1
ATOM 2485 C CA . ILE A 1 316 ? 3.833 -1.399 -1.375 1.00 93.81 316 ILE A CA 1
ATOM 2486 C C . ILE A 1 316 ? 4.679 -2.458 -0.647 1.00 93.81 316 ILE A C 1
ATOM 2488 O O . ILE A 1 316 ? 5.048 -3.464 -1.250 1.00 93.81 316 ILE A O 1
ATOM 2492 N N . ASP A 1 317 ? 4.985 -2.274 0.638 1.00 93.06 317 ASP A N 1
ATOM 2493 C CA . ASP A 1 317 ? 5.711 -3.228 1.487 1.00 93.06 317 ASP A CA 1
ATOM 2494 C C . ASP A 1 317 ? 4.783 -4.138 2.315 1.00 93.06 317 ASP A C 1
ATOM 2496 O O . ASP A 1 317 ? 5.253 -4.912 3.148 1.00 93.06 317 ASP A O 1
ATOM 2500 N N . THR A 1 318 ? 3.470 -4.106 2.069 1.00 96.12 318 THR A N 1
ATOM 2501 C CA . THR A 1 318 ? 2.536 -5.110 2.594 1.00 96.12 318 THR A CA 1
ATOM 2502 C C . THR A 1 318 ? 2.488 -6.312 1.654 1.00 96.12 318 THR A C 1
ATOM 2504 O O . THR A 1 318 ? 2.375 -6.167 0.433 1.00 96.12 318 THR A O 1
ATOM 2507 N N . ARG A 1 319 ? 2.560 -7.521 2.216 1.00 94.88 319 ARG A N 1
ATOM 2508 C CA . ARG A 1 319 ? 2.383 -8.785 1.491 1.00 94.88 319 ARG A CA 1
ATOM 2509 C C . ARG A 1 319 ? 1.158 -9.505 2.027 1.00 94.88 319 ARG A C 1
ATOM 2511 O O . ARG A 1 319 ? 0.957 -9.586 3.237 1.00 94.88 319 ARG A O 1
ATOM 2518 N N . PHE A 1 320 ? 0.368 -10.066 1.128 1.00 95.50 320 PHE A N 1
ATOM 2519 C CA . PHE A 1 320 ? -0.650 -11.049 1.476 1.00 95.50 320 PHE A CA 1
ATOM 2520 C C . PHE A 1 320 ? -0.201 -12.395 0.928 1.00 95.50 320 PHE A C 1
ATOM 2522 O O . PHE A 1 320 ? 0.266 -12.435 -0.202 1.00 95.50 320 PHE A O 1
ATOM 2529 N N . THR A 1 321 ? -0.277 -13.478 1.699 1.00 94.31 321 THR A N 1
ATOM 2530 C CA . THR A 1 321 ? 0.254 -14.793 1.283 1.00 94.31 321 THR A CA 1
ATOM 2531 C C . THR A 1 321 ? -0.694 -15.594 0.384 1.00 94.31 321 THR A C 1
ATOM 2533 O O . THR A 1 321 ? -0.248 -16.503 -0.313 1.00 94.31 321 THR A O 1
ATOM 2536 N N . HIS A 1 322 ? -1.971 -15.213 0.329 1.00 93.06 322 HIS A N 1
ATOM 2537 C CA . HIS A 1 322 ? -2.981 -15.759 -0.583 1.00 93.06 322 HIS A CA 1
ATOM 2538 C C . HIS A 1 322 ? -3.289 -14.744 -1.702 1.00 93.06 322 HIS A C 1
ATOM 2540 O O . HIS A 1 322 ? -2.685 -13.674 -1.756 1.00 93.06 322 HIS A O 1
ATOM 2546 N N . THR A 1 323 ? -4.205 -15.065 -2.611 1.00 93.31 323 THR A N 1
ATOM 2547 C CA . THR A 1 323 ? -4.565 -14.203 -3.747 1.00 93.31 323 THR A CA 1
ATOM 2548 C C . THR A 1 323 ? -5.414 -12.979 -3.364 1.00 93.31 323 THR A C 1
ATOM 2550 O O . THR A 1 323 ? -6.300 -13.051 -2.506 1.00 93.31 323 THR A O 1
ATOM 2553 N N . TYR A 1 324 ? -5.148 -11.838 -4.002 1.00 95.44 324 TYR A N 1
ATOM 2554 C CA . TYR A 1 324 ? -5.757 -10.539 -3.694 1.00 95.44 324 TYR A CA 1
ATOM 2555 C C . TYR A 1 324 ? -7.263 -10.482 -3.971 1.00 95.44 324 TYR A C 1
ATOM 2557 O O . TYR A 1 324 ? -7.994 -9.847 -3.213 1.00 95.44 324 TYR A O 1
ATOM 2565 N N . ASP A 1 325 ? -7.749 -11.180 -4.996 1.00 94.31 325 ASP A N 1
ATOM 2566 C CA . ASP A 1 325 ? -9.179 -11.302 -5.298 1.00 94.31 325 ASP A CA 1
ATOM 2567 C C . ASP A 1 325 ? -9.964 -11.867 -4.103 1.00 94.31 325 ASP A C 1
ATOM 2569 O O . ASP A 1 325 ? -10.946 -11.269 -3.660 1.00 94.31 325 ASP A O 1
ATOM 2573 N N . ARG A 1 326 ? -9.463 -12.949 -3.495 1.00 93.62 326 ARG A N 1
ATOM 2574 C CA . ARG A 1 326 ? -10.065 -13.565 -2.304 1.00 93.62 326 ARG A CA 1
ATOM 2575 C C . ARG A 1 326 ? -10.014 -12.654 -1.090 1.00 93.62 326 ARG A C 1
ATOM 2577 O O . ARG A 1 326 ? -10.963 -12.630 -0.311 1.00 93.62 326 ARG A O 1
ATOM 2584 N N . MET A 1 327 ? -8.947 -11.869 -0.935 1.00 95.56 327 MET A N 1
ATOM 2585 C CA . MET A 1 327 ? -8.875 -10.867 0.129 1.00 95.56 327 MET A CA 1
ATOM 2586 C C . MET A 1 327 ? -9.990 -9.827 -0.008 1.00 95.56 327 MET A C 1
ATOM 2588 O O . MET A 1 327 ? -10.661 -9.528 0.979 1.00 95.56 327 MET A O 1
ATOM 2592 N N . LEU A 1 328 ? -10.195 -9.283 -1.213 1.00 97.19 328 LEU A N 1
ATOM 2593 C CA . LEU A 1 328 ? -11.191 -8.235 -1.447 1.00 97.19 328 LEU A CA 1
ATOM 2594 C C . LEU A 1 328 ? -12.623 -8.760 -1.332 1.00 97.19 328 LEU A C 1
ATOM 2596 O O . LEU A 1 328 ? -13.457 -8.106 -0.704 1.00 97.19 328 LEU A O 1
ATOM 2600 N N . GLU A 1 329 ? -12.896 -9.945 -1.881 1.00 95.62 329 GLU A N 1
ATOM 2601 C CA . GLU A 1 329 ? -14.183 -10.637 -1.750 1.00 95.62 329 GLU A CA 1
ATOM 2602 C C . GLU A 1 329 ? -14.549 -10.847 -0.274 1.00 95.62 329 GLU A C 1
ATOM 2604 O O . GLU A 1 329 ? -15.630 -10.452 0.177 1.00 95.62 329 GLU A O 1
ATOM 2609 N N . SER A 1 330 ? -13.612 -11.407 0.495 1.00 96.00 330 SER A N 1
ATOM 2610 C CA . SER A 1 330 ? -13.763 -11.698 1.920 1.00 96.00 330 SER A CA 1
ATOM 2611 C C . SER A 1 330 ? -13.947 -10.421 2.744 1.00 96.00 330 SER A C 1
ATOM 2613 O O . SER A 1 330 ? -14.857 -10.339 3.571 1.00 96.00 330 SER A O 1
ATOM 2615 N N . MET A 1 331 ? -13.139 -9.390 2.478 1.00 97.00 331 MET A N 1
ATOM 2616 C CA . MET A 1 331 ? -13.200 -8.102 3.171 1.00 97.00 331 MET A CA 1
ATOM 2617 C C . MET A 1 331 ? -14.537 -7.390 2.944 1.00 97.00 331 MET A C 1
ATOM 2619 O O . MET A 1 331 ? -15.178 -6.975 3.914 1.00 97.00 331 MET A O 1
ATOM 2623 N N . ARG A 1 332 ? -14.998 -7.300 1.689 1.00 95.81 332 ARG A N 1
ATOM 2624 C CA . ARG A 1 332 ? -16.290 -6.683 1.344 1.00 95.81 332 ARG A CA 1
ATOM 2625 C C . ARG A 1 332 ? -17.454 -7.465 1.953 1.00 95.81 332 ARG A C 1
ATOM 2627 O O . ARG A 1 332 ? -18.329 -6.869 2.583 1.00 95.81 332 ARG A O 1
ATOM 2634 N N . SER A 1 333 ? -17.429 -8.792 1.834 1.00 95.62 333 SER A N 1
ATOM 2635 C CA . SER A 1 333 ? -18.461 -9.689 2.366 1.00 95.62 333 SER A CA 1
ATOM 2636 C C . SER A 1 333 ? -18.583 -9.612 3.887 1.00 95.62 333 SER A C 1
ATOM 2638 O O . SER A 1 333 ? -19.687 -9.500 4.425 1.00 95.62 333 SER A O 1
ATOM 2640 N N . TYR A 1 334 ? -17.452 -9.646 4.597 1.00 95.69 334 TYR A N 1
ATOM 2641 C CA . TYR A 1 334 ? -17.423 -9.490 6.047 1.00 95.69 334 TYR A CA 1
ATOM 2642 C C . TYR A 1 334 ? -17.964 -8.121 6.459 1.00 95.69 334 TYR A C 1
ATOM 2644 O O . TYR A 1 334 ? -18.859 -8.034 7.299 1.00 95.69 334 TYR A O 1
ATOM 2652 N N . ALA A 1 335 ? -17.465 -7.048 5.840 1.00 95.75 335 ALA A N 1
ATOM 2653 C CA . ALA A 1 335 ? -17.843 -5.693 6.213 1.00 95.75 335 ALA A CA 1
ATOM 2654 C C . ALA A 1 335 ? -19.321 -5.389 5.939 1.00 95.75 335 ALA A C 1
ATOM 2656 O O . ALA A 1 335 ? -19.941 -4.651 6.703 1.00 95.75 335 ALA A O 1
ATOM 2657 N N . PHE A 1 336 ? -19.916 -5.997 4.910 1.00 94.62 336 PHE A N 1
ATOM 2658 C CA . PHE A 1 336 ? -21.350 -5.901 4.638 1.00 94.62 336 PHE A CA 1
ATOM 2659 C C . PHE A 1 336 ? -22.200 -6.483 5.782 1.00 94.62 336 PHE A C 1
ATOM 2661 O O . PHE A 1 336 ? -23.159 -5.843 6.228 1.00 94.62 336 PHE A O 1
ATOM 2668 N N . ARG A 1 337 ? -21.807 -7.651 6.313 1.00 93.62 337 ARG A N 1
ATOM 2669 C CA . ARG A 1 337 ? -22.512 -8.358 7.399 1.00 93.62 337 ARG A CA 1
ATOM 2670 C C . ARG A 1 337 ? -22.204 -7.820 8.796 1.00 93.62 337 ARG A C 1
ATOM 2672 O O . ARG A 1 337 ? -23.045 -7.925 9.683 1.00 93.62 337 ARG A O 1
ATOM 2679 N N . ALA A 1 338 ? -21.019 -7.251 9.003 1.00 90.69 338 ALA A N 1
ATOM 2680 C CA . ALA A 1 338 ? -20.628 -6.684 10.287 1.00 90.69 338 ALA A CA 1
ATOM 2681 C C . ALA A 1 338 ? -21.513 -5.485 10.661 1.00 90.69 338 ALA A C 1
ATOM 2683 O O . ALA A 1 338 ? -21.911 -4.693 9.798 1.00 90.69 338 ALA A O 1
ATOM 2684 N N . SER A 1 339 ? -21.791 -5.322 11.956 1.00 89.62 339 SER A N 1
ATOM 2685 C CA . SER A 1 339 ? -22.354 -4.077 12.468 1.00 89.62 339 SER A CA 1
ATOM 2686 C C . SER A 1 339 ? -21.326 -2.949 12.341 1.00 89.62 339 SER A C 1
ATOM 2688 O O . SER A 1 339 ? -20.116 -3.172 12.298 1.00 89.62 339 SER A O 1
ATOM 2690 N N . ALA A 1 340 ? -21.805 -1.717 12.233 1.00 89.12 340 ALA A N 1
ATOM 2691 C CA . ALA A 1 340 ? -20.955 -0.540 12.226 1.00 89.12 340 ALA A CA 1
ATOM 2692 C C . ALA A 1 340 ? -20.341 -0.327 13.620 1.00 89.12 340 ALA A C 1
ATOM 2694 O O . ALA A 1 340 ? -21.054 -0.197 14.617 1.00 89.12 340 ALA A O 1
ATOM 2695 N N . GLN A 1 341 ? -19.014 -0.267 13.659 1.00 88.56 341 GLN A N 1
ATOM 2696 C CA . GLN A 1 341 ? -18.202 -0.314 14.871 1.00 88.56 341 GLN A CA 1
ATOM 2697 C C . GLN A 1 341 ? -17.705 1.073 15.291 1.00 88.56 341 GLN A C 1
ATOM 2699 O O . GLN A 1 341 ? -17.742 2.034 14.523 1.00 88.56 341 GLN A O 1
ATOM 2704 N N . THR A 1 342 ? -17.235 1.166 16.535 1.00 86.44 342 THR A N 1
ATOM 2705 C CA . THR A 1 342 ? -16.509 2.334 17.048 1.00 86.44 342 THR A CA 1
ATOM 2706 C C . THR A 1 342 ? -15.102 1.926 17.455 1.00 86.44 342 THR A C 1
ATOM 2708 O O . THR A 1 342 ? -14.289 1.646 16.584 1.00 86.44 342 THR A O 1
ATOM 2711 N N . TYR A 1 343 ? -14.812 1.829 18.749 1.00 90.38 343 TYR A N 1
ATOM 2712 C CA . TYR A 1 343 ? -13.574 1.231 19.217 1.00 90.38 343 TYR A CA 1
ATOM 2713 C C . TYR A 1 343 ? -13.677 -0.289 19.189 1.00 90.38 343 TYR A C 1
ATOM 2715 O O . TYR A 1 343 ? -14.681 -0.862 19.622 1.00 90.38 343 TYR A O 1
ATOM 2723 N N . THR A 1 344 ? -12.630 -0.942 18.698 1.00 91.25 344 THR A N 1
ATOM 2724 C CA . THR A 1 344 ? -12.599 -2.387 18.482 1.00 91.25 344 THR A CA 1
ATOM 2725 C C . THR A 1 344 ? -11.415 -3.035 19.192 1.00 91.25 344 THR A C 1
ATOM 2727 O O . THR A 1 344 ? -10.524 -2.379 19.738 1.00 91.25 344 THR A O 1
ATOM 2730 N N . ARG A 1 345 ? -11.446 -4.365 19.239 1.00 91.31 345 ARG A N 1
ATOM 2731 C CA . ARG A 1 345 ? -10.409 -5.225 19.809 1.00 91.31 345 ARG A CA 1
ATOM 2732 C C . ARG A 1 345 ? -9.938 -6.191 18.728 1.00 91.31 345 ARG A C 1
ATOM 2734 O O . ARG A 1 345 ? -10.673 -6.473 17.779 1.00 91.31 345 ARG A O 1
ATOM 2741 N N . TRP A 1 346 ? -8.727 -6.705 18.883 1.00 90.94 346 TRP A N 1
ATOM 2742 C CA . TRP A 1 346 ? -8.288 -7.877 18.143 1.00 90.94 346 TRP A CA 1
ATOM 2743 C C . TRP A 1 346 ? -9.115 -9.083 18.597 1.00 90.94 346 TRP A C 1
ATOM 2745 O O . TRP A 1 346 ? -9.156 -9.342 19.800 1.00 90.94 346 TRP A O 1
ATOM 2755 N N . PRO A 1 347 ? -9.770 -9.832 17.702 1.00 91.31 347 PRO A N 1
ATOM 2756 C CA . PRO A 1 347 ? -10.328 -11.114 18.097 1.00 91.31 347 PRO A CA 1
ATOM 2757 C C . PRO A 1 347 ? -9.182 -12.084 18.397 1.00 91.31 347 PRO A C 1
ATOM 2759 O O . PRO A 1 347 ? -8.205 -12.149 17.649 1.00 91.31 347 PRO A O 1
ATOM 2762 N N . VAL A 1 348 ? -9.310 -12.820 19.499 1.00 92.12 348 VAL A N 1
ATOM 2763 C CA . VAL A 1 348 ? -8.341 -13.833 19.925 1.00 92.12 348 VAL A CA 1
ATOM 2764 C C . VAL A 1 348 ? -8.991 -15.202 19.843 1.00 92.12 348 VAL A C 1
ATOM 2766 O O . VAL A 1 348 ? -10.053 -15.443 20.420 1.00 92.12 348 VAL A O 1
ATOM 2769 N N . ARG A 1 349 ? -8.350 -16.115 19.117 1.00 87.12 349 ARG A N 1
ATOM 2770 C CA . ARG A 1 349 ? -8.852 -17.475 18.923 1.00 87.12 349 ARG A CA 1
ATOM 2771 C C . ARG A 1 349 ? -8.978 -18.198 20.265 1.00 87.12 349 ARG A C 1
ATOM 2773 O O . ARG A 1 349 ? -8.065 -18.163 21.082 1.00 87.12 349 ARG A O 1
ATOM 2780 N N . GLY A 1 350 ? -10.097 -18.892 20.479 1.00 86.50 350 GLY A N 1
ATOM 2781 C CA . GLY A 1 350 ? -10.339 -19.648 21.714 1.00 86.50 350 GLY A CA 1
ATOM 2782 C C . GLY A 1 350 ? -10.637 -18.773 22.936 1.00 86.50 350 GLY A C 1
ATOM 2783 O O . GLY A 1 350 ? -10.696 -19.290 24.048 1.00 86.50 350 GLY A O 1
ATOM 2784 N N . HIS A 1 351 ? -10.832 -17.465 22.746 1.00 86.12 351 HIS A N 1
ATOM 2785 C CA . HIS A 1 351 ? -11.281 -16.549 23.782 1.00 86.12 351 HIS A CA 1
ATOM 2786 C C . HIS A 1 351 ? -12.563 -15.856 23.323 1.00 86.12 351 HIS A C 1
ATOM 2788 O O . HIS A 1 351 ? -12.559 -15.071 22.375 1.00 86.12 351 HIS A O 1
ATOM 2794 N N . SER A 1 352 ? -13.672 -16.131 24.008 1.00 67.12 352 SER A N 1
ATOM 2795 C CA . SER A 1 352 ? -14.897 -15.355 23.849 1.00 67.12 352 SER A CA 1
ATOM 2796 C C . SER A 1 352 ? -14.690 -13.990 24.503 1.00 67.12 352 SER A C 1
ATOM 2798 O O . SER A 1 352 ? -15.001 -13.794 25.675 1.00 67.12 352 SER A O 1
ATOM 2800 N N . SER A 1 353 ? -14.115 -13.042 23.767 1.00 55.44 353 SER A N 1
ATOM 2801 C CA . SER A 1 353 ? -14.226 -11.639 24.155 1.00 55.44 353 SER A CA 1
ATOM 2802 C C . SER A 1 353 ? -15.660 -11.215 23.842 1.00 55.44 353 SER A C 1
ATOM 2804 O O . SER A 1 353 ? -16.096 -11.337 22.697 1.00 55.44 353 SER A O 1
ATOM 2806 N N . GLU A 1 354 ? -16.416 -10.791 24.854 1.00 46.38 354 GLU A N 1
ATOM 2807 C CA . GLU A 1 354 ? -17.736 -10.197 24.659 1.00 46.38 354 GLU A CA 1
ATOM 2808 C C . GLU A 1 354 ? -17.651 -9.077 23.606 1.00 46.38 354 GLU A C 1
ATOM 2810 O O . GLU A 1 354 ? -17.051 -8.028 23.823 1.00 46.38 354 GLU A O 1
ATOM 2815 N N . SER A 1 355 ? -18.301 -9.320 22.466 1.00 44.34 355 SER A N 1
ATOM 2816 C CA . SER A 1 355 ? -18.669 -8.389 21.392 1.00 44.34 355 SER A CA 1
ATOM 2817 C C . SER A 1 355 ? -17.564 -7.670 20.592 1.00 44.34 355 SER A C 1
ATOM 2819 O O . SER A 1 355 ? -16.644 -7.018 21.084 1.00 44.34 355 SER A O 1
ATOM 2821 N N . HIS A 1 356 ? -17.742 -7.763 19.274 1.00 49.94 356 HIS A N 1
ATOM 2822 C CA . HIS A 1 356 ? -17.085 -7.009 18.218 1.00 49.94 356 HIS A CA 1
ATOM 2823 C C . HIS A 1 356 ? -17.195 -5.492 18.437 1.00 49.94 356 HIS A C 1
ATOM 2825 O O . HIS A 1 356 ? -18.105 -4.843 17.937 1.00 49.94 356 HIS A O 1
ATOM 2831 N N . GLY A 1 357 ? -16.237 -4.918 19.163 1.00 48.66 357 GLY A N 1
ATOM 2832 C CA . GLY A 1 357 ? -16.272 -3.505 19.524 1.00 48.66 357 GLY A CA 1
ATOM 2833 C C . GLY A 1 357 ? -17.404 -3.186 20.496 1.00 48.66 357 GLY A C 1
ATOM 2834 O O . GLY A 1 357 ? -18.333 -3.965 20.690 1.00 48.66 357 GLY A O 1
ATOM 2835 N N . SER A 1 358 ? -17.326 -2.027 21.139 1.00 47.91 358 SER A N 1
ATOM 2836 C CA . SER A 1 358 ? -18.486 -1.529 21.871 1.00 47.91 358 SER A CA 1
ATOM 2837 C C . SER A 1 358 ? -19.595 -1.271 20.844 1.00 47.91 358 SER A C 1
ATOM 2839 O O . SER A 1 358 ? -19.581 -0.251 20.148 1.00 47.91 358 SER A O 1
ATOM 2841 N N . GLU A 1 359 ? -20.535 -2.215 20.707 1.00 51.06 359 GLU A N 1
ATOM 2842 C CA . GLU A 1 359 ? -21.868 -1.905 20.203 1.00 51.06 359 GLU A CA 1
ATOM 2843 C C . GLU A 1 359 ? -22.389 -0.828 21.153 1.00 51.06 359 GLU A C 1
ATOM 2845 O O . GLU A 1 359 ? -22.642 -1.091 22.329 1.00 51.06 359 GLU A O 1
ATOM 2850 N N . LEU A 1 360 ? -22.450 0.424 20.700 1.00 48.62 360 LEU A N 1
ATOM 2851 C CA . LEU A 1 360 ? -23.078 1.450 21.517 1.00 48.62 360 LEU A CA 1
ATOM 2852 C C . LEU A 1 360 ? -24.551 1.083 21.633 1.00 48.62 360 LEU A C 1
ATOM 2854 O O . LEU A 1 360 ? -25.297 1.179 20.656 1.00 48.62 360 LEU A O 1
ATOM 2858 N N . ALA A 1 361 ? -24.933 0.622 22.823 1.00 43.31 361 ALA A N 1
ATOM 2859 C CA . ALA A 1 361 ? -26.298 0.266 23.160 1.00 43.31 361 ALA A CA 1
ATOM 2860 C C . ALA A 1 361 ? -27.258 1.378 22.696 1.00 43.31 361 ALA A C 1
ATOM 2862 O O . ALA A 1 361 ? -27.034 2.559 22.969 1.00 43.31 361 ALA A O 1
ATOM 2863 N N . GLY A 1 362 ? -28.299 0.997 21.949 1.00 49.06 362 GLY A N 1
ATOM 2864 C CA . GLY A 1 362 ? -29.322 1.922 21.447 1.00 49.06 362 GLY A CA 1
ATOM 2865 C C . GLY A 1 362 ? -29.028 2.616 20.108 1.00 49.06 362 GLY A C 1
ATOM 2866 O O . GLY A 1 362 ? -29.704 3.593 19.792 1.00 49.06 362 GLY A O 1
ATOM 2867 N N . ARG A 1 363 ? -28.050 2.157 19.309 1.00 63.03 363 ARG A N 1
ATOM 2868 C CA . ARG A 1 363 ? -27.743 2.726 17.977 1.00 63.03 363 ARG A CA 1
ATOM 2869 C C . ARG A 1 363 ? -27.951 1.743 16.829 1.00 63.03 363 ARG A C 1
ATOM 2871 O O . ARG A 1 363 ? -27.851 0.532 17.004 1.00 63.03 363 ARG A O 1
ATOM 2878 N N . ALA A 1 364 ? -28.172 2.297 15.638 1.00 68.19 364 ALA A N 1
ATOM 2879 C CA . ALA A 1 364 ? -28.366 1.540 14.411 1.00 68.19 364 ALA A CA 1
ATOM 2880 C C . ALA A 1 364 ? -27.173 0.640 14.066 1.00 68.19 364 ALA A C 1
ATOM 2882 O O . ALA A 1 364 ? -26.040 1.123 13.904 1.00 68.19 364 ALA A O 1
ATOM 2883 N N . LYS A 1 365 ? -27.425 -0.665 13.900 1.00 79.31 365 LYS A N 1
ATOM 2884 C CA . LYS A 1 365 ? -26.358 -1.646 13.634 1.00 79.31 365 LYS A CA 1
ATOM 2885 C C . LYS A 1 365 ? -25.763 -1.499 12.234 1.00 79.31 365 LYS A C 1
ATOM 2887 O O . LYS A 1 365 ? -24.594 -1.811 12.044 1.00 79.31 365 LYS A O 1
ATOM 2892 N N . CYS A 1 366 ? -26.531 -0.996 11.266 1.00 86.50 366 CYS A N 1
ATOM 2893 C CA . CYS A 1 366 ? -26.119 -0.833 9.862 1.00 86.50 366 CYS A CA 1
ATOM 2894 C C . CYS A 1 366 ? -25.568 -2.115 9.221 1.00 86.50 366 CYS A C 1
ATOM 2896 O O . CYS A 1 366 ? -24.608 -2.084 8.449 1.00 86.50 366 CYS A O 1
ATOM 2898 N N . ILE A 1 367 ? -26.176 -3.249 9.561 1.00 88.88 367 ILE A N 1
ATOM 2899 C CA . ILE A 1 367 ? -25.947 -4.539 8.904 1.00 88.88 367 ILE A CA 1
ATOM 2900 C C . ILE A 1 367 ? -26.569 -4.484 7.500 1.00 88.88 367 ILE A C 1
ATOM 2902 O O . ILE A 1 367 ? -27.513 -3.729 7.275 1.00 88.88 367 ILE A O 1
ATOM 2906 N N . ASN A 1 368 ? -26.031 -5.255 6.553 1.00 90.50 368 ASN A N 1
ATOM 2907 C CA . ASN A 1 368 ? -26.458 -5.274 5.147 1.00 90.50 368 ASN A CA 1
ATOM 2908 C C . ASN A 1 368 ? -26.297 -3.920 4.437 1.00 90.50 368 ASN A C 1
ATOM 2910 O O . ASN A 1 368 ? -27.047 -3.569 3.529 1.00 90.50 368 ASN A O 1
ATOM 2914 N N . LYS A 1 369 ? -25.291 -3.156 4.868 1.00 90.31 369 LYS A N 1
ATOM 2915 C CA . LYS A 1 369 ? -24.848 -1.909 4.246 1.00 90.31 369 LYS A CA 1
ATOM 2916 C C . LYS A 1 369 ? -23.369 -2.039 3.907 1.00 90.31 369 LYS A C 1
ATOM 2918 O O . LYS A 1 369 ? -22.596 -2.496 4.756 1.00 90.31 369 LYS A O 1
ATOM 2923 N N . SER A 1 370 ? -22.969 -1.599 2.716 1.00 93.56 370 SER A N 1
ATOM 2924 C CA . SER A 1 370 ? -21.555 -1.430 2.368 1.00 93.56 370 SER A CA 1
ATOM 2925 C C . SER A 1 370 ? -20.851 -0.562 3.413 1.00 93.56 370 SER A C 1
ATOM 2927 O O . SER A 1 370 ? -21.406 0.432 3.890 1.00 93.56 370 SER A O 1
ATOM 2929 N N . ALA A 1 371 ? -19.649 -0.971 3.813 1.00 95.94 371 ALA A N 1
ATOM 2930 C CA . ALA A 1 371 ? -18.841 -0.191 4.736 1.00 95.94 371 ALA A CA 1
ATOM 2931 C C . ALA A 1 371 ? -18.173 0.979 4.016 1.00 95.94 371 ALA A C 1
ATOM 2933 O O . ALA A 1 371 ? -17.802 0.890 2.848 1.00 95.94 371 ALA A O 1
ATOM 2934 N N . ASP A 1 372 ? -18.013 2.072 4.747 1.00 97.62 372 ASP A N 1
ATOM 2935 C CA . ASP A 1 372 ? -17.414 3.298 4.239 1.00 97.62 372 ASP A CA 1
ATOM 2936 C C . ASP A 1 372 ? -15.935 3.394 4.562 1.00 97.62 372 ASP A C 1
ATOM 2938 O O . ASP A 1 372 ? -15.196 4.028 3.816 1.00 97.62 372 ASP A O 1
ATOM 2942 N N . VAL A 1 373 ? -15.537 2.773 5.672 1.00 98.12 373 VAL A N 1
ATOM 2943 C CA . VAL A 1 373 ? -14.161 2.670 6.144 1.00 98.12 373 VAL A CA 1
ATOM 2944 C C . VAL A 1 373 ? -13.945 1.240 6.632 1.00 98.12 373 VAL A C 1
ATOM 2946 O O . VAL A 1 373 ? -14.577 0.818 7.601 1.00 98.12 373 VAL A O 1
ATOM 2949 N N . ILE A 1 374 ? -13.059 0.492 5.980 1.00 98.44 374 ILE A N 1
ATOM 2950 C CA . ILE A 1 374 ? -12.593 -0.813 6.460 1.00 98.44 374 ILE A CA 1
ATOM 2951 C C . ILE A 1 374 ? -11.121 -0.684 6.822 1.00 98.44 374 ILE A C 1
ATOM 2953 O O . ILE A 1 374 ? -10.305 -0.335 5.972 1.00 98.44 374 ILE A O 1
ATOM 2957 N N . VAL A 1 375 ? -10.789 -0.972 8.077 1.00 98.12 375 VAL A N 1
ATOM 2958 C CA . VAL A 1 375 ? -9.413 -0.958 8.587 1.00 98.12 375 VAL A CA 1
ATOM 2959 C C . VAL A 1 375 ? -8.950 -2.361 8.951 1.00 98.12 375 VAL A C 1
ATOM 2961 O O . VAL A 1 375 ? -9.760 -3.234 9.268 1.00 98.12 375 VAL A O 1
ATOM 2964 N N . LEU A 1 376 ? -7.636 -2.570 8.908 1.00 97.00 376 LEU A N 1
ATOM 2965 C CA . LEU A 1 376 ? -7.006 -3.865 9.176 1.00 97.00 376 LEU A CA 1
ATOM 2966 C C . LEU A 1 376 ? -6.460 -3.992 10.607 1.00 97.00 376 LEU A C 1
ATOM 2968 O O . LEU A 1 376 ? -6.084 -5.081 11.009 1.00 97.00 376 LEU A O 1
ATOM 2972 N N . SER A 1 377 ? -6.454 -2.911 11.389 1.00 95.38 377 SER A N 1
ATOM 2973 C CA . SER A 1 377 ? -6.136 -2.948 12.821 1.00 95.38 377 SER A CA 1
ATOM 2974 C C . SER A 1 377 ? -7.331 -2.482 13.654 1.00 95.38 377 SER A C 1
ATOM 2976 O O . SER A 1 377 ? -8.229 -1.803 13.145 1.00 95.38 377 SER A O 1
ATOM 2978 N N . PRO A 1 378 ? -7.357 -2.793 14.961 1.00 94.25 378 PRO A N 1
ATOM 2979 C CA . PRO A 1 378 ? -8.373 -2.277 15.848 1.00 94.25 378 PRO A CA 1
ATOM 2980 C C . PRO A 1 378 ? -8.387 -0.754 15.896 1.00 94.25 378 PRO A C 1
ATOM 2982 O O . PRO A 1 378 ? -7.345 -0.101 15.969 1.00 94.25 378 PRO A O 1
ATOM 2985 N N . VAL A 1 379 ? -9.593 -0.205 15.960 1.00 94.88 379 VAL A N 1
ATOM 2986 C CA . VAL A 1 379 ? -9.834 1.216 16.162 1.00 94.88 379 VAL A CA 1
ATOM 2987 C C . VAL A 1 379 ? -9.774 1.524 17.649 1.00 94.88 379 VAL A C 1
ATOM 2989 O O . VAL A 1 379 ? -10.439 0.884 18.466 1.00 94.88 379 VAL A O 1
ATOM 2992 N N . ARG A 1 380 ? -8.974 2.519 18.014 1.00 93.88 380 ARG A N 1
ATOM 2993 C CA . ARG A 1 380 ? -8.663 2.886 19.396 1.00 93.88 380 ARG A CA 1
ATOM 2994 C C . ARG A 1 380 ? -8.801 4.394 19.601 1.00 93.88 380 ARG A C 1
ATOM 2996 O O . ARG A 1 380 ? -8.805 5.168 18.646 1.00 93.88 380 ARG A O 1
ATOM 3003 N N . ASN A 1 381 ? -8.923 4.802 20.858 1.00 92.81 381 ASN A N 1
ATOM 3004 C CA . ASN A 1 381 ? -8.944 6.188 21.292 1.00 92.81 381 ASN A CA 1
ATOM 3005 C C . ASN A 1 381 ? -7.508 6.688 21.540 1.00 92.81 381 ASN A C 1
ATOM 3007 O O . ASN A 1 381 ? -6.867 6.213 22.484 1.00 92.81 381 ASN A O 1
ATOM 3011 N N . PRO A 1 382 ? -6.997 7.646 20.752 1.00 92.75 382 PRO A N 1
ATOM 3012 C CA . PRO A 1 382 ? -5.680 8.224 20.988 1.00 92.75 382 PRO A CA 1
ATOM 3013 C C . PRO A 1 382 ? -5.665 9.323 22.067 1.00 92.75 382 PRO A C 1
ATOM 3015 O O . PRO A 1 382 ? -4.581 9.763 22.432 1.00 92.75 382 PRO A O 1
ATOM 3018 N N . GLN A 1 383 ? -6.809 9.793 22.578 1.00 90.12 383 GLN A N 1
ATOM 3019 C CA . GLN A 1 383 ? -6.864 10.868 23.581 1.00 90.12 383 GLN A CA 1
ATOM 3020 C C . GLN A 1 383 ? -6.282 10.437 24.932 1.00 90.12 383 GLN A C 1
ATOM 3022 O O . GLN A 1 383 ? -6.610 9.359 25.435 1.00 90.12 383 GLN A O 1
ATOM 3027 N N . ASP A 1 384 ? -5.440 11.297 25.508 1.00 88.56 384 ASP A N 1
ATOM 3028 C CA . ASP A 1 384 ? -4.759 11.144 26.797 1.00 88.56 384 ASP A CA 1
ATOM 3029 C C . ASP A 1 384 ? -4.058 9.782 26.945 1.00 88.56 384 ASP A C 1
ATOM 3031 O O . ASP A 1 384 ? -4.018 9.171 28.017 1.00 88.56 384 ASP A O 1
ATOM 3035 N N . SER A 1 385 ? -3.532 9.268 25.831 1.00 88.75 385 SER A N 1
ATOM 3036 C CA . SER A 1 385 ? -3.012 7.902 25.716 1.00 88.75 385 SER A CA 1
ATOM 3037 C C . SER A 1 385 ? -1.486 7.838 25.754 1.00 88.75 385 SER A C 1
ATOM 3039 O O . SER A 1 385 ? -0.908 6.775 26.003 1.00 88.75 385 SER A O 1
ATOM 3041 N N . GLY A 1 386 ? -0.813 8.959 25.484 1.00 87.25 386 GLY A N 1
ATOM 3042 C CA . GLY A 1 386 ? 0.625 8.994 25.248 1.00 87.25 386 GLY A CA 1
ATOM 3043 C C . GLY A 1 386 ? 1.025 8.384 23.901 1.00 87.25 386 GLY A C 1
ATOM 3044 O O . GLY A 1 386 ? 2.196 8.023 23.721 1.00 87.25 386 GLY A O 1
ATOM 3045 N N . TRP A 1 387 ? 0.081 8.227 22.963 1.00 90.12 387 TRP A N 1
ATOM 3046 C CA . TRP A 1 387 ? 0.391 7.893 21.575 1.00 90.12 387 TRP A CA 1
ATOM 3047 C C . TRP A 1 387 ? 1.339 8.927 20.982 1.00 90.12 387 TRP A C 1
ATOM 3049 O O . TRP A 1 387 ? 1.237 10.123 21.261 1.00 90.12 387 TRP A O 1
ATOM 3059 N N . TYR A 1 388 ? 2.252 8.488 20.114 1.00 86.69 388 TYR A N 1
ATOM 3060 C CA . TYR A 1 388 ? 3.233 9.407 19.546 1.00 86.69 388 TYR A CA 1
ATOM 3061 C C . TYR A 1 388 ? 2.564 10.563 18.795 1.00 86.69 388 TYR A C 1
ATOM 3063 O O . TYR A 1 388 ? 3.040 11.687 18.945 1.00 86.69 388 TYR A O 1
ATOM 3071 N N . TRP A 1 389 ? 1.466 10.286 18.080 1.00 88.56 389 TRP A N 1
ATOM 3072 C CA . TRP A 1 389 ? 0.713 11.209 17.221 1.00 88.56 389 TRP A CA 1
ATOM 3073 C C . TRP A 1 389 ? -0.554 11.779 17.852 1.00 88.56 389 TRP A C 1
ATOM 3075 O O . TRP A 1 389 ? -1.365 12.391 17.166 1.00 88.56 389 TRP A O 1
ATOM 3085 N N . GLU A 1 390 ? -0.729 11.620 19.163 1.00 89.38 390 GLU A N 1
ATOM 3086 C CA . GLU A 1 390 ? -1.902 12.135 19.878 1.00 89.38 390 GLU A CA 1
ATOM 3087 C C . GLU A 1 390 ? -2.154 13.635 19.639 1.00 89.38 390 GLU A C 1
ATOM 3089 O O . GLU A 1 390 ? -3.306 14.079 19.652 1.00 89.38 390 GLU A O 1
ATOM 3094 N N . TYR A 1 391 ? -1.068 14.379 19.416 1.00 86.94 391 TYR A N 1
ATOM 3095 C CA . TYR A 1 391 ? -1.042 15.823 19.220 1.00 86.94 391 TYR A CA 1
ATOM 3096 C C . TYR A 1 391 ? -1.388 16.276 17.792 1.00 86.94 391 TYR A C 1
ATOM 3098 O O . TYR A 1 391 ? -1.606 17.467 17.592 1.00 86.94 391 TYR A O 1
ATOM 3106 N N . ASP A 1 392 ? -1.391 15.378 16.798 1.00 89.81 392 ASP A N 1
ATOM 3107 C CA . ASP A 1 392 ? -1.599 15.745 15.390 1.00 89.81 392 ASP A CA 1
ATOM 3108 C C . ASP A 1 392 ? -3.097 15.895 15.091 1.00 89.81 392 ASP A C 1
ATOM 3110 O O . ASP A 1 392 ? -3.739 15.015 14.513 1.00 89.81 392 ASP A O 1
ATOM 3114 N N . VAL A 1 393 ? -3.648 17.011 15.567 1.00 91.31 393 VAL A N 1
ATOM 3115 C CA . VAL A 1 393 ? -5.038 17.444 15.405 1.00 91.31 393 VAL A CA 1
ATOM 3116 C C . VAL A 1 393 ? -4.999 18.882 14.891 1.00 91.31 393 VAL A C 1
ATOM 3118 O O . VAL A 1 393 ? -4.797 19.814 15.665 1.00 91.31 393 VAL A O 1
ATOM 3121 N N . GLN A 1 394 ? -5.132 19.046 13.578 1.00 89.62 394 GLN A N 1
ATOM 3122 C CA . GLN A 1 394 ? -4.857 20.288 12.848 1.00 89.62 394 GLN A CA 1
ATOM 3123 C C . GLN A 1 394 ? -6.151 20.938 12.364 1.00 89.62 394 GLN A C 1
ATOM 3125 O O . GLN A 1 394 ? -7.078 20.225 11.993 1.00 89.62 394 GLN A O 1
ATOM 3130 N N . GLY A 1 395 ? -6.222 22.270 12.369 1.00 89.81 395 GLY A N 1
ATOM 3131 C CA . GLY A 1 395 ? -7.411 23.036 11.956 1.00 89.81 395 GLY A CA 1
ATOM 3132 C C . GLY A 1 395 ? -8.585 23.047 12.949 1.00 89.81 395 GLY A C 1
ATOM 3133 O O . GLY A 1 395 ? -9.449 23.913 12.867 1.00 89.81 395 GLY A O 1
ATOM 3134 N N . PHE A 1 396 ? -8.595 22.154 13.942 1.00 90.44 396 PHE A N 1
ATOM 3135 C CA . PHE A 1 396 ? -9.652 22.076 14.955 1.00 90.44 396 PHE A CA 1
ATOM 3136 C C . PHE A 1 396 ? -9.551 23.159 16.033 1.00 90.44 396 PHE A C 1
ATOM 3138 O O . PHE A 1 396 ? -8.462 23.546 16.455 1.00 90.44 396 PHE A O 1
ATOM 3145 N N . ALA A 1 397 ? -10.700 23.541 16.601 1.00 89.06 397 ALA A N 1
ATOM 3146 C CA . ALA A 1 397 ? -10.773 24.506 17.702 1.00 89.06 397 ALA A CA 1
ATOM 3147 C C . ALA A 1 397 ? -9.999 24.074 18.965 1.00 89.06 397 ALA A C 1
ATOM 3149 O O . ALA A 1 397 ? -9.463 24.914 19.686 1.00 89.06 397 ALA A O 1
ATOM 3150 N N . SER A 1 398 ? -9.953 22.770 19.265 1.00 88.31 398 SER A N 1
ATOM 3151 C CA . SER A 1 398 ? -9.163 22.230 20.376 1.00 88.31 398 SER A CA 1
ATOM 3152 C C . SER A 1 398 ? -8.803 20.766 20.153 1.00 88.31 398 SER A C 1
ATOM 3154 O O . SER A 1 398 ? -9.659 19.921 19.893 1.00 88.31 398 SER A O 1
ATOM 3156 N N . MET A 1 399 ? -7.527 20.445 20.355 1.00 87.06 399 MET A N 1
ATOM 3157 C CA . MET A 1 399 ? -7.025 19.071 20.355 1.00 87.06 399 MET A CA 1
ATOM 3158 C C . MET A 1 399 ? -7.690 18.212 21.441 1.00 87.06 399 MET A C 1
ATOM 3160 O O . MET A 1 399 ? -7.971 17.037 21.214 1.00 87.06 399 MET A O 1
ATOM 3164 N N . GLN A 1 400 ? -7.942 18.771 22.626 1.00 85.62 400 GLN A N 1
ATOM 3165 C CA . GLN A 1 400 ? -8.475 18.026 23.768 1.00 85.62 400 GLN A CA 1
ATOM 3166 C C . GLN A 1 400 ? -9.943 17.648 23.561 1.00 85.62 400 GLN A C 1
ATOM 3168 O O . GLN A 1 400 ? -10.313 16.501 23.800 1.00 85.62 400 GLN A O 1
ATOM 3173 N N . SER A 1 401 ? -10.774 18.577 23.080 1.00 87.06 401 SER A N 1
ATOM 3174 C CA . SER A 1 401 ? -12.211 18.326 22.903 1.00 87.06 401 SER A CA 1
ATOM 3175 C C . SER A 1 401 ? -12.561 17.588 21.608 1.00 87.06 401 SER A C 1
ATOM 3177 O O . SER A 1 401 ? -13.655 17.033 21.505 1.00 87.06 401 SER A O 1
ATOM 3179 N N . THR A 1 402 ? -11.651 17.545 20.630 1.00 90.44 402 THR A N 1
ATOM 3180 C CA . THR A 1 402 ? -11.894 16.875 19.346 1.00 90.44 402 THR A CA 1
ATOM 3181 C C . THR A 1 402 ? -11.960 15.362 19.522 1.00 90.44 402 THR A C 1
ATOM 3183 O O . THR A 1 402 ? -10.936 14.693 19.701 1.00 90.44 402 THR A O 1
ATOM 3186 N N . GLN A 1 403 ? -13.178 14.823 19.426 1.00 88.19 403 GLN A N 1
ATOM 3187 C CA . GLN A 1 403 ? -13.418 13.385 19.378 1.00 88.19 403 GLN A CA 1
ATOM 3188 C C . GLN A 1 403 ? -12.733 12.779 18.159 1.00 88.19 403 GLN A C 1
ATOM 3190 O O . GLN A 1 403 ? -12.903 13.248 17.033 1.00 88.19 403 GLN A O 1
ATOM 3195 N N . ARG A 1 404 ? -11.962 11.721 18.394 1.00 92.12 404 ARG A N 1
ATOM 3196 C CA . ARG A 1 404 ? -11.163 11.082 17.355 1.00 92.12 404 ARG A CA 1
ATOM 3197 C C . ARG A 1 404 ? -10.915 9.616 17.660 1.00 92.12 404 ARG A C 1
ATOM 3199 O O . ARG A 1 404 ? -11.073 9.141 18.789 1.00 92.12 404 ARG A O 1
ATOM 3206 N N . ALA A 1 405 ? -10.515 8.908 16.622 1.00 94.94 405 ALA A N 1
ATOM 3207 C CA . ALA A 1 405 ? -10.156 7.509 16.676 1.00 94.94 405 ALA A CA 1
ATOM 3208 C C . ALA A 1 405 ? -8.984 7.249 15.729 1.00 94.94 405 ALA A C 1
ATOM 3210 O O . ALA A 1 405 ? -8.780 7.984 14.766 1.00 94.94 405 ALA A O 1
ATOM 3211 N N . ALA A 1 406 ? -8.216 6.201 15.995 1.00 95.69 406 ALA A N 1
ATOM 3212 C CA . ALA A 1 406 ? -7.081 5.822 15.167 1.00 95.69 406 ALA A CA 1
ATOM 3213 C C . ALA A 1 406 ? -7.004 4.304 15.008 1.00 95.69 406 ALA A C 1
ATOM 3215 O O . ALA A 1 406 ? -7.389 3.560 15.911 1.00 95.69 406 ALA A O 1
ATOM 3216 N N . SER A 1 407 ? -6.505 3.862 13.859 1.00 95.50 407 SER A N 1
ATOM 3217 C CA . SER A 1 407 ? -6.194 2.467 13.560 1.00 95.50 407 SER A CA 1
ATOM 3218 C C . SER A 1 407 ? -4.797 2.410 12.966 1.00 95.50 407 SER A C 1
ATOM 3220 O O . SER A 1 407 ? -4.572 2.972 11.900 1.00 95.50 407 SER A O 1
ATOM 3222 N N . VAL A 1 408 ? -3.881 1.715 13.639 1.00 92.69 408 VAL A N 1
ATOM 3223 C CA . VAL A 1 408 ? -2.477 1.640 13.215 1.00 92.69 408 VAL A CA 1
ATOM 3224 C C . VAL A 1 408 ? -2.336 0.886 11.889 1.00 92.69 408 VAL A C 1
ATOM 3226 O O . VAL A 1 408 ? -2.966 -0.156 11.691 1.00 92.69 408 VAL A O 1
ATOM 3229 N N . GLY A 1 409 ? -1.476 1.380 11.003 1.00 91.88 409 GLY A N 1
ATOM 3230 C CA . GLY A 1 409 ? -1.350 0.936 9.619 1.00 91.88 409 GLY A CA 1
ATOM 3231 C C . GLY A 1 409 ? -2.287 1.699 8.685 1.00 91.88 409 GLY A C 1
ATOM 3232 O O . GLY A 1 409 ? -3.391 2.094 9.058 1.00 91.88 409 GLY A O 1
ATOM 3233 N N . THR A 1 410 ? -1.849 1.906 7.443 1.00 93.62 410 THR A N 1
ATOM 3234 C CA . THR A 1 410 ? -2.611 2.720 6.484 1.00 93.62 410 THR A CA 1
ATOM 3235 C C . THR A 1 410 ? -3.281 1.908 5.382 1.00 93.62 410 THR A C 1
ATOM 3237 O O . THR A 1 410 ? -3.960 2.484 4.535 1.00 93.62 410 THR A O 1
ATOM 3240 N N . ASN A 1 411 ? -3.165 0.578 5.403 1.00 97.62 411 ASN A N 1
ATOM 3241 C CA . ASN A 1 411 ? -3.965 -0.274 4.528 1.00 97.62 411 ASN A CA 1
ATOM 3242 C C . ASN A 1 411 ? -5.446 -0.168 4.920 1.00 97.62 411 ASN A C 1
ATOM 3244 O O . ASN A 1 411 ? -5.811 -0.489 6.055 1.00 97.62 411 ASN A O 1
ATOM 3248 N N . MET A 1 412 ? -6.293 0.303 4.004 1.00 97.81 412 MET A N 1
ATOM 3249 C CA . MET A 1 412 ? -7.719 0.512 4.276 1.00 97.81 412 MET A CA 1
ATOM 3250 C C . MET A 1 412 ? -8.559 0.563 3.001 1.00 97.81 412 MET A C 1
ATOM 3252 O O . MET A 1 412 ? -8.081 0.977 1.948 1.00 97.81 412 MET A O 1
ATOM 3256 N N . TRP A 1 413 ? -9.833 0.194 3.120 1.00 98.56 413 TRP A N 1
ATOM 3257 C CA . TRP A 1 413 ? -10.854 0.403 2.092 1.00 98.56 413 TRP A CA 1
ATOM 3258 C C . TRP A 1 413 ? -11.684 1.630 2.457 1.00 98.56 413 TRP A C 1
ATOM 3260 O O . TRP A 1 413 ? -12.206 1.713 3.570 1.00 98.56 413 TRP A O 1
ATOM 3270 N N . LEU A 1 414 ? -11.853 2.556 1.522 1.00 98.56 414 LEU A N 1
ATOM 3271 C CA . LEU A 1 414 ? -12.628 3.777 1.692 1.00 98.56 414 LEU A CA 1
ATOM 3272 C C . LEU A 1 414 ? -13.685 3.887 0.593 1.00 98.56 414 LEU A C 1
ATOM 3274 O O . LEU A 1 414 ? -13.379 3.812 -0.594 1.00 98.56 414 LEU A O 1
ATOM 3278 N N . SER A 1 415 ? -14.941 4.094 0.976 1.00 98.00 415 SER A N 1
ATOM 3279 C CA . SER A 1 415 ? -15.984 4.460 0.012 1.00 98.00 415 SER A CA 1
ATOM 3280 C C . SER A 1 415 ? -15.705 5.836 -0.590 1.00 98.00 415 SER A C 1
ATOM 3282 O O . SER A 1 415 ? -15.120 6.703 0.067 1.00 98.00 415 SER A O 1
ATOM 3284 N N . ARG A 1 416 ? -16.214 6.087 -1.798 1.00 97.19 416 ARG A N 1
ATOM 3285 C CA . ARG A 1 416 ? -16.144 7.398 -2.450 1.00 97.19 416 ARG A CA 1
ATOM 3286 C C . ARG A 1 416 ? -16.629 8.510 -1.527 1.00 97.19 416 ARG A C 1
ATOM 3288 O O . ARG A 1 416 ? -15.950 9.518 -1.375 1.00 97.19 416 ARG A O 1
ATOM 3295 N N . ARG A 1 417 ? -17.774 8.318 -0.867 1.00 96.19 417 ARG A N 1
ATOM 3296 C CA . ARG A 1 417 ? -18.320 9.341 0.032 1.00 96.19 417 ARG A CA 1
ATOM 3297 C C . ARG A 1 417 ? -17.439 9.604 1.255 1.00 96.19 417 ARG A C 1
ATOM 3299 O O . ARG A 1 417 ? -17.388 10.739 1.708 1.00 96.19 417 ARG A O 1
ATOM 3306 N N . ALA A 1 418 ? -16.739 8.593 1.775 1.00 97.50 418 ALA A N 1
ATOM 3307 C CA . ALA A 1 418 ? -15.793 8.791 2.869 1.00 97.50 418 ALA A CA 1
ATOM 3308 C C . ALA A 1 418 ? -14.562 9.569 2.392 1.00 97.50 418 ALA A C 1
ATOM 3310 O O . ALA A 1 418 ? -14.153 10.513 3.057 1.00 97.50 418 ALA A O 1
ATOM 3311 N N . VAL A 1 419 ? -14.004 9.229 1.225 1.00 97.88 419 VAL A N 1
ATOM 3312 C CA . VAL A 1 419 ? -12.839 9.949 0.683 1.00 97.88 419 VAL A CA 1
ATOM 3313 C C . VAL A 1 419 ? -13.184 11.392 0.315 1.00 97.88 419 VAL A C 1
ATOM 3315 O O . VAL A 1 419 ? -12.402 12.284 0.617 1.00 97.88 419 VAL A O 1
ATOM 3318 N N . LEU A 1 420 ? -14.360 11.652 -0.264 1.00 97.81 420 LEU A N 1
ATOM 3319 C CA . LEU A 1 420 ? -14.797 13.019 -0.571 1.00 97.81 420 LEU A CA 1
ATOM 3320 C C . LEU A 1 420 ? -15.110 13.841 0.685 1.00 97.81 420 LEU A C 1
ATOM 3322 O O . LEU A 1 420 ? -14.898 15.046 0.685 1.00 97.81 420 LEU A O 1
ATOM 3326 N N . ALA A 1 421 ? -15.569 13.211 1.767 1.00 97.50 421 ALA A N 1
ATOM 3327 C CA . ALA A 1 421 ? -15.710 13.899 3.046 1.00 97.50 421 ALA A CA 1
ATOM 3328 C C . ALA A 1 421 ? -14.350 14.182 3.708 1.00 97.50 421 ALA A C 1
ATOM 3330 O O . ALA A 1 421 ? -14.197 15.202 4.371 1.00 97.50 421 ALA A O 1
ATOM 3331 N N . LEU A 1 422 ? -13.345 13.317 3.509 1.00 97.12 422 LEU A N 1
ATOM 3332 C CA . LEU A 1 422 ? -11.966 13.628 3.900 1.00 97.12 422 LEU A CA 1
ATOM 3333 C C . LEU A 1 422 ? -11.397 14.793 3.079 1.00 97.12 422 LEU A C 1
ATOM 3335 O O . LEU A 1 422 ? -10.762 15.662 3.667 1.00 97.12 422 LEU A O 1
ATOM 3339 N N . GLU A 1 423 ? -11.643 14.812 1.764 1.00 97.00 423 GLU A N 1
ATOM 3340 C CA . GLU A 1 423 ? -11.274 15.923 0.874 1.00 97.00 423 GLU A CA 1
ATOM 3341 C C . GLU A 1 423 ? -11.888 17.235 1.362 1.00 97.00 423 GLU A C 1
ATOM 3343 O O . GLU A 1 423 ? -11.170 18.213 1.517 1.00 97.00 423 GLU A O 1
ATOM 3348 N N . ASP A 1 424 ? -13.192 17.259 1.643 1.00 96.31 424 ASP A N 1
ATOM 3349 C CA . ASP A 1 424 ? -13.893 18.454 2.127 1.00 96.31 424 ASP A CA 1
ATOM 3350 C C . ASP A 1 424 ? -13.312 18.950 3.462 1.00 96.31 424 ASP A C 1
ATOM 3352 O O . ASP A 1 424 ? -12.915 20.111 3.582 1.00 96.31 424 ASP A O 1
ATOM 3356 N N . MET A 1 425 ? -13.131 18.033 4.420 1.00 94.88 425 MET A N 1
ATOM 3357 C CA . MET A 1 425 ? -12.503 18.308 5.716 1.00 94.88 425 MET A CA 1
ATOM 3358 C C . MET A 1 425 ? -11.094 18.909 5.549 1.00 94.88 425 MET A C 1
ATOM 3360 O O . MET A 1 425 ? -10.754 19.915 6.167 1.00 94.88 425 MET A O 1
ATOM 3364 N N . SER A 1 426 ? -10.251 18.323 4.694 1.00 95.12 426 SER A N 1
ATOM 3365 C CA . SER A 1 426 ? -8.859 18.766 4.532 1.00 95.12 426 SER A CA 1
ATOM 3366 C C . SER A 1 426 ? -8.700 20.003 3.644 1.00 95.12 426 SER A C 1
ATOM 3368 O O . SER A 1 426 ? -7.849 20.841 3.936 1.00 95.12 426 SER A O 1
ATOM 3370 N N . ALA A 1 427 ? -9.478 20.131 2.568 1.00 95.25 427 ALA A N 1
ATOM 3371 C CA . ALA A 1 427 ? -9.345 21.204 1.581 1.00 95.25 427 ALA A CA 1
ATOM 3372 C C . ALA A 1 427 ? -10.139 22.460 1.955 1.00 95.25 427 ALA A C 1
ATOM 3374 O O . ALA A 1 427 ? -9.622 23.566 1.802 1.00 95.25 427 ALA A O 1
ATOM 3375 N N . ASN A 1 428 ? -11.370 22.303 2.452 1.00 94.38 428 ASN A N 1
ATOM 3376 C CA . ASN A 1 428 ? -12.268 23.428 2.720 1.00 94.38 428 ASN A CA 1
ATOM 3377 C C . ASN A 1 428 ? -12.240 23.855 4.188 1.00 94.38 428 ASN A C 1
ATOM 3379 O O . ASN A 1 428 ? -12.212 25.052 4.472 1.00 94.38 428 ASN A O 1
ATOM 3383 N N . GLU A 1 429 ? -12.215 22.901 5.122 1.00 92.94 429 GLU A N 1
ATOM 3384 C CA . GLU A 1 429 ? -12.194 23.215 6.560 1.00 92.94 429 GLU A CA 1
ATOM 3385 C C . GLU A 1 429 ? -10.765 23.426 7.093 1.00 92.94 429 GLU A C 1
ATOM 3387 O O . GLU A 1 429 ? -10.575 24.023 8.152 1.00 92.94 429 GLU A O 1
ATOM 3392 N N . GLY A 1 430 ? -9.743 22.956 6.363 1.00 92.31 430 GLY A N 1
ATOM 3393 C CA . GLY A 1 430 ? -8.351 22.948 6.831 1.00 92.31 430 GLY A CA 1
ATOM 3394 C C . GLY A 1 430 ? -8.119 21.994 8.010 1.00 92.31 430 GLY A C 1
ATOM 3395 O O . GLY A 1 430 ? -7.082 22.061 8.676 1.00 92.31 430 GLY A O 1
ATOM 3396 N N . GLU A 1 431 ? -9.078 21.102 8.271 1.00 92.94 431 GLU A N 1
ATOM 3397 C CA . GLU A 1 431 ? -9.052 20.117 9.341 1.00 92.94 431 GLU A CA 1
ATOM 3398 C C . GLU A 1 431 ? -8.289 18.862 8.897 1.00 92.94 431 GLU A C 1
ATOM 3400 O O . GLU A 1 431 ? -8.523 18.288 7.831 1.00 92.94 431 GLU A O 1
ATOM 3405 N N . SER A 1 432 ? -7.365 18.373 9.725 1.00 93.00 432 SER A N 1
ATOM 3406 C CA . SER A 1 432 ? -6.703 17.095 9.450 1.00 93.00 432 SER A CA 1
ATOM 3407 C C . SER A 1 432 ? -6.163 16.409 10.700 1.00 93.00 432 SER A C 1
ATOM 3409 O O . SER A 1 432 ? -5.969 17.015 11.753 1.00 93.00 432 SER A O 1
ATOM 3411 N N . PHE A 1 433 ? -5.890 15.117 10.554 1.00 93.19 433 PHE A N 1
ATOM 3412 C CA . PHE A 1 433 ? -5.237 14.282 11.557 1.00 93.19 433 PHE A CA 1
ATOM 3413 C C . PHE A 1 433 ? -4.027 13.581 10.936 1.00 93.19 433 PHE A C 1
ATOM 3415 O O . PHE A 1 433 ? -3.864 13.588 9.715 1.00 93.19 433 PHE A O 1
ATOM 3422 N N . PHE A 1 434 ? -3.228 12.901 11.757 1.00 92.44 434 PHE A N 1
ATOM 3423 C CA . PHE A 1 434 ? -2.264 11.921 11.253 1.00 92.44 434 PHE A CA 1
ATOM 3424 C C . PHE A 1 434 ? -2.969 10.843 10.406 1.00 92.44 434 PHE A C 1
ATOM 3426 O O . PHE A 1 434 ? -4.092 10.447 10.726 1.00 92.44 434 PHE A O 1
ATOM 3433 N N . CYS A 1 435 ? -2.301 10.331 9.367 1.00 91.12 435 CYS A N 1
ATOM 3434 C CA . CYS A 1 435 ? -2.786 9.296 8.441 1.00 91.12 435 CYS A CA 1
ATOM 3435 C C . CYS A 1 435 ? -3.707 8.224 9.045 1.00 91.12 435 CYS A C 1
ATOM 3437 O O . CYS A 1 435 ? -4.813 7.992 8.563 1.00 91.12 435 CYS A O 1
ATOM 3439 N N . GLU A 1 436 ? -3.242 7.575 10.112 1.00 94.38 436 GLU A N 1
ATOM 3440 C CA . GLU A 1 436 ? -3.921 6.456 10.785 1.00 94.38 436 GLU A CA 1
ATOM 3441 C C . GLU A 1 436 ? -5.184 6.881 11.552 1.00 94.38 436 GLU A C 1
ATOM 3443 O O . GLU A 1 436 ? -6.007 6.048 11.933 1.00 94.38 436 GLU A O 1
ATOM 3448 N N . ALA A 1 437 ? -5.344 8.183 11.788 1.00 95.69 437 ALA A N 1
ATOM 3449 C CA . ALA A 1 437 ? -6.460 8.776 12.506 1.00 95.69 437 ALA A CA 1
ATOM 3450 C C . ALA A 1 437 ? -7.478 9.469 11.589 1.00 95.69 437 ALA A C 1
ATOM 3452 O O . ALA A 1 437 ? -8.624 9.621 12.002 1.00 95.69 437 ALA A O 1
ATOM 34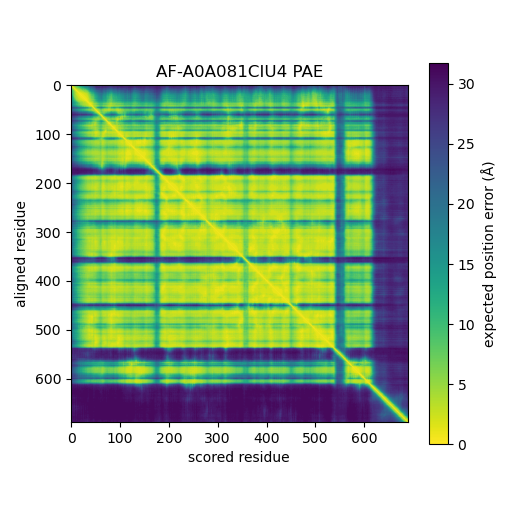53 N N . MET A 1 438 ? -7.122 9.847 10.355 1.00 94.94 438 MET A N 1
ATOM 3454 C CA . MET A 1 438 ? -8.011 10.604 9.456 1.00 94.94 438 MET A CA 1
ATOM 3455 C C . MET A 1 438 ? -9.336 9.876 9.173 1.00 94.94 438 MET A C 1
ATOM 3457 O O . MET A 1 438 ? -10.399 10.345 9.581 1.00 94.94 438 MET A O 1
ATOM 3461 N N . ALA A 1 439 ? -9.289 8.713 8.513 1.00 96.62 439 ALA A N 1
ATOM 3462 C CA . ALA A 1 439 ? -10.501 7.980 8.137 1.00 96.62 439 ALA A CA 1
ATOM 3463 C C . ALA A 1 439 ? -11.291 7.437 9.348 1.00 96.62 439 ALA A C 1
ATOM 3465 O O . ALA A 1 439 ? -12.517 7.596 9.370 1.00 96.62 439 ALA A O 1
ATOM 3466 N N . PRO A 1 440 ? -10.652 6.863 10.392 1.00 95.88 440 PRO A N 1
ATOM 3467 C CA . PRO A 1 440 ? -11.387 6.437 11.579 1.00 95.88 440 PRO A CA 1
ATOM 3468 C C . PRO A 1 440 ? -12.052 7.596 12.329 1.00 95.88 440 PRO A C 1
ATOM 3470 O O . PRO A 1 440 ? -13.188 7.445 12.774 1.00 95.88 440 PRO A O 1
ATOM 3473 N N . SER A 1 441 ? -11.396 8.758 12.435 1.00 95.50 441 SER A N 1
ATOM 3474 C CA . SER A 1 441 ? -11.974 9.934 13.100 1.00 95.50 441 SER A CA 1
ATOM 3475 C C . SER A 1 441 ? -13.138 10.525 12.320 1.00 95.50 441 SER A C 1
ATOM 3477 O O . SER A 1 441 ? -14.136 10.881 12.940 1.00 95.50 441 SER A O 1
ATOM 3479 N N . LEU A 1 442 ? -13.066 10.570 10.984 1.00 94.50 442 LEU A N 1
ATOM 3480 C CA . LEU A 1 442 ? -14.205 10.963 10.149 1.00 94.50 442 LEU A CA 1
ATOM 3481 C C . LEU A 1 442 ? -15.425 10.084 10.454 1.00 94.50 442 LEU A C 1
ATOM 3483 O O . LEU A 1 442 ? -16.515 10.587 10.734 1.00 94.50 442 LEU A O 1
ATOM 3487 N N . ALA A 1 443 ? -15.239 8.761 10.447 1.00 92.69 443 ALA A N 1
ATOM 3488 C CA . ALA A 1 443 ? -16.344 7.852 10.706 1.00 92.69 443 ALA A CA 1
ATOM 3489 C C . ALA A 1 443 ? -16.881 7.973 12.138 1.00 92.69 443 ALA A C 1
ATOM 3491 O O . ALA A 1 443 ? -18.097 7.997 12.338 1.00 92.69 443 ALA A O 1
ATOM 3492 N N . PHE A 1 444 ? -15.991 8.127 13.119 1.00 89.06 444 PHE A N 1
ATOM 3493 C CA . PHE A 1 444 ? -16.352 8.301 14.523 1.00 89.06 444 PHE A CA 1
ATOM 3494 C C . PHE A 1 444 ? -17.130 9.604 14.777 1.00 89.06 444 PHE A C 1
ATOM 3496 O O . PHE A 1 444 ? -18.124 9.589 15.500 1.00 89.06 444 PHE A O 1
ATOM 3503 N N . ARG A 1 445 ? -16.728 10.714 14.144 1.00 88.88 445 ARG A N 1
ATOM 3504 C CA . ARG A 1 445 ? -17.384 12.031 14.250 1.00 88.88 445 ARG A CA 1
ATOM 3505 C C . ARG A 1 445 ? -18.727 12.104 13.523 1.00 88.88 445 ARG A C 1
ATOM 3507 O O . ARG A 1 445 ? -19.568 12.909 13.900 1.00 88.88 445 ARG A O 1
ATOM 3514 N N . SER A 1 446 ? -18.959 11.256 12.518 1.00 85.25 446 SER A N 1
ATOM 3515 C CA . SER A 1 446 ? -20.225 11.227 11.762 1.00 85.25 446 SER A CA 1
ATOM 3516 C C . SER A 1 446 ? -21.427 10.687 12.543 1.00 85.25 446 SER A C 1
ATOM 3518 O O . SER A 1 446 ? -22.517 10.558 11.990 1.00 85.25 446 SER A O 1
ATOM 3520 N N . VAL A 1 447 ? -21.238 10.320 13.813 1.00 69.12 447 VAL A N 1
ATOM 3521 C CA . VAL A 1 447 ? -22.296 9.806 14.681 1.00 69.12 447 VAL A CA 1
ATOM 3522 C C . VAL A 1 447 ? -23.172 10.975 15.156 1.00 69.12 447 VAL A C 1
ATOM 3524 O O . VAL A 1 447 ? -22.703 11.790 15.951 1.00 69.12 447 VAL A O 1
ATOM 3527 N N . PRO A 1 448 ? -24.445 11.069 14.724 1.00 63.25 448 PRO A N 1
ATOM 3528 C CA . PRO A 1 448 ? -25.299 12.182 15.111 1.00 63.25 448 PRO A CA 1
ATOM 3529 C C . PRO A 1 448 ? -25.681 12.116 16.603 1.00 63.25 448 PRO A C 1
ATOM 3531 O O . PRO A 1 448 ? -25.854 11.020 17.156 1.00 63.25 448 PRO A O 1
ATOM 3534 N N . PRO A 1 449 ? -25.867 13.271 17.267 1.00 56.56 449 PRO A N 1
ATOM 3535 C CA . PRO A 1 449 ? -26.395 13.330 18.624 1.00 56.56 449 PRO A CA 1
ATOM 3536 C C . PRO A 1 449 ? -27.886 12.941 18.623 1.00 56.56 449 PRO A C 1
ATOM 3538 O O . PRO A 1 449 ? -28.748 13.729 18.259 1.00 56.56 449 PRO A O 1
ATOM 3541 N N . SER A 1 450 ? -28.156 11.676 18.967 1.00 56.47 450 SER A N 1
ATOM 3542 C CA . SER A 1 450 ? -29.437 11.085 19.410 1.00 56.47 450 SER A CA 1
ATOM 3543 C C . SER A 1 450 ? -30.738 11.793 18.980 1.00 56.47 450 SER A C 1
ATOM 3545 O O . SER A 1 450 ? -31.217 12.650 19.716 1.00 56.47 450 SER A O 1
ATOM 3547 N N . ALA A 1 451 ? -31.357 11.380 17.863 1.00 51.09 451 ALA A N 1
ATOM 3548 C CA . ALA A 1 451 ? -32.793 11.625 17.600 1.00 51.09 451 ALA A CA 1
ATOM 3549 C C . ALA A 1 451 ? -33.362 10.961 16.328 1.00 51.09 451 ALA A C 1
ATOM 3551 O O . ALA A 1 451 ? -34.576 10.969 16.145 1.00 51.09 451 ALA A O 1
ATOM 3552 N N . SER A 1 452 ? -32.548 10.425 15.415 1.00 57.88 452 SER A N 1
ATOM 3553 C CA . SER A 1 452 ? -33.066 9.963 14.121 1.00 57.88 452 SER A CA 1
ATOM 3554 C C . SER A 1 452 ? -33.422 8.469 14.128 1.00 57.88 452 SER A C 1
ATOM 3556 O O . SER A 1 452 ? -32.854 7.686 14.888 1.00 57.88 452 SER A O 1
ATOM 3558 N N . ASN A 1 453 ? -34.400 8.055 13.316 1.00 68.75 453 ASN A N 1
ATOM 3559 C CA . ASN A 1 453 ? -34.783 6.643 13.183 1.00 68.75 453 ASN A CA 1
ATOM 3560 C C . ASN A 1 453 ? -33.599 5.777 12.684 1.00 68.75 453 ASN A C 1
ATOM 3562 O O . ASN A 1 453 ? -32.676 6.286 12.049 1.00 68.75 453 ASN A O 1
ATOM 3566 N N . GLU A 1 454 ? -33.614 4.464 12.949 1.00 68.31 454 GLU A N 1
ATOM 3567 C CA . GLU A 1 454 ? -32.478 3.565 12.661 1.00 68.31 454 GLU A CA 1
ATOM 3568 C C . GLU A 1 454 ? -32.008 3.626 11.192 1.00 68.31 454 GLU A C 1
ATOM 3570 O O . GLU A 1 454 ? -30.810 3.665 10.903 1.00 68.31 454 GLU A O 1
ATOM 3575 N N . LYS A 1 455 ? -32.964 3.711 10.261 1.00 70.75 455 LYS A N 1
ATOM 3576 C CA . LYS A 1 455 ? -32.707 3.785 8.820 1.00 70.75 455 LYS A CA 1
ATOM 3577 C C . LYS A 1 455 ? -31.950 5.063 8.430 1.00 70.75 455 LYS A C 1
ATOM 3579 O O . LYS A 1 455 ? -30.894 4.981 7.810 1.00 70.75 455 LYS A O 1
ATOM 3584 N N . SER A 1 456 ? -32.422 6.228 8.873 1.00 72.31 456 SER A N 1
ATOM 3585 C CA . SER A 1 456 ? -31.768 7.522 8.615 1.00 72.31 456 SER A CA 1
ATOM 3586 C C . SER A 1 456 ? -30.405 7.650 9.302 1.00 72.31 456 SER A C 1
ATOM 3588 O O . SER A 1 456 ? -29.507 8.300 8.765 1.00 72.31 456 SER A O 1
ATOM 3590 N N . GLN A 1 457 ? -30.200 6.994 10.454 1.00 76.56 457 GLN A N 1
ATOM 3591 C CA . GLN A 1 457 ? -28.874 6.905 11.076 1.00 76.56 457 GLN A CA 1
ATOM 3592 C C . GLN A 1 457 ? -27.894 6.160 10.167 1.00 76.56 457 GLN A C 1
ATOM 3594 O O . GLN A 1 457 ? -26.765 6.610 9.989 1.00 76.56 457 GLN A O 1
ATOM 3599 N N . CYS A 1 458 ? -28.306 5.030 9.584 1.00 80.25 458 CYS A N 1
ATOM 3600 C CA . CYS A 1 458 ? -27.436 4.254 8.705 1.00 80.25 458 CYS A CA 1
ATOM 3601 C C . CYS A 1 458 ? -27.198 4.902 7.346 1.00 80.25 458 CYS A C 1
ATOM 3603 O O . CYS A 1 458 ? -26.124 4.696 6.791 1.00 80.25 458 CYS A O 1
ATOM 3605 N N . GLU A 1 459 ? -28.139 5.676 6.814 1.00 80.12 459 GLU A N 1
ATOM 3606 C CA . GLU A 1 459 ? -27.945 6.414 5.560 1.00 80.12 459 GLU A CA 1
ATOM 3607 C C . GLU A 1 459 ? -26.934 7.557 5.730 1.00 80.12 459 GLU A C 1
ATOM 3609 O O . GLU A 1 459 ? -26.023 7.705 4.916 1.00 80.12 459 GLU A O 1
ATOM 3614 N N . THR A 1 460 ? -27.028 8.311 6.827 1.00 80.31 460 THR A N 1
ATOM 3615 C CA . THR A 1 460 ? -26.189 9.499 7.051 1.00 80.31 460 THR A CA 1
ATOM 3616 C C . THR A 1 460 ? -24.797 9.158 7.597 1.00 80.31 460 THR A C 1
ATOM 3618 O O . THR A 1 460 ? -23.792 9.632 7.064 1.00 80.31 460 THR A O 1
ATOM 3621 N N . ARG A 1 461 ? -24.686 8.277 8.601 1.00 86.50 461 ARG A N 1
ATOM 3622 C CA . ARG A 1 461 ? -23.398 7.984 9.262 1.00 86.50 461 ARG A CA 1
ATOM 3623 C C . ARG A 1 461 ? -22.459 7.147 8.399 1.00 86.50 461 ARG A C 1
ATOM 3625 O O . ARG A 1 461 ? -22.904 6.276 7.644 1.00 86.50 461 ARG A O 1
ATOM 3632 N N . PHE A 1 462 ? -21.150 7.324 8.553 1.00 92.75 462 PHE A N 1
ATOM 3633 C CA . PHE A 1 462 ? -20.164 6.400 7.986 1.00 92.75 462 PHE A CA 1
ATOM 3634 C C . PHE A 1 462 ? -20.116 5.099 8.797 1.00 92.75 462 PHE A C 1
ATOM 3636 O O . PHE A 1 462 ? -20.017 5.093 10.025 1.00 92.75 462 PHE A O 1
ATOM 3643 N N . LYS A 1 463 ? -20.210 3.971 8.097 1.00 94.00 463 LYS A N 1
ATOM 3644 C CA . LYS A 1 463 ? -20.023 2.629 8.633 1.00 94.00 463 LYS A CA 1
ATOM 3645 C C . LYS A 1 463 ? -18.534 2.311 8.619 1.00 94.00 463 LYS A C 1
ATOM 3647 O O . LYS A 1 463 ? -17.954 2.088 7.559 1.00 94.00 463 LYS A O 1
ATOM 3652 N N . LEU A 1 464 ? -17.947 2.266 9.807 1.00 95.25 464 LEU A N 1
ATOM 3653 C CA . LEU A 1 464 ? -16.596 1.770 10.021 1.00 95.25 464 LEU A CA 1
ATOM 3654 C C . LEU A 1 464 ? -16.630 0.296 10.429 1.00 95.25 464 LEU A C 1
ATOM 3656 O O . LEU A 1 464 ? -17.463 -0.096 11.249 1.00 95.25 464 LEU A O 1
ATOM 3660 N N . VAL A 1 465 ? -15.711 -0.503 9.886 1.00 95.44 465 VAL A N 1
ATOM 3661 C CA . VAL A 1 465 ? -15.512 -1.909 10.253 1.00 95.44 465 VAL A CA 1
ATOM 3662 C C . VAL A 1 465 ? -14.017 -2.223 10.370 1.00 95.44 465 VAL A C 1
ATOM 3664 O O . VAL A 1 465 ? -13.221 -1.867 9.509 1.00 95.44 465 VAL A O 1
ATOM 3667 N N . HIS A 1 466 ? -13.634 -2.938 11.422 1.00 95.81 466 HIS A N 1
ATOM 3668 C CA . HIS A 1 466 ? -12.343 -3.606 11.550 1.00 95.81 466 HIS A CA 1
ATOM 3669 C C . HIS A 1 466 ? -12.439 -5.022 10.960 1.00 95.81 466 HIS A C 1
ATOM 3671 O O . HIS A 1 466 ? -13.221 -5.848 11.445 1.00 95.81 466 HIS A O 1
ATOM 3677 N N . TYR A 1 467 ? -11.658 -5.293 9.911 1.00 96.69 467 TYR A N 1
ATOM 3678 C CA . TYR A 1 467 ? -11.586 -6.591 9.241 1.00 96.69 467 TYR A CA 1
ATOM 3679 C C . TYR A 1 467 ? -10.632 -7.548 9.985 1.00 96.69 467 TYR A C 1
ATOM 3681 O O . TYR A 1 467 ? -9.435 -7.273 10.048 1.00 96.69 467 TYR A O 1
ATOM 3689 N N . PRO A 1 468 ? -11.121 -8.678 10.537 1.00 94.12 468 PRO A N 1
ATOM 3690 C CA . PRO A 1 468 ? -10.388 -9.513 11.487 1.00 94.12 468 PRO A CA 1
ATOM 3691 C C . PRO A 1 468 ? -9.470 -10.524 10.787 1.00 94.12 468 PRO A C 1
ATOM 3693 O O . PRO A 1 468 ? -9.570 -11.732 11.019 1.00 94.12 468 PRO A O 1
ATOM 3696 N N . HIS A 1 469 ? -8.594 -10.047 9.906 1.00 95.00 469 HIS A N 1
ATOM 3697 C CA . HIS A 1 469 ? -7.665 -10.917 9.191 1.00 95.00 469 HIS A CA 1
ATOM 3698 C C . HIS A 1 469 ? -6.751 -11.686 10.166 1.00 95.00 469 HIS A C 1
ATOM 3700 O O . HIS A 1 469 ? -6.433 -11.175 11.242 1.00 95.00 469 HIS A O 1
ATOM 3706 N N . PRO A 1 470 ? -6.316 -12.911 9.819 1.00 94.12 470 PRO A N 1
ATOM 3707 C CA . PRO A 1 470 ? -5.380 -13.671 10.642 1.00 94.12 470 PRO A CA 1
ATOM 3708 C C . PRO A 1 470 ? -4.050 -12.925 10.797 1.00 94.12 470 PRO A C 1
ATOM 3710 O O . PRO A 1 470 ? -3.564 -12.286 9.856 1.00 94.12 470 PRO A O 1
ATOM 3713 N N . VAL A 1 471 ? -3.470 -13.020 11.993 1.00 94.38 471 VAL A N 1
ATOM 3714 C CA . VAL A 1 471 ? -2.193 -12.409 12.371 1.00 94.38 471 VAL A CA 1
ATOM 3715 C C . VAL A 1 471 ? -1.399 -13.404 13.218 1.00 94.38 471 VAL A C 1
ATOM 3717 O O . VAL A 1 471 ? -1.875 -13.907 14.240 1.00 94.38 471 VAL A O 1
ATOM 3720 N N . ALA A 1 472 ? -0.170 -13.691 12.790 1.00 94.50 472 ALA A N 1
ATOM 3721 C CA . ALA A 1 472 ? 0.747 -14.537 13.545 1.00 94.50 472 ALA A CA 1
ATOM 3722 C C . ALA A 1 472 ? 1.390 -13.727 14.673 1.00 94.50 472 ALA A C 1
ATOM 3724 O O . ALA A 1 472 ? 1.575 -12.514 14.549 1.00 94.50 472 ALA A O 1
ATOM 3725 N N . PHE A 1 473 ? 1.762 -14.403 15.757 1.00 93.38 473 PHE A N 1
ATOM 3726 C CA . PHE A 1 473 ? 2.430 -13.781 16.897 1.00 93.38 473 PHE A CA 1
ATOM 3727 C C . PHE A 1 473 ? 3.679 -14.570 17.284 1.00 93.38 473 PHE A C 1
ATOM 3729 O O . PHE A 1 473 ? 3.690 -15.801 17.251 1.00 93.38 473 PHE A O 1
ATOM 3736 N N . ARG A 1 474 ? 4.751 -13.861 17.648 1.00 92.19 474 ARG A N 1
ATOM 3737 C CA . ARG A 1 474 ? 6.070 -14.458 17.898 1.00 92.19 474 ARG A CA 1
ATOM 3738 C C . ARG A 1 474 ? 6.093 -15.441 19.064 1.00 92.19 474 ARG A C 1
ATOM 3740 O O . ARG A 1 474 ? 6.895 -16.369 19.050 1.00 92.19 474 ARG A O 1
ATOM 3747 N N . TYR A 1 475 ? 5.267 -15.221 20.080 1.00 91.44 475 TYR A N 1
ATOM 3748 C CA . TYR A 1 475 ? 5.302 -15.969 21.335 1.00 91.44 475 TYR A CA 1
ATOM 3749 C C . TYR A 1 475 ? 4.040 -16.808 21.523 1.00 91.44 475 TYR A C 1
ATOM 3751 O O . TYR A 1 475 ? 2.953 -16.409 21.113 1.00 91.44 475 TYR A O 1
ATOM 3759 N N . GLN A 1 476 ? 4.158 -17.958 22.180 1.00 89.75 476 GLN A N 1
ATOM 3760 C CA . GLN A 1 476 ? 2.984 -18.758 22.530 1.00 89.75 476 GLN A CA 1
ATOM 3761 C C . GLN A 1 476 ? 2.349 -18.209 23.806 1.00 89.75 476 GLN A C 1
ATOM 3763 O O . GLN A 1 476 ? 3.029 -17.974 24.805 1.00 89.75 476 GLN A O 1
ATOM 3768 N N . ALA A 1 477 ? 1.033 -18.023 23.789 1.00 90.19 477 ALA A N 1
ATOM 3769 C CA . ALA A 1 477 ? 0.259 -17.592 24.943 1.00 90.19 477 ALA A CA 1
ATOM 3770 C C . ALA A 1 477 ? -1.101 -18.293 24.947 1.00 90.19 477 ALA A C 1
ATOM 3772 O O . ALA A 1 477 ? -1.662 -18.575 23.890 1.00 90.19 477 ALA A O 1
ATOM 3773 N N . THR A 1 478 ? -1.654 -18.543 26.136 1.00 92.19 478 THR A N 1
ATOM 3774 C CA . THR A 1 478 ? -3.051 -18.980 26.246 1.00 92.19 478 THR A CA 1
ATOM 3775 C C . THR A 1 478 ? -3.980 -17.885 25.706 1.00 92.19 478 THR A C 1
ATOM 3777 O O . THR A 1 478 ? -3.624 -16.706 25.800 1.00 92.19 478 THR A O 1
ATOM 3780 N N . PRO A 1 479 ? -5.181 -18.221 25.200 1.00 91.94 479 PRO A N 1
ATOM 3781 C CA . PRO A 1 479 ? -6.102 -17.230 24.642 1.00 91.94 479 PRO A CA 1
ATOM 3782 C C . PRO A 1 479 ? -6.369 -16.029 25.567 1.00 91.94 479 PRO A C 1
ATOM 3784 O O . PRO A 1 479 ? -6.234 -14.884 25.149 1.00 91.94 479 PRO A O 1
ATOM 3787 N N . ALA A 1 480 ? -6.632 -16.263 26.857 1.00 92.19 480 ALA A N 1
ATOM 3788 C CA . ALA A 1 480 ? -6.841 -15.182 27.827 1.00 92.19 480 ALA A CA 1
ATOM 3789 C C . ALA A 1 480 ? -5.590 -14.305 28.033 1.00 92.19 480 ALA A C 1
ATOM 3791 O O . ALA A 1 480 ? -5.683 -13.086 28.177 1.00 92.19 480 ALA A O 1
ATOM 3792 N N . LYS A 1 481 ? -4.394 -14.908 28.036 1.00 92.38 481 LYS A N 1
ATOM 3793 C CA . LYS A 1 481 ? -3.138 -14.162 28.178 1.00 92.38 481 LYS A CA 1
ATOM 3794 C C . LYS A 1 481 ? -2.830 -13.348 26.923 1.00 92.38 481 LYS A C 1
ATOM 3796 O O . LYS A 1 481 ? -2.377 -12.217 27.051 1.00 92.38 481 LYS A O 1
ATOM 3801 N N . MET A 1 482 ? -3.108 -13.895 25.740 1.00 92.31 482 MET A N 1
ATOM 3802 C CA . MET A 1 482 ? -3.001 -13.181 24.469 1.00 92.31 482 MET A CA 1
ATOM 3803 C C . MET A 1 482 ? -3.955 -11.983 24.422 1.00 92.31 482 MET A C 1
ATOM 3805 O O . MET A 1 482 ? -3.508 -10.881 24.117 1.00 92.31 482 MET A O 1
ATOM 3809 N N . ASP A 1 483 ? -5.230 -12.162 24.794 1.00 92.12 483 ASP A N 1
ATOM 3810 C CA . ASP A 1 483 ? -6.200 -11.057 24.853 1.00 92.12 483 ASP A CA 1
ATOM 3811 C C . ASP A 1 483 ? -5.705 -9.935 25.770 1.00 92.12 483 ASP A C 1
ATOM 3813 O O . ASP A 1 483 ? -5.623 -8.789 25.342 1.00 92.12 483 ASP A O 1
ATOM 3817 N N . ASN A 1 484 ? -5.242 -10.267 26.977 1.00 90.81 484 ASN A N 1
ATOM 3818 C CA . ASN A 1 484 ? -4.691 -9.281 27.910 1.00 90.81 484 ASN A CA 1
ATOM 3819 C C . ASN A 1 484 ? -3.445 -8.545 27.382 1.00 90.81 484 ASN A C 1
ATOM 3821 O O . ASN A 1 484 ? -3.192 -7.410 27.786 1.00 90.81 4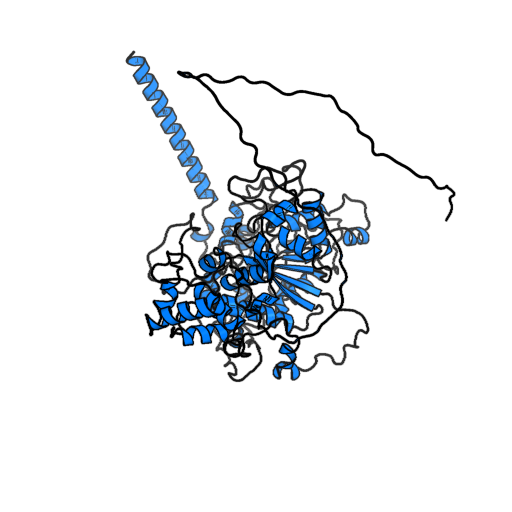84 ASN A O 1
ATOM 3825 N N . LEU A 1 485 ? -2.652 -9.178 26.511 1.00 90.19 485 LEU A N 1
ATOM 3826 C CA . LEU A 1 485 ? -1.436 -8.589 25.943 1.00 90.19 485 LEU A CA 1
ATOM 3827 C C . LEU A 1 485 ? -1.738 -7.576 24.838 1.00 90.19 485 LEU A C 1
ATOM 3829 O O . LEU A 1 485 ? -1.133 -6.506 24.809 1.00 90.19 485 LEU A O 1
ATOM 3833 N N . ILE A 1 486 ? -2.650 -7.912 23.925 1.00 90.44 486 ILE A N 1
ATOM 3834 C CA . ILE A 1 486 ? -2.897 -7.120 22.708 1.00 90.44 486 ILE A CA 1
ATOM 3835 C C . ILE A 1 486 ? -4.136 -6.227 22.814 1.00 90.44 486 ILE A C 1
ATOM 3837 O O . ILE A 1 486 ? -4.291 -5.279 22.039 1.00 90.44 486 ILE A O 1
ATOM 3841 N N . ASN A 1 487 ? -5.036 -6.529 23.752 1.00 90.94 487 ASN A N 1
ATOM 3842 C CA . ASN A 1 487 ? -6.266 -5.790 23.970 1.00 90.94 487 ASN A CA 1
ATOM 3843 C C . ASN A 1 487 ? -6.260 -5.117 25.342 1.00 90.94 487 ASN A C 1
ATOM 3845 O O . ASN A 1 487 ? -6.639 -5.728 26.343 1.00 90.94 487 ASN A O 1
ATOM 3849 N N . PRO A 1 488 ? -5.895 -3.826 25.409 1.00 85.00 488 PRO A N 1
ATOM 3850 C CA . PRO A 1 488 ? -5.944 -3.103 26.666 1.00 85.00 488 PRO A CA 1
ATOM 3851 C C . PRO A 1 488 ? -7.356 -3.049 27.258 1.00 85.00 488 PRO A C 1
ATOM 3853 O O . PRO A 1 488 ? -8.361 -3.035 26.542 1.00 85.00 488 PRO A O 1
ATOM 3856 N N . ALA A 1 489 ? -7.423 -2.978 28.592 1.00 79.88 489 ALA A N 1
ATOM 3857 C CA . ALA A 1 489 ? -8.682 -2.917 29.340 1.00 79.88 489 ALA A CA 1
ATOM 3858 C C . ALA A 1 489 ? -9.545 -1.702 28.954 1.00 79.88 489 ALA A C 1
ATOM 3860 O O . ALA A 1 489 ? -10.769 -1.773 28.963 1.00 79.88 489 ALA A O 1
ATOM 3861 N N . ARG A 1 490 ? -8.900 -0.592 28.581 1.00 82.69 490 ARG A N 1
ATOM 3862 C CA . ARG A 1 490 ? -9.542 0.571 27.957 1.00 82.69 490 ARG A CA 1
ATOM 3863 C C . ARG A 1 490 ? -9.187 0.590 26.482 1.00 82.69 490 ARG A C 1
ATOM 3865 O O . ARG A 1 490 ? -8.086 0.194 26.120 1.00 82.69 490 ARG A O 1
ATOM 3872 N N . ALA A 1 491 ? -10.052 1.153 25.649 1.00 83.06 491 ALA A N 1
ATOM 3873 C CA . ALA A 1 491 ? -9.814 1.305 24.215 1.00 83.06 491 ALA A CA 1
ATOM 3874 C C . ALA A 1 491 ? -8.699 2.310 23.843 1.00 83.06 491 ALA A C 1
ATOM 3876 O O . ALA A 1 491 ? -8.722 2.843 22.745 1.00 83.06 491 ALA A O 1
ATOM 3877 N N . SER A 1 492 ? -7.745 2.596 24.729 1.00 87.75 492 SER A N 1
ATOM 3878 C CA . SER A 1 492 ? -6.667 3.562 24.502 1.00 87.75 492 SER A CA 1
ATOM 3879 C C . SER A 1 492 ? -5.662 3.056 23.459 1.00 87.75 492 SER A C 1
ATOM 3881 O O . SER A 1 492 ? -5.397 1.855 23.395 1.00 87.75 492 SER A O 1
ATOM 3883 N N . LEU A 1 493 ? -5.107 3.965 22.653 1.00 90.31 493 LEU A N 1
ATOM 3884 C CA . LEU A 1 493 ? -3.980 3.704 21.757 1.00 90.31 493 LEU A CA 1
ATOM 3885 C C . LEU A 1 493 ? -2.689 4.226 22.386 1.00 90.31 493 LEU A C 1
ATOM 3887 O O . LEU A 1 493 ? -2.274 5.330 22.087 1.00 90.31 493 LEU A O 1
ATOM 3891 N N . SER A 1 494 ? -2.051 3.487 23.290 1.00 87.50 494 SER A N 1
ATOM 3892 C CA . SER A 1 494 ? -0.796 3.966 23.891 1.00 87.50 494 SER A CA 1
ATOM 3893 C C . SER A 1 494 ? 0.443 3.366 23.225 1.00 87.50 494 SER A C 1
ATOM 3895 O O . SER A 1 494 ? 0.482 2.182 22.882 1.00 87.50 494 SER A O 1
ATOM 3897 N N . LYS A 1 495 ? 1.534 4.144 23.186 1.00 82.75 495 LYS A N 1
ATOM 3898 C CA . LYS A 1 495 ? 2.852 3.680 22.711 1.00 82.75 495 LYS A CA 1
ATOM 3899 C C . LYS A 1 495 ? 3.364 2.435 23.455 1.00 82.75 495 LYS A C 1
ATOM 3901 O O . LYS A 1 495 ? 4.146 1.657 22.904 1.00 82.75 495 LYS A O 1
ATOM 3906 N N . GLN A 1 496 ? 2.970 2.272 24.720 1.00 79.94 496 GLN A N 1
ATOM 3907 C CA . GLN A 1 496 ? 3.327 1.114 25.540 1.00 79.94 496 GLN A CA 1
ATOM 3908 C C . GLN A 1 496 ? 2.621 -0.157 25.049 1.00 79.94 496 GLN A C 1
ATOM 3910 O O . GLN A 1 496 ? 3.271 -1.185 24.891 1.00 79.94 496 GLN A O 1
ATOM 3915 N N . GLN A 1 497 ? 1.319 -0.080 24.767 1.00 82.31 497 GLN A N 1
ATOM 3916 C CA . GLN A 1 497 ? 0.529 -1.215 24.267 1.00 82.31 497 GLN A CA 1
ATOM 3917 C C . GLN A 1 497 ? 0.943 -1.609 22.843 1.00 82.31 497 GLN A C 1
ATOM 3919 O O . GLN A 1 497 ? 0.996 -2.788 22.508 1.00 82.31 497 GLN A O 1
ATOM 3924 N N . GLU A 1 498 ? 1.341 -0.631 22.035 1.00 85.75 498 GLU A N 1
ATOM 3925 C CA . GLU A 1 498 ? 1.897 -0.840 20.698 1.00 85.75 498 GLU A CA 1
ATOM 3926 C C . GLU A 1 498 ? 3.206 -1.648 20.675 1.00 85.75 498 GLU A C 1
ATOM 3928 O O . GLU A 1 498 ? 3.494 -2.310 19.680 1.00 85.75 498 GLU A O 1
ATOM 3933 N N . GLN A 1 499 ? 4.006 -1.645 21.755 1.00 85.12 499 GLN A N 1
ATOM 3934 C CA . GLN A 1 499 ? 5.265 -2.408 21.769 1.00 85.12 499 GLN A CA 1
ATOM 3935 C C . GLN A 1 499 ? 5.039 -3.904 21.561 1.00 85.12 499 GLN A C 1
ATOM 3937 O O . GLN A 1 499 ? 5.854 -4.545 20.905 1.00 85.12 499 GLN A O 1
ATOM 3942 N N . VAL A 1 500 ? 3.932 -4.441 22.079 1.00 89.69 500 VAL A N 1
ATOM 3943 C CA . VAL A 1 500 ? 3.573 -5.855 21.920 1.00 89.69 500 VAL A CA 1
ATOM 3944 C C . VAL A 1 500 ? 3.262 -6.175 20.455 1.00 89.69 500 VAL A C 1
ATOM 3946 O O . VAL A 1 500 ? 3.641 -7.234 19.965 1.00 89.69 500 VAL A O 1
ATOM 3949 N N . LEU A 1 501 ? 2.647 -5.244 19.716 1.00 91.19 501 LEU A N 1
ATOM 3950 C CA . LEU A 1 501 ? 2.266 -5.446 18.312 1.00 91.19 501 LEU A CA 1
ATOM 3951 C C . LEU A 1 501 ? 3.469 -5.570 17.367 1.00 91.19 501 LEU A C 1
ATOM 3953 O O . LEU A 1 501 ? 3.340 -6.142 16.291 1.00 91.19 501 LEU A O 1
ATOM 3957 N N . LYS A 1 502 ? 4.666 -5.133 17.778 1.00 92.19 502 LYS A N 1
ATOM 3958 C CA . LYS A 1 502 ? 5.905 -5.394 17.023 1.00 92.19 502 LYS A CA 1
ATOM 3959 C C . LYS A 1 502 ? 6.206 -6.882 16.871 1.00 92.19 502 LYS A C 1
ATOM 3961 O O . LYS A 1 502 ? 6.922 -7.262 15.955 1.00 92.19 502 LYS A O 1
ATOM 3966 N N . ASP A 1 503 ? 5.679 -7.726 17.745 1.00 93.19 503 ASP A N 1
ATOM 3967 C CA . ASP A 1 503 ? 5.835 -9.177 17.657 1.00 93.19 503 ASP A CA 1
ATOM 3968 C C . ASP A 1 503 ? 4.678 -9.857 16.906 1.00 93.19 503 ASP A C 1
ATOM 3970 O O . ASP A 1 503 ? 4.603 -11.086 16.871 1.00 93.19 503 ASP A O 1
ATOM 3974 N N . ALA A 1 504 ? 3.790 -9.072 16.288 1.00 94.50 504 ALA A N 1
ATOM 3975 C CA . ALA A 1 504 ? 2.734 -9.537 15.399 1.00 94.50 504 ALA A CA 1
ATOM 3976 C C . ALA A 1 504 ? 3.169 -9.445 13.928 1.00 94.50 504 ALA A C 1
ATOM 3978 O O . ALA A 1 504 ? 4.007 -8.618 13.568 1.00 94.50 504 ALA A O 1
ATOM 3979 N N . SER A 1 505 ? 2.594 -10.269 13.049 1.00 95.38 505 SER A N 1
ATOM 3980 C CA . SER A 1 505 ? 2.930 -10.265 11.616 1.00 95.38 505 SER A CA 1
ATOM 3981 C C . SER A 1 505 ? 2.419 -9.038 10.856 1.00 95.38 505 SER A C 1
ATOM 3983 O O . SER A 1 505 ? 2.844 -8.812 9.728 1.00 95.38 505 SER A O 1
ATOM 3985 N N . TYR A 1 506 ? 1.534 -8.249 11.466 1.00 95.81 506 TYR A N 1
ATOM 3986 C CA . TYR A 1 506 ? 0.966 -7.039 10.885 1.00 95.81 506 TYR A CA 1
ATOM 3987 C C . TYR A 1 506 ? 1.139 -5.856 11.837 1.00 95.81 506 TYR A C 1
ATOM 3989 O O . TYR A 1 506 ? 0.361 -5.679 12.776 1.00 95.81 506 TYR A O 1
ATOM 3997 N N . TYR A 1 507 ? 2.202 -5.082 11.620 1.00 94.94 507 TYR A N 1
ATOM 3998 C CA . TYR A 1 507 ? 2.492 -3.841 12.336 1.00 94.94 507 TYR A CA 1
ATOM 3999 C C . TYR A 1 507 ? 3.634 -3.097 11.636 1.00 94.94 507 TYR A C 1
ATOM 4001 O O . TYR A 1 507 ? 4.600 -3.737 11.240 1.00 94.94 507 TYR A O 1
ATOM 4009 N N . TYR A 1 508 ? 3.630 -1.759 11.585 1.00 90.31 508 TYR A N 1
ATOM 4010 C CA . TYR A 1 508 ? 4.625 -0.975 10.820 1.00 90.31 508 TYR A CA 1
ATOM 4011 C C . TYR A 1 508 ? 6.105 -1.241 11.187 1.00 90.31 508 TYR A C 1
ATOM 4013 O O . TYR A 1 508 ? 7.015 -0.910 10.428 1.00 90.31 508 TYR A O 1
ATOM 4021 N N . ALA A 1 509 ? 6.364 -1.808 12.368 1.00 91.50 509 ALA A N 1
ATOM 4022 C CA . ALA A 1 509 ? 7.687 -2.217 12.837 1.00 91.50 509 ALA A CA 1
ATOM 4023 C C . ALA A 1 509 ? 7.712 -3.682 13.314 1.00 91.50 509 ALA A C 1
ATOM 4025 O O . ALA A 1 509 ? 8.356 -3.987 14.322 1.00 91.50 509 ALA A O 1
ATOM 4026 N N . SER A 1 510 ? 6.972 -4.564 12.633 1.00 93.94 510 SER A N 1
ATOM 4027 C CA . SER A 1 510 ? 6.972 -6.006 12.901 1.00 93.94 510 SER A CA 1
ATOM 4028 C C . SER A 1 510 ? 8.389 -6.589 12.894 1.00 93.94 510 SER A C 1
ATOM 4030 O O . SER A 1 510 ? 9.208 -6.269 12.035 1.00 93.94 510 SER A O 1
ATOM 4032 N N . THR A 1 511 ? 8.671 -7.484 13.841 1.00 91.69 511 THR A N 1
ATOM 4033 C CA . THR A 1 511 ? 9.935 -8.225 13.957 1.00 91.69 511 THR A CA 1
ATOM 4034 C C . THR A 1 511 ? 9.869 -9.618 13.330 1.00 91.69 511 THR A C 1
ATOM 4036 O O . THR A 1 511 ? 10.895 -10.295 13.239 1.00 91.69 511 THR A O 1
ATOM 4039 N N . ILE A 1 512 ? 8.680 -10.063 12.902 1.00 93.06 512 ILE A N 1
ATOM 4040 C CA . ILE A 1 512 ? 8.458 -11.421 12.387 1.00 93.06 512 ILE A CA 1
ATOM 4041 C C . ILE A 1 512 ? 7.946 -11.472 10.946 1.00 93.06 512 ILE A C 1
ATOM 4043 O O . ILE A 1 512 ? 8.119 -12.510 10.313 1.00 93.06 512 ILE A O 1
ATOM 4047 N N . ALA A 1 513 ? 7.365 -10.393 10.406 1.00 94.38 513 ALA A N 1
ATOM 4048 C CA . ALA A 1 513 ? 6.797 -10.374 9.054 1.00 94.38 513 ALA A CA 1
ATOM 4049 C C . ALA A 1 513 ? 7.821 -10.776 7.974 1.00 94.38 513 ALA A C 1
ATOM 4051 O O . ALA A 1 513 ? 7.611 -11.746 7.248 1.00 94.38 513 ALA A O 1
ATOM 4052 N N . GLU A 1 514 ? 8.968 -10.092 7.930 1.00 92.56 514 GLU A N 1
ATOM 4053 C CA . GLU A 1 514 ? 10.060 -10.384 6.990 1.00 92.56 514 GLU A CA 1
ATOM 4054 C C . GLU A 1 514 ? 10.668 -11.777 7.221 1.00 92.56 514 GLU A C 1
ATOM 4056 O O . GLU A 1 514 ? 10.983 -12.480 6.266 1.00 92.56 514 GLU A O 1
ATOM 4061 N N . ARG A 1 515 ? 10.763 -12.234 8.479 1.00 91.75 515 ARG A N 1
ATOM 4062 C CA . ARG A 1 515 ? 11.260 -13.581 8.811 1.00 91.75 515 ARG A CA 1
ATOM 4063 C C . ARG A 1 515 ? 10.334 -14.675 8.275 1.00 91.75 515 ARG A C 1
ATOM 4065 O O . ARG A 1 515 ? 10.828 -15.645 7.707 1.00 91.75 515 ARG A O 1
ATOM 4072 N N . ILE A 1 516 ? 9.018 -14.535 8.461 1.00 93.94 516 ILE A N 1
ATOM 4073 C CA . ILE A 1 516 ? 8.027 -15.467 7.902 1.00 93.94 516 ILE A CA 1
ATOM 4074 C C . ILE A 1 516 ? 8.133 -15.451 6.375 1.00 93.94 516 ILE A C 1
ATOM 4076 O O . ILE A 1 516 ? 8.238 -16.506 5.759 1.00 93.94 516 ILE A O 1
ATOM 4080 N N . TYR A 1 517 ? 8.189 -14.266 5.765 1.00 94.31 517 TYR A N 1
ATOM 4081 C CA . TYR A 1 517 ? 8.302 -14.140 4.315 1.00 94.31 517 TYR A CA 1
ATOM 4082 C C . TYR A 1 517 ? 9.567 -14.807 3.752 1.00 94.31 517 TYR A C 1
ATOM 4084 O O . TYR A 1 517 ? 9.484 -15.604 2.823 1.00 94.31 517 TYR A O 1
ATOM 4092 N N . ALA A 1 518 ? 10.732 -14.560 4.356 1.00 92.19 518 ALA A N 1
ATOM 4093 C CA . ALA A 1 518 ? 11.999 -15.152 3.931 1.00 92.19 518 ALA A CA 1
ATOM 4094 C C . ALA A 1 518 ? 12.009 -16.684 4.076 1.00 92.19 518 ALA A C 1
ATOM 4096 O O . ALA A 1 518 ? 12.576 -17.391 3.242 1.00 92.19 518 ALA A O 1
ATOM 4097 N N . GLN A 1 519 ? 11.363 -17.225 5.115 1.00 92.00 519 GLN A N 1
ATOM 4098 C CA . GLN A 1 519 ? 11.190 -18.673 5.261 1.00 92.00 519 GLN A CA 1
ATOM 4099 C C . GLN A 1 519 ? 10.275 -19.250 4.182 1.00 92.00 519 GLN A C 1
ATOM 4101 O O . GLN A 1 519 ? 10.585 -20.309 3.648 1.00 92.00 519 GLN A O 1
ATOM 4106 N N . TRP A 1 520 ? 9.192 -18.553 3.836 1.00 92.69 520 TRP A N 1
ATOM 4107 C CA . TRP A 1 520 ? 8.303 -18.962 2.751 1.00 92.69 520 TRP A CA 1
ATOM 4108 C C . TRP A 1 520 ? 9.022 -18.975 1.399 1.00 92.69 520 TRP A C 1
ATOM 4110 O O . TRP A 1 520 ? 8.889 -19.926 0.638 1.00 92.69 520 TRP A O 1
ATOM 4120 N N . GLN A 1 521 ? 9.828 -17.946 1.134 1.00 91.56 521 GLN A N 1
ATOM 4121 C CA . GLN A 1 521 ? 10.589 -17.804 -0.105 1.00 91.56 521 GLN A CA 1
ATOM 4122 C C . GLN A 1 521 ? 11.710 -18.844 -0.247 1.00 91.56 521 GLN A C 1
ATOM 4124 O O . GLN A 1 521 ? 11.970 -19.325 -1.343 1.00 91.56 521 GLN A O 1
ATOM 4129 N N . SER A 1 522 ? 12.393 -19.194 0.847 1.00 90.56 522 SER A N 1
ATOM 4130 C CA . SER A 1 522 ? 13.572 -20.078 0.804 1.00 90.56 522 SER A CA 1
ATOM 4131 C C . SER A 1 522 ? 13.254 -21.573 0.862 1.00 90.56 522 SER A C 1
ATOM 4133 O O . SER A 1 522 ? 14.122 -22.395 0.567 1.00 90.56 522 SER A O 1
ATOM 4135 N N . ARG A 1 523 ? 12.036 -21.949 1.260 1.00 90.62 523 ARG A N 1
ATOM 4136 C CA . ARG A 1 523 ? 11.656 -23.342 1.505 1.00 90.62 523 ARG A CA 1
ATOM 4137 C C . ARG A 1 523 ? 10.637 -23.822 0.481 1.00 90.62 523 ARG A C 1
ATOM 4139 O O . ARG A 1 523 ? 9.474 -23.435 0.525 1.00 90.62 523 ARG A O 1
ATOM 4146 N N . ALA A 1 524 ? 11.052 -24.741 -0.386 1.00 88.25 524 ALA A N 1
ATOM 4147 C CA . ALA A 1 524 ? 10.181 -25.300 -1.421 1.00 88.25 524 ALA A CA 1
ATOM 4148 C C . ALA A 1 524 ? 8.958 -26.052 -0.855 1.00 88.25 524 ALA A C 1
ATOM 4150 O O . ALA A 1 524 ? 7.908 -26.083 -1.489 1.00 88.25 524 ALA A O 1
ATOM 4151 N N . ASP A 1 525 ? 9.073 -26.637 0.342 1.00 89.62 525 ASP A N 1
ATOM 4152 C CA . ASP A 1 525 ? 8.001 -27.382 1.012 1.00 89.62 525 ASP A CA 1
ATOM 4153 C C . ASP A 1 525 ? 7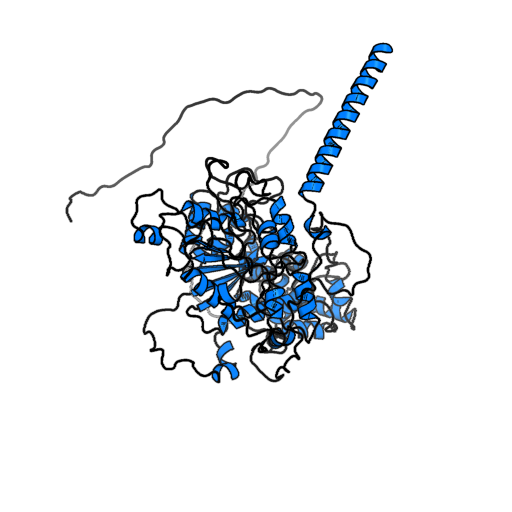.058 -26.499 1.846 1.00 89.62 525 ASP A C 1
ATOM 4155 O O . ASP A 1 525 ? 6.028 -26.970 2.325 1.00 89.62 525 ASP A O 1
ATOM 4159 N N . ALA A 1 526 ? 7.386 -25.218 2.035 1.00 91.12 526 ALA A N 1
ATOM 4160 C CA . ALA A 1 526 ? 6.618 -24.333 2.896 1.00 91.12 526 ALA A CA 1
ATOM 4161 C C . ALA A 1 526 ? 5.333 -23.875 2.198 1.00 91.12 526 ALA A C 1
ATOM 4163 O O . ALA A 1 526 ? 5.365 -23.028 1.303 1.00 91.12 526 ALA A O 1
ATOM 4164 N N . CYS A 1 527 ? 4.197 -24.414 2.637 1.00 91.06 527 CYS A N 1
ATOM 4165 C CA . CYS A 1 527 ? 2.882 -23.983 2.192 1.00 91.06 527 CYS A CA 1
ATOM 4166 C C . CYS A 1 527 ? 2.214 -23.135 3.273 1.00 91.06 527 CYS A C 1
ATOM 4168 O O . CYS A 1 527 ? 2.054 -23.586 4.406 1.00 91.06 527 CYS A O 1
ATOM 4170 N N . ILE A 1 528 ? 1.836 -21.903 2.939 1.00 91.31 528 ILE A N 1
ATOM 4171 C CA . ILE A 1 528 ? 1.261 -20.952 3.898 1.00 91.31 528 ILE A CA 1
ATOM 4172 C C . ILE A 1 528 ? -0.199 -20.640 3.555 1.00 91.31 528 ILE A C 1
ATOM 4174 O O . ILE A 1 528 ? -0.556 -20.423 2.395 1.00 91.31 528 ILE A O 1
ATOM 4178 N N . MET A 1 529 ? -1.045 -20.636 4.579 1.00 92.00 529 MET A N 1
ATOM 4179 C CA . MET A 1 529 ? -2.441 -20.189 4.520 1.00 92.00 529 MET A CA 1
ATOM 4180 C C . MET A 1 529 ? -2.537 -18.648 4.475 1.00 92.00 529 MET A C 1
ATOM 4182 O O . MET A 1 529 ? -1.513 -17.970 4.612 1.00 92.00 529 MET A O 1
ATOM 4186 N N . PRO A 1 530 ? -3.736 -18.056 4.280 1.00 93.38 530 PRO A N 1
ATOM 4187 C CA . PRO A 1 530 ? -3.903 -16.603 4.231 1.00 93.38 530 PRO A CA 1
ATOM 4188 C C . PRO A 1 530 ? -3.333 -15.885 5.456 1.00 93.38 530 PRO A C 1
ATOM 4190 O O . PRO A 1 530 ? -3.762 -16.125 6.579 1.00 93.38 530 PRO A O 1
ATOM 4193 N N . LEU A 1 531 ? -2.398 -14.966 5.238 1.00 94.44 531 LEU A N 1
ATOM 4194 C CA . LEU A 1 531 ? -1.751 -14.165 6.271 1.00 94.44 531 LEU A CA 1
ATOM 4195 C C . LEU A 1 531 ? -1.299 -12.832 5.669 1.00 94.44 531 LEU A C 1
ATOM 4197 O O . LEU A 1 531 ? -0.756 -12.796 4.562 1.00 94.44 531 LEU A O 1
ATOM 4201 N N . ILE A 1 532 ? -1.513 -11.736 6.398 1.00 95.88 532 ILE A N 1
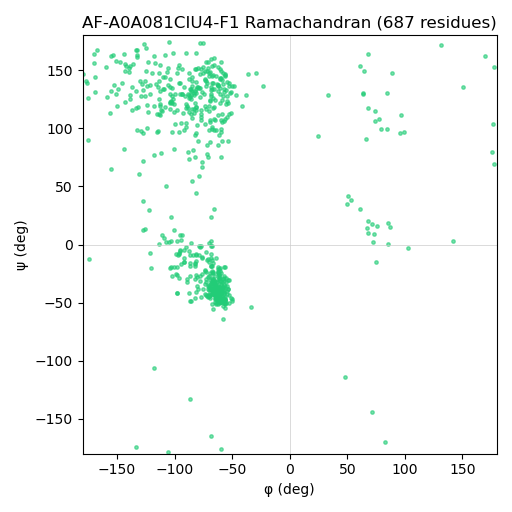ATOM 4202 C CA . ILE A 1 532 ? -0.968 -10.425 6.031 1.00 95.88 532 ILE A CA 1
ATOM 4203 C C . ILE A 1 532 ? 0.350 -10.221 6.781 1.00 95.88 532 ILE A C 1
ATOM 4205 O O . ILE A 1 532 ? 0.433 -10.421 7.998 1.00 95.88 532 ILE A O 1
ATOM 4209 N N . LEU A 1 533 ? 1.378 -9.839 6.027 1.00 96.50 533 LEU A N 1
ATOM 4210 C CA . LEU A 1 533 ? 2.731 -9.575 6.494 1.00 96.50 533 LEU A CA 1
ATOM 4211 C C . LEU A 1 533 ? 3.065 -8.110 6.213 1.00 96.50 533 LEU A C 1
ATOM 4213 O O . LEU A 1 533 ? 3.066 -7.679 5.057 1.00 96.50 533 LEU A O 1
ATOM 4217 N N . HIS A 1 534 ? 3.351 -7.341 7.260 1.00 96.25 534 HIS A N 1
ATOM 4218 C CA . HIS A 1 534 ? 3.745 -5.941 7.134 1.00 96.25 534 HIS A CA 1
ATOM 4219 C C . HIS A 1 534 ? 4.692 -5.525 8.266 1.00 96.25 534 HIS A C 1
ATOM 4221 O O . HIS A 1 534 ? 4.383 -5.832 9.421 1.00 96.25 534 HIS A O 1
ATOM 4227 N N . PRO A 1 535 ? 5.800 -4.823 7.957 1.00 94.00 535 PRO A N 1
ATOM 4228 C CA . PRO A 1 535 ? 6.346 -4.593 6.616 1.00 94.00 535 PRO A CA 1
ATOM 4229 C C . PRO A 1 535 ? 7.194 -5.782 6.133 1.00 94.00 535 PRO A C 1
ATOM 4231 O O . PRO A 1 535 ? 7.851 -6.462 6.921 1.00 94.00 535 PRO A O 1
ATOM 4234 N N . VAL A 1 536 ? 7.237 -5.991 4.820 1.00 92.56 536 VAL A N 1
ATOM 4235 C CA . VAL A 1 536 ? 8.237 -6.826 4.145 1.00 92.56 536 VAL A CA 1
ATOM 4236 C C . VAL A 1 536 ? 9.071 -5.913 3.262 1.00 92.56 536 VAL A C 1
ATOM 4238 O O . VAL A 1 536 ? 8.692 -5.549 2.147 1.00 92.56 536 VAL A O 1
ATOM 4241 N N . LYS A 1 537 ? 10.225 -5.519 3.790 1.00 81.75 537 LYS A N 1
ATOM 4242 C CA . LYS A 1 537 ? 11.219 -4.745 3.054 1.00 81.75 537 LYS A CA 1
ATOM 4243 C C . LYS A 1 537 ? 12.127 -5.765 2.396 1.00 81.75 537 LYS A C 1
ATOM 4245 O O . LYS A 1 537 ? 12.715 -6.583 3.084 1.00 81.75 537 LYS A O 1
ATOM 4250 N N . THR A 1 538 ? 12.183 -5.794 1.072 1.00 62.69 538 THR A N 1
ATOM 4251 C CA . THR A 1 538 ? 12.984 -6.789 0.354 1.00 62.69 538 THR A CA 1
ATOM 4252 C C . THR A 1 538 ? 14.470 -6.499 0.569 1.00 62.69 538 THR A C 1
ATOM 4254 O O . THR A 1 538 ? 15.076 -5.744 -0.192 1.00 62.69 538 THR A O 1
ATOM 4257 N N . SER A 1 539 ? 15.038 -7.048 1.641 1.00 47.88 539 SER A N 1
ATOM 4258 C CA . SER A 1 539 ? 16.467 -7.048 1.937 1.00 47.88 539 SER A CA 1
ATOM 4259 C C . SER A 1 539 ? 17.087 -8.264 1.256 1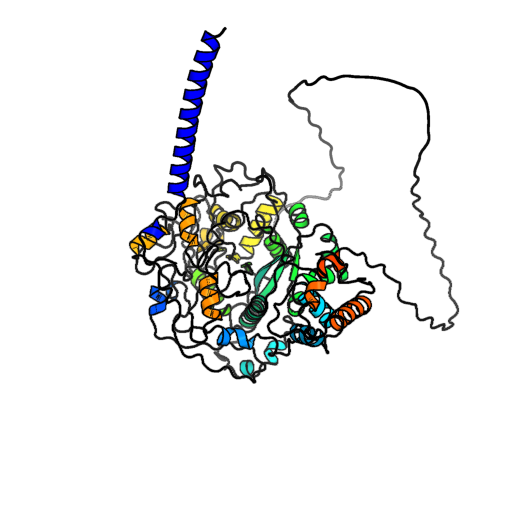.00 47.88 539 SER A C 1
ATOM 4261 O O . SER A 1 539 ? 16.635 -9.388 1.457 1.00 47.88 539 SER A O 1
ATOM 4263 N N . THR A 1 540 ? 18.122 -8.061 0.446 1.00 39.31 540 THR A N 1
ATOM 4264 C CA . THR A 1 540 ? 18.992 -9.126 -0.074 1.00 39.31 540 THR A CA 1
ATOM 4265 C C . THR A 1 540 ? 19.303 -10.153 1.016 1.00 39.31 540 THR A C 1
ATOM 4267 O O . THR A 1 540 ? 19.910 -9.797 2.028 1.00 39.31 540 THR A O 1
ATOM 4270 N N . MET A 1 541 ? 18.916 -11.417 0.816 1.00 31.55 541 MET A N 1
ATOM 4271 C CA . MET A 1 541 ? 19.399 -12.522 1.641 1.00 31.55 541 MET A CA 1
ATOM 4272 C C . MET A 1 541 ? 20.927 -12.588 1.516 1.00 31.55 541 MET A C 1
ATOM 4274 O O . MET A 1 541 ? 21.456 -13.113 0.541 1.00 31.55 541 MET A O 1
ATOM 4278 N N . ALA A 1 542 ? 21.645 -12.046 2.498 1.00 24.84 542 ALA A N 1
ATOM 4279 C CA . ALA A 1 542 ? 23.015 -12.445 2.783 1.00 24.84 542 ALA A CA 1
ATOM 4280 C C . ALA A 1 542 ? 22.962 -13.573 3.832 1.00 24.84 542 ALA A C 1
ATOM 4282 O O . ALA A 1 542 ? 22.183 -13.469 4.786 1.00 24.84 542 ALA A O 1
ATOM 4283 N N . PRO A 1 543 ? 23.738 -14.663 3.681 1.00 27.17 543 PRO A N 1
ATOM 4284 C CA . PRO A 1 543 ? 23.734 -15.756 4.644 1.00 27.17 543 PRO A CA 1
ATOM 4285 C C . PRO A 1 543 ? 24.212 -15.265 6.015 1.00 27.17 543 PRO A C 1
ATOM 4287 O O . PRO A 1 543 ? 25.176 -14.511 6.137 1.00 27.17 543 PRO A O 1
ATOM 4290 N N . ALA A 1 544 ? 23.499 -15.693 7.054 1.00 24.84 544 ALA A N 1
ATOM 4291 C CA . ALA A 1 544 ? 23.726 -15.298 8.431 1.00 24.84 544 ALA A CA 1
ATOM 4292 C C . ALA A 1 544 ? 25.116 -15.730 8.929 1.00 24.84 544 ALA A C 1
ATOM 4294 O O . ALA A 1 544 ? 25.352 -16.908 9.187 1.00 24.84 544 ALA A O 1
ATOM 4295 N N . THR A 1 545 ? 26.003 -14.765 9.169 1.00 23.17 545 THR A N 1
ATOM 4296 C CA . THR A 1 545 ? 27.079 -14.917 10.154 1.00 23.17 545 THR A CA 1
ATOM 4297 C C . THR A 1 545 ? 26.703 -14.154 11.416 1.00 23.17 545 THR A C 1
ATOM 4299 O O . THR A 1 545 ? 26.430 -12.953 11.402 1.00 23.17 545 THR A O 1
ATOM 4302 N N . SER A 1 546 ? 26.650 -14.884 12.522 1.00 31.14 546 SER A N 1
ATOM 4303 C CA . SER A 1 546 ? 26.297 -14.411 13.852 1.00 31.14 546 SER A CA 1
ATOM 4304 C C . SER A 1 546 ? 27.327 -13.419 14.406 1.00 31.14 546 SER A C 1
ATOM 4306 O O . SER A 1 546 ? 28.332 -13.853 14.959 1.00 31.14 546 SER A O 1
ATOM 4308 N N . SER A 1 547 ? 27.070 -12.110 14.317 1.00 27.66 547 SER A N 1
ATOM 4309 C CA . SER A 1 547 ? 27.574 -11.101 15.276 1.00 27.66 547 SER A CA 1
ATOM 4310 C C . SER A 1 547 ? 27.173 -9.668 14.901 1.00 27.66 547 SER A C 1
ATOM 4312 O O . SER A 1 547 ? 28.015 -8.839 14.591 1.00 27.66 547 SER A O 1
ATOM 4314 N N . GLN A 1 548 ? 25.891 -9.306 14.991 1.00 28.83 548 GLN A N 1
ATOM 4315 C CA . GLN A 1 548 ? 25.522 -7.882 15.085 1.00 28.83 548 GLN A CA 1
ATOM 4316 C C . GLN A 1 548 ? 24.164 -7.705 15.776 1.00 28.83 548 GLN A C 1
ATOM 4318 O O . GLN A 1 548 ? 23.169 -7.258 15.215 1.00 28.83 548 GLN A O 1
ATOM 4323 N N . ARG A 1 549 ? 24.123 -8.087 17.058 1.00 29.28 549 ARG A N 1
ATOM 4324 C CA . ARG A 1 549 ? 23.115 -7.574 17.992 1.00 29.28 549 ARG A CA 1
ATOM 4325 C C . ARG A 1 549 ? 23.538 -6.169 18.420 1.00 29.28 549 ARG A C 1
ATOM 4327 O O . ARG A 1 549 ? 24.677 -5.984 18.830 1.00 29.28 549 ARG A O 1
ATOM 4334 N N . SER A 1 550 ? 22.570 -5.251 18.414 1.00 27.94 550 SER A N 1
ATOM 4335 C CA . SER A 1 550 ? 22.628 -3.848 18.863 1.00 27.94 550 SER A CA 1
ATOM 4336 C C . SER A 1 550 ? 22.906 -2.817 17.766 1.00 27.94 550 SER A C 1
ATOM 4338 O O . SER A 1 550 ? 24.054 -2.518 17.450 1.00 27.94 550 SER A O 1
ATOM 4340 N N . ARG A 1 551 ? 21.816 -2.231 17.247 1.00 25.05 551 ARG A N 1
ATOM 4341 C CA . ARG A 1 551 ? 21.601 -0.773 17.122 1.00 25.05 551 ARG A CA 1
ATOM 4342 C C . ARG A 1 551 ? 20.191 -0.502 16.583 1.00 25.05 551 ARG A C 1
ATOM 4344 O O . ARG A 1 551 ? 19.953 -0.428 15.385 1.00 25.05 551 ARG A O 1
ATOM 4351 N N . SER A 1 552 ? 19.240 -0.375 17.504 1.00 30.09 552 SER A N 1
ATOM 4352 C CA . SER A 1 552 ? 17.939 0.254 17.263 1.00 30.09 552 SER A CA 1
ATOM 4353 C C . SER A 1 552 ? 18.060 1.770 17.447 1.00 30.09 552 SER A C 1
ATOM 4355 O O . SER A 1 552 ? 18.734 2.194 18.382 1.00 30.09 552 SER A O 1
ATOM 4357 N N . PHE A 1 553 ? 17.327 2.530 16.622 1.00 28.25 553 PHE A N 1
ATOM 4358 C CA . PHE A 1 553 ? 17.269 4.001 16.503 1.00 28.25 553 PHE A CA 1
ATOM 4359 C C . PHE A 1 553 ? 18.421 4.648 15.710 1.00 28.25 553 PHE A C 1
ATOM 4361 O O . PHE A 1 553 ? 19.500 4.885 16.239 1.00 28.25 553 PHE A O 1
ATOM 4368 N N . GLY A 1 554 ? 18.153 4.971 14.432 1.00 27.42 554 GLY A N 1
ATOM 4369 C CA . GLY A 1 554 ? 19.030 5.805 13.589 1.00 27.42 554 GLY A CA 1
ATOM 4370 C C . GLY A 1 554 ? 19.178 5.415 12.108 1.00 27.42 554 GLY A C 1
ATOM 4371 O O . GLY A 1 554 ? 19.948 6.051 11.399 1.00 27.42 554 GLY A O 1
ATOM 4372 N N . GLY A 1 555 ? 18.481 4.390 11.610 1.00 27.19 555 GLY A N 1
ATOM 4373 C CA . GLY A 1 555 ? 18.668 3.883 10.243 1.00 27.19 555 GLY A CA 1
ATOM 4374 C C . GLY A 1 555 ? 17.818 4.581 9.176 1.00 27.19 555 GLY A C 1
ATOM 4375 O O . GLY A 1 555 ? 16.869 3.980 8.692 1.00 27.19 555 GLY A O 1
ATOM 4376 N N . TRP A 1 556 ? 18.159 5.819 8.809 1.00 29.23 556 TRP A N 1
ATOM 4377 C CA . TRP A 1 556 ? 17.720 6.453 7.546 1.00 29.23 556 TRP A CA 1
ATOM 4378 C C . TRP A 1 556 ? 18.891 6.983 6.705 1.00 29.23 556 TRP A C 1
ATOM 4380 O O . TRP A 1 556 ? 18.684 7.730 5.757 1.00 29.23 556 TRP A O 1
ATOM 4390 N N . ILE A 1 557 ? 20.130 6.595 7.021 1.00 28.11 557 ILE A N 1
ATOM 4391 C CA . ILE A 1 557 ? 21.307 6.938 6.216 1.00 28.11 557 ILE A CA 1
ATOM 4392 C C . ILE A 1 557 ? 22.274 5.753 6.242 1.00 28.11 557 ILE A C 1
ATOM 4394 O O . ILE A 1 557 ? 23.218 5.715 7.024 1.00 28.11 557 ILE A O 1
ATOM 4398 N N . LEU A 1 558 ? 22.027 4.766 5.388 1.00 27.59 558 LEU A N 1
ATOM 4399 C CA . LEU A 1 558 ? 23.096 3.973 4.791 1.00 27.59 558 LEU A CA 1
ATOM 4400 C C . LEU A 1 558 ? 22.781 3.917 3.302 1.00 27.59 558 LEU A C 1
ATOM 4402 O O . LEU A 1 558 ? 21.902 3.182 2.860 1.00 27.59 558 LEU A O 1
ATOM 4406 N N . ALA A 1 559 ? 23.452 4.793 2.558 1.00 29.20 559 ALA A N 1
ATOM 4407 C CA . ALA A 1 559 ? 23.488 4.751 1.112 1.00 29.20 559 ALA A CA 1
ATOM 4408 C C . ALA A 1 559 ? 23.958 3.355 0.681 1.00 29.20 559 ALA A C 1
ATOM 4410 O O . ALA A 1 559 ? 25.040 2.915 1.076 1.00 29.20 559 ALA A O 1
ATOM 4411 N N . ASN A 1 560 ? 23.156 2.665 -0.132 1.00 37.22 560 ASN A N 1
ATOM 4412 C CA . ASN A 1 560 ? 23.707 1.635 -1.006 1.00 37.22 560 ASN A CA 1
ATOM 4413 C C . ASN A 1 560 ? 24.803 2.296 -1.860 1.00 37.22 560 ASN A C 1
ATOM 4415 O O . ASN A 1 560 ? 24.659 3.475 -2.193 1.00 37.22 560 ASN A O 1
ATOM 4419 N N . PRO A 1 561 ? 25.884 1.595 -2.238 1.00 37.53 561 PRO A N 1
ATOM 4420 C CA . PRO A 1 561 ? 26.847 2.124 -3.194 1.00 37.53 561 PRO A CA 1
ATOM 4421 C C . PRO A 1 561 ? 26.185 2.147 -4.581 1.00 37.53 561 PRO A C 1
ATOM 4423 O O . PRO A 1 561 ? 26.408 1.280 -5.416 1.00 37.53 561 PRO A O 1
ATOM 4426 N N . SER A 1 562 ? 25.285 3.103 -4.793 1.00 46.72 562 SER A N 1
ATOM 4427 C CA . SER A 1 562 ? 24.517 3.310 -6.012 1.00 46.72 562 SER A CA 1
ATOM 4428 C C . SER A 1 562 ? 25.230 4.354 -6.855 1.00 46.72 562 SER A C 1
ATOM 4430 O O . SER A 1 562 ? 25.091 5.551 -6.625 1.00 46.72 562 SER A O 1
ATOM 4432 N N . GLY A 1 563 ? 26.017 3.887 -7.812 1.00 54.81 563 GLY A N 1
ATOM 4433 C CA . GLY A 1 563 ? 26.541 4.718 -8.887 1.00 54.81 563 GLY A CA 1
ATOM 4434 C C . GLY A 1 563 ? 26.681 3.890 -10.165 1.00 54.81 563 GLY A C 1
ATOM 4435 O O . GLY A 1 563 ? 26.843 2.671 -10.075 1.00 54.81 563 GLY A O 1
ATOM 4436 N N . PRO A 1 564 ? 26.693 4.510 -11.351 1.00 56.78 564 PRO A N 1
ATOM 4437 C CA . PRO A 1 564 ? 26.733 3.817 -12.638 1.00 56.78 564 PRO A CA 1
ATOM 4438 C C . PRO A 1 564 ? 27.938 2.895 -12.806 1.00 56.78 564 PRO A C 1
ATOM 4440 O O . PRO A 1 564 ? 27.842 1.875 -13.485 1.00 56.78 564 PRO A O 1
ATOM 4443 N N . ALA A 1 565 ? 29.065 3.214 -12.163 1.00 56.75 565 ALA A N 1
ATOM 4444 C CA . ALA A 1 565 ? 30.227 2.334 -12.127 1.00 56.75 565 ALA A CA 1
ATOM 4445 C C . ALA A 1 565 ? 29.892 0.967 -11.499 1.00 56.75 565 ALA A C 1
ATOM 4447 O O . ALA A 1 565 ? 30.336 -0.059 -12.004 1.00 56.75 565 ALA A O 1
ATOM 4448 N N . SER A 1 566 ? 29.047 0.931 -10.459 1.00 68.19 566 SER A N 1
ATOM 4449 C CA . SER A 1 566 ? 28.635 -0.309 -9.782 1.00 68.19 566 SER A CA 1
ATOM 4450 C C . SER A 1 566 ? 27.824 -1.247 -10.681 1.00 68.19 566 SER A C 1
ATOM 4452 O O . SER A 1 566 ? 27.904 -2.462 -10.506 1.00 68.19 566 SER A O 1
ATOM 4454 N N . LEU A 1 567 ? 27.117 -0.711 -11.688 1.00 77.19 567 LEU A N 1
ATOM 4455 C CA . LEU A 1 567 ? 26.326 -1.511 -12.626 1.00 77.19 567 LEU A CA 1
ATOM 4456 C C . LEU A 1 567 ? 27.214 -2.457 -13.446 1.00 77.19 567 LEU A C 1
ATOM 4458 O O . LEU A 1 567 ? 26.854 -3.611 -13.650 1.00 77.19 567 LEU A O 1
ATOM 4462 N N . CYS A 1 568 ? 28.384 -1.985 -13.884 1.00 82.81 568 CYS A N 1
ATOM 4463 C CA . CYS A 1 568 ? 29.310 -2.765 -14.709 1.00 82.81 568 CYS A CA 1
ATOM 4464 C C . CYS A 1 568 ? 30.421 -3.467 -13.914 1.00 82.81 568 CYS A C 1
ATOM 4466 O O . CYS A 1 568 ? 31.123 -4.297 -14.485 1.00 82.81 568 CYS A O 1
ATOM 4468 N N . VAL A 1 569 ? 30.576 -3.196 -12.612 1.00 78.94 569 VAL A N 1
ATOM 4469 C CA . VAL A 1 569 ? 31.563 -3.889 -11.755 1.00 78.94 569 VAL A CA 1
ATOM 4470 C C . VAL A 1 569 ? 31.302 -5.396 -11.700 1.00 78.94 569 VAL A C 1
ATOM 4472 O O . VAL A 1 569 ? 32.245 -6.181 -11.695 1.00 78.94 569 VAL A O 1
ATOM 4475 N N . ALA A 1 570 ? 30.033 -5.807 -11.702 1.00 73.25 570 ALA A N 1
ATOM 4476 C CA . ALA A 1 570 ? 29.637 -7.216 -11.703 1.00 73.25 570 ALA A CA 1
ATOM 4477 C C . ALA A 1 570 ? 29.573 -7.842 -13.114 1.00 73.25 570 ALA A C 1
ATOM 4479 O O . ALA A 1 570 ? 29.204 -9.009 -13.250 1.00 73.25 570 ALA A O 1
ATOM 4480 N N . SER A 1 571 ? 29.896 -7.084 -14.170 1.00 81.75 571 SER A N 1
ATOM 4481 C CA . SER A 1 571 ? 29.851 -7.568 -15.553 1.00 81.75 571 SER A CA 1
ATOM 4482 C C . SER A 1 571 ? 31.075 -8.409 -15.891 1.00 81.75 571 SER A C 1
ATOM 4484 O O . SER A 1 571 ? 32.214 -7.986 -15.691 1.00 81.75 571 SER A O 1
ATOM 4486 N N . MET A 1 572 ? 30.853 -9.555 -16.539 1.00 78.38 572 MET A N 1
ATOM 4487 C CA . MET A 1 572 ? 31.939 -10.388 -17.073 1.00 78.38 572 MET A CA 1
ATOM 4488 C C . MET A 1 572 ? 32.696 -9.724 -18.236 1.00 78.38 572 MET A C 1
ATOM 4490 O O . MET A 1 572 ? 33.763 -10.194 -18.623 1.00 78.38 572 MET A O 1
ATOM 4494 N N . LYS A 1 573 ? 32.158 -8.637 -18.807 1.00 81.12 573 LYS A N 1
ATOM 4495 C CA . LYS A 1 573 ? 32.745 -7.915 -19.945 1.00 81.12 573 LYS A CA 1
ATOM 4496 C C . LYS A 1 573 ? 33.415 -6.586 -19.567 1.00 81.12 573 LYS A C 1
ATOM 4498 O O . LYS A 1 573 ? 33.908 -5.891 -20.457 1.00 81.12 573 LYS A O 1
ATOM 4503 N N . GLY A 1 574 ? 33.454 -6.223 -18.279 1.00 76.88 574 GLY A N 1
ATOM 4504 C CA . GLY A 1 574 ? 34.210 -5.074 -17.761 1.00 76.88 574 GLY A CA 1
ATOM 4505 C C . GLY A 1 574 ? 33.997 -3.771 -18.549 1.00 76.88 574 GLY A C 1
ATOM 4506 O O . GLY A 1 574 ? 32.897 -3.222 -18.571 1.00 76.88 574 GLY A O 1
ATOM 4507 N N . SER A 1 575 ? 35.045 -3.276 -19.221 1.00 77.94 575 SER A N 1
ATOM 4508 C CA . SER A 1 575 ? 35.017 -2.018 -19.990 1.00 77.94 575 SER A CA 1
ATOM 4509 C C . SER A 1 575 ? 33.999 -1.999 -21.134 1.00 77.94 575 SER A C 1
ATOM 4511 O O . SER A 1 575 ? 33.409 -0.952 -21.389 1.00 77.94 575 SER A O 1
ATOM 4513 N N . GLN A 1 576 ? 33.706 -3.142 -21.766 1.00 85.75 576 GLN A N 1
ATOM 4514 C CA . GLN A 1 576 ? 32.707 -3.203 -22.842 1.00 85.75 576 GLN A CA 1
ATOM 4515 C C . GLN A 1 576 ? 31.294 -2.897 -22.322 1.00 85.75 576 GLN A C 1
ATOM 4517 O O . GLN A 1 576 ? 30.491 -2.305 -23.039 1.00 85.75 576 GLN A O 1
ATOM 4522 N N . CYS A 1 577 ? 30.992 -3.261 -21.068 1.00 88.56 577 CYS A N 1
ATOM 4523 C CA . CYS A 1 577 ? 29.735 -2.890 -20.416 1.00 88.56 577 CYS A CA 1
ATOM 4524 C C . CYS A 1 577 ? 29.641 -1.368 -20.270 1.00 88.56 577 CYS A C 1
ATOM 4526 O O . CYS A 1 577 ? 28.635 -0.766 -20.644 1.00 88.56 577 CYS A O 1
ATOM 4528 N N . ALA A 1 578 ? 30.714 -0.730 -19.794 1.00 86.56 578 ALA A N 1
ATOM 4529 C CA . ALA A 1 578 ? 30.750 0.718 -19.634 1.00 86.56 578 ALA A CA 1
ATOM 4530 C C . ALA A 1 578 ? 30.594 1.443 -20.982 1.00 86.56 578 ALA A C 1
ATOM 4532 O O . ALA A 1 578 ? 29.824 2.400 -21.071 1.00 86.56 578 ALA A O 1
ATOM 4533 N N . ASP A 1 579 ? 31.261 0.971 -22.037 1.00 88.62 579 ASP A N 1
ATOM 4534 C CA . ASP A 1 579 ? 31.150 1.543 -23.383 1.00 88.62 579 ASP A CA 1
ATOM 4535 C C . ASP A 1 579 ? 29.745 1.375 -23.971 1.00 88.62 579 ASP A C 1
ATOM 4537 O O . ASP A 1 579 ? 29.206 2.318 -24.561 1.00 88.62 579 ASP A O 1
ATOM 4541 N N . PHE A 1 580 ? 29.116 0.215 -23.760 1.00 91.81 580 PHE A N 1
ATOM 4542 C CA . PHE A 1 580 ? 27.728 -0.020 -24.150 1.00 91.81 580 PHE A CA 1
ATOM 4543 C C . PHE A 1 580 ? 26.778 0.949 -23.442 1.00 91.81 580 PHE A C 1
ATOM 4545 O O . PHE A 1 580 ? 25.981 1.615 -24.105 1.00 91.81 580 PHE A O 1
AT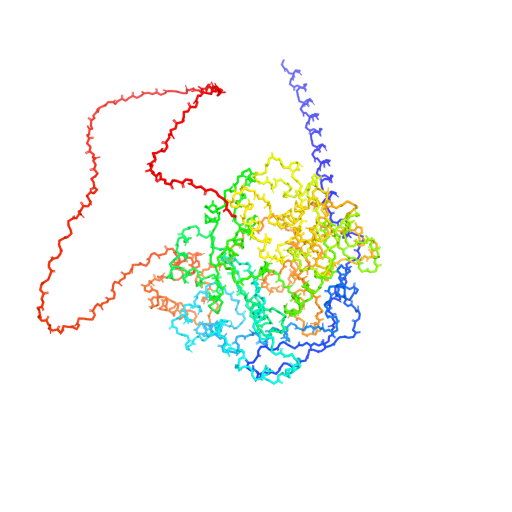OM 4552 N N . VAL A 1 581 ? 26.885 1.086 -22.115 1.00 91.12 581 VAL A N 1
ATOM 4553 C CA . VAL A 1 581 ? 26.045 2.006 -21.332 1.00 91.12 581 VAL A CA 1
ATOM 4554 C C . VAL A 1 581 ? 26.244 3.445 -21.810 1.00 91.12 581 VAL A C 1
ATOM 4556 O O . VAL A 1 581 ? 25.266 4.115 -22.141 1.00 91.12 581 VAL A O 1
ATOM 4559 N N . LYS A 1 582 ? 27.493 3.914 -21.944 1.00 90.19 582 LYS A N 1
ATOM 4560 C CA . LYS A 1 582 ? 27.808 5.268 -22.442 1.00 90.19 582 LYS A CA 1
ATOM 4561 C C . LYS A 1 582 ? 27.208 5.519 -23.826 1.00 90.19 582 LYS A C 1
ATOM 4563 O O . LYS A 1 582 ? 26.567 6.547 -24.047 1.00 90.19 582 LYS A O 1
ATOM 4568 N N . THR A 1 583 ? 27.397 4.579 -24.750 1.00 91.62 583 THR A N 1
ATOM 4569 C CA . THR A 1 583 ? 26.921 4.698 -26.135 1.00 91.62 583 THR A CA 1
ATOM 4570 C C . THR A 1 583 ? 25.398 4.705 -26.198 1.00 91.62 583 THR A C 1
ATOM 4572 O O . THR A 1 583 ? 24.824 5.555 -26.875 1.00 91.62 583 THR A O 1
ATOM 4575 N N . THR A 1 584 ? 24.746 3.827 -25.435 1.00 93.00 584 THR A N 1
ATOM 4576 C CA . THR A 1 584 ? 23.282 3.737 -25.329 1.00 93.00 584 THR A CA 1
ATOM 4577 C C . THR A 1 584 ? 22.687 5.035 -24.793 1.00 93.00 584 THR A C 1
ATOM 4579 O O . THR A 1 584 ? 21.771 5.599 -25.393 1.00 93.00 584 THR A O 1
ATOM 4582 N N . ILE A 1 585 ? 23.248 5.562 -23.700 1.00 91.31 585 ILE A N 1
ATOM 4583 C CA . ILE A 1 585 ? 22.820 6.835 -23.114 1.00 91.31 585 ILE A CA 1
ATOM 4584 C C . ILE A 1 585 ? 22.976 7.961 -24.135 1.00 91.31 585 ILE A C 1
ATOM 4586 O O . ILE A 1 585 ? 22.023 8.705 -24.371 1.00 91.31 585 ILE A O 1
ATOM 4590 N N . ARG A 1 586 ? 24.143 8.073 -24.779 1.00 91.12 586 ARG A N 1
ATOM 4591 C CA . ARG A 1 586 ? 24.402 9.118 -25.777 1.00 91.12 586 ARG A CA 1
ATOM 4592 C C . ARG A 1 586 ? 23.436 9.029 -26.954 1.00 91.12 586 ARG A C 1
ATOM 4594 O O . ARG A 1 586 ? 22.943 10.060 -27.404 1.00 91.12 586 ARG A O 1
ATOM 4601 N N . HIS A 1 587 ? 23.150 7.819 -27.423 1.00 93.06 587 HIS A N 1
ATOM 4602 C CA . HIS A 1 587 ? 22.256 7.580 -28.547 1.00 93.06 587 HIS A CA 1
ATOM 4603 C C . HIS A 1 587 ? 20.810 7.996 -28.234 1.00 93.06 587 HIS A C 1
ATOM 4605 O O . HIS A 1 587 ? 20.225 8.769 -28.991 1.00 93.06 587 HIS A O 1
ATOM 4611 N N . TYR A 1 588 ? 20.256 7.559 -27.098 1.00 92.12 588 TYR A N 1
ATOM 4612 C CA . TYR A 1 588 ? 18.836 7.767 -26.785 1.00 92.12 588 TYR A CA 1
ATOM 4613 C C . TYR A 1 588 ? 18.522 9.072 -26.051 1.00 92.12 588 TYR A C 1
ATOM 4615 O O . TYR A 1 588 ? 17.443 9.642 -26.220 1.00 92.12 588 TYR A O 1
ATOM 4623 N N . THR A 1 589 ? 19.456 9.585 -25.250 1.00 86.69 589 THR A N 1
ATOM 4624 C CA . THR A 1 589 ? 19.252 10.833 -24.497 1.00 86.69 589 THR A CA 1
ATOM 4625 C C . THR A 1 589 ? 19.856 12.052 -25.192 1.00 86.69 589 THR A C 1
ATOM 4627 O O . THR A 1 589 ? 19.470 13.178 -24.881 1.00 86.69 589 THR A O 1
ATOM 4630 N N . GLY A 1 590 ? 20.799 11.853 -26.121 1.00 85.69 590 GLY A N 1
ATOM 4631 C CA . GLY A 1 590 ? 21.581 12.928 -26.738 1.00 85.69 590 GLY A CA 1
ATOM 4632 C C . GLY A 1 590 ? 22.632 13.551 -25.810 1.00 85.69 590 GLY A C 1
ATOM 4633 O O . GLY A 1 590 ? 23.315 14.494 -26.215 1.00 85.69 590 GLY A O 1
ATOM 4634 N N . HIS A 1 591 ? 22.772 13.045 -24.581 1.00 84.00 591 HIS A N 1
ATOM 4635 C CA . HIS A 1 591 ? 23.732 13.516 -23.590 1.00 84.00 591 HIS A CA 1
ATOM 4636 C C . HIS A 1 591 ? 24.888 12.535 -23.443 1.00 84.00 591 HIS A C 1
ATOM 4638 O O . HIS A 1 591 ? 24.694 11.327 -23.369 1.00 84.00 591 HIS A O 1
ATOM 4644 N N . ASP A 1 592 ? 26.101 13.070 -23.364 1.00 83.50 592 ASP A N 1
ATOM 4645 C CA . ASP A 1 592 ? 27.269 12.275 -23.019 1.00 83.50 592 ASP A CA 1
ATOM 4646 C C . ASP A 1 592 ? 27.387 12.175 -21.489 1.00 83.50 592 ASP A C 1
ATOM 4648 O O . ASP A 1 592 ? 27.549 13.216 -20.833 1.00 83.50 592 ASP A O 1
ATOM 4652 N N . PRO A 1 593 ? 27.291 10.970 -20.893 1.00 79.50 593 PRO A N 1
ATOM 4653 C CA . PRO A 1 593 ? 27.525 10.798 -19.463 1.00 79.50 593 PRO A CA 1
ATOM 4654 C C . PRO A 1 593 ? 28.993 11.022 -19.078 1.00 79.50 593 PRO A C 1
ATOM 4656 O O . PRO A 1 593 ? 29.282 11.192 -17.896 1.00 79.50 593 PRO A O 1
ATOM 4659 N N . GLY A 1 594 ? 29.909 11.104 -20.051 1.00 80.19 594 GLY A N 1
ATOM 4660 C CA . GLY A 1 594 ? 31.337 11.220 -19.798 1.00 80.19 594 GLY A CA 1
ATOM 4661 C C . GLY A 1 594 ? 31.893 9.903 -19.269 1.00 80.19 594 GLY A C 1
ATOM 4662 O O . GLY A 1 594 ? 31.472 8.821 -19.688 1.00 80.19 594 GLY A O 1
ATOM 4663 N N . ASP A 1 595 ? 32.860 9.973 -18.358 1.00 76.00 595 ASP A N 1
ATOM 4664 C CA . ASP A 1 595 ? 33.399 8.764 -17.753 1.00 76.00 595 ASP A CA 1
ATOM 4665 C C . ASP A 1 595 ? 32.534 8.263 -16.588 1.00 76.00 595 ASP A C 1
ATOM 4667 O O . ASP A 1 595 ? 32.471 8.902 -15.542 1.00 76.00 595 ASP A O 1
ATOM 4671 N N . LEU A 1 596 ? 31.907 7.090 -16.755 1.00 73.50 596 LEU A N 1
ATOM 4672 C CA . LEU A 1 596 ? 31.057 6.452 -15.742 1.00 73.50 596 LEU A CA 1
ATOM 4673 C C . LEU A 1 596 ? 31.822 6.142 -14.449 1.00 73.50 596 LEU A C 1
ATOM 4675 O O . LEU A 1 596 ? 31.212 6.129 -13.386 1.00 73.50 596 LEU A O 1
ATOM 4679 N N . ALA A 1 597 ? 33.136 5.904 -14.529 1.00 65.75 597 ALA A N 1
ATOM 4680 C CA . ALA A 1 597 ? 33.983 5.691 -13.355 1.00 65.75 597 ALA A CA 1
ATOM 4681 C C . ALA A 1 597 ? 34.304 6.998 -12.607 1.00 65.75 597 ALA A C 1
ATOM 4683 O O . ALA A 1 597 ? 34.574 6.969 -11.409 1.00 65.75 597 ALA A O 1
ATOM 4684 N N . ALA A 1 598 ? 34.260 8.137 -13.307 1.00 61.81 598 ALA A N 1
ATOM 4685 C CA . ALA A 1 598 ? 34.456 9.470 -12.741 1.00 61.81 598 ALA A CA 1
ATOM 4686 C C . ALA A 1 598 ? 33.140 10.138 -12.309 1.00 61.81 598 ALA A C 1
ATOM 4688 O O . ALA A 1 598 ? 33.166 11.169 -11.631 1.00 61.81 598 ALA A O 1
ATOM 4689 N N . MET A 1 599 ? 31.988 9.571 -12.690 1.00 65.31 599 MET A N 1
ATOM 4690 C CA . MET A 1 599 ? 30.716 9.924 -12.072 1.00 65.31 599 MET A CA 1
ATOM 4691 C C . MET A 1 599 ? 30.846 9.631 -10.576 1.00 65.31 599 MET A C 1
ATOM 4693 O O . MET A 1 599 ? 31.273 8.548 -10.179 1.00 65.31 599 MET A O 1
ATOM 4697 N N . GLN A 1 600 ? 30.530 10.625 -9.741 1.00 59.69 600 GLN A N 1
ATOM 4698 C CA . GLN A 1 600 ? 30.514 10.467 -8.284 1.00 59.69 600 GLN A CA 1
ATOM 4699 C C . GLN A 1 600 ? 29.492 9.372 -7.901 1.00 59.69 600 GLN A C 1
ATOM 4701 O O . GLN A 1 600 ? 28.885 8.753 -8.771 1.00 59.69 600 GLN A O 1
ATOM 4706 N N . ALA A 1 601 ? 29.246 9.116 -6.614 1.00 61.34 601 ALA A N 1
ATOM 4707 C CA . ALA A 1 601 ? 28.224 8.155 -6.158 1.00 61.34 601 ALA A CA 1
ATOM 4708 C C . ALA A 1 601 ? 26.759 8.563 -6.499 1.00 61.34 601 ALA A C 1
ATOM 4710 O O . ALA A 1 601 ? 25.831 8.294 -5.745 1.00 61.34 601 ALA A O 1
ATOM 4711 N N . GLU A 1 602 ? 26.557 9.284 -7.601 1.00 75.19 602 GLU A N 1
ATOM 4712 C CA . GLU A 1 602 ? 25.291 9.694 -8.181 1.00 75.19 602 GLU A CA 1
ATOM 4713 C C . GLU A 1 602 ? 24.782 8.605 -9.134 1.00 75.19 602 GLU A C 1
ATOM 4715 O O . GLU A 1 602 ? 25.508 8.187 -10.031 1.00 75.19 602 GLU A O 1
ATOM 4720 N N . SER A 1 603 ? 23.532 8.167 -8.964 1.00 83.25 603 SER A N 1
ATOM 4721 C CA . SER A 1 603 ? 22.884 7.177 -9.838 1.00 83.25 603 SER A CA 1
ATOM 4722 C C . SER A 1 603 ? 22.613 7.723 -11.249 1.00 83.25 603 SER A C 1
ATOM 4724 O O . SER A 1 603 ? 22.498 8.935 -11.449 1.00 83.25 603 SER A O 1
ATOM 4726 N N . LEU A 1 604 ? 22.431 6.836 -12.236 1.00 85.62 604 LEU A N 1
ATOM 4727 C CA . LEU A 1 604 ? 22.019 7.203 -13.602 1.00 85.62 604 LEU A CA 1
ATOM 4728 C C . LEU A 1 604 ? 20.705 7.982 -13.610 1.00 85.62 604 LEU A C 1
ATOM 4730 O O . LEU A 1 604 ? 20.533 8.913 -14.394 1.00 85.62 604 LEU A O 1
ATOM 4734 N N . PHE A 1 605 ? 19.795 7.626 -12.707 1.00 85.94 605 PHE A N 1
ATOM 4735 C CA . PHE A 1 605 ? 18.537 8.336 -12.542 1.00 85.94 605 PHE A CA 1
ATOM 4736 C C . PHE A 1 605 ? 18.744 9.795 -12.121 1.00 85.94 605 PHE A C 1
ATOM 4738 O O . PHE A 1 605 ? 18.218 10.703 -12.763 1.00 85.94 605 PHE A O 1
ATOM 4745 N N . GLN A 1 606 ? 19.538 10.026 -11.073 1.00 83.44 606 GLN A N 1
ATOM 4746 C CA . GLN A 1 606 ? 19.840 11.374 -10.586 1.00 83.44 606 GLN A CA 1
ATOM 4747 C C . GLN A 1 606 ? 20.609 12.187 -11.635 1.00 83.44 606 GLN A C 1
ATOM 4749 O O . GLN A 1 606 ? 20.318 13.366 -11.849 1.00 83.44 606 GLN A O 1
ATOM 4754 N N . TRP A 1 607 ? 21.521 11.532 -12.356 1.00 83.88 607 TRP A N 1
ATOM 4755 C CA . TRP A 1 607 ? 22.242 12.128 -13.475 1.00 83.88 607 TRP A CA 1
ATOM 4756 C C . TRP A 1 607 ? 21.314 12.578 -14.622 1.00 83.88 607 TRP A C 1
ATOM 4758 O O . TRP A 1 607 ? 21.463 13.702 -15.108 1.00 83.88 607 TRP A O 1
ATOM 4768 N N . ASP A 1 608 ? 20.345 11.749 -15.037 1.00 84.75 608 ASP A N 1
ATOM 4769 C CA . ASP A 1 608 ? 19.373 12.062 -16.106 1.00 84.75 608 ASP A CA 1
ATOM 4770 C C . ASP A 1 608 ? 18.407 13.180 -15.678 1.00 84.75 608 ASP A C 1
ATOM 4772 O O . ASP A 1 608 ? 18.073 14.072 -16.459 1.00 84.75 608 ASP A O 1
ATOM 4776 N N . LEU A 1 609 ? 17.986 13.184 -14.409 1.00 80.75 609 LEU A N 1
ATOM 4777 C CA . LEU A 1 609 ? 17.057 14.178 -13.871 1.00 80.75 609 LEU A CA 1
ATOM 4778 C C . LEU A 1 609 ? 17.631 15.601 -13.817 1.00 80.75 609 LEU A C 1
ATOM 4780 O O . LEU A 1 609 ? 16.919 16.557 -14.130 1.00 80.75 609 LEU A O 1
ATOM 4784 N N . LYS A 1 610 ? 18.900 15.760 -13.422 1.00 76.69 610 LYS A N 1
ATOM 4785 C CA . LYS A 1 610 ? 19.503 17.078 -13.147 1.00 76.69 610 LYS A CA 1
ATOM 4786 C C . LYS A 1 610 ? 19.928 17.857 -14.390 1.00 76.69 610 LYS A C 1
ATOM 4788 O O . LYS A 1 610 ? 20.302 19.026 -14.275 1.00 76.69 610 LYS A O 1
ATOM 4793 N N . ARG A 1 611 ? 19.909 17.250 -15.581 1.00 72.69 611 ARG A N 1
ATOM 4794 C CA . ARG A 1 611 ? 20.415 17.889 -16.804 1.00 72.69 611 ARG A CA 1
ATOM 4795 C C . ARG A 1 611 ? 19.274 18.400 -17.693 1.00 72.69 611 ARG A C 1
ATOM 4797 O O . ARG A 1 611 ? 18.413 17.624 -18.105 1.00 72.69 611 ARG A O 1
ATOM 4804 N N . PRO A 1 612 ? 19.251 19.700 -18.043 1.00 59.88 612 PRO A N 1
ATOM 4805 C CA . PRO A 1 612 ? 18.269 20.222 -18.984 1.00 59.88 612 PRO A CA 1
ATOM 4806 C C . PRO A 1 612 ? 18.534 19.674 -20.392 1.00 59.88 612 PRO A C 1
ATOM 4808 O O . PRO A 1 612 ? 19.660 19.729 -20.893 1.00 59.88 612 PRO A O 1
ATOM 4811 N N . ARG A 1 613 ? 17.485 19.193 -21.074 1.00 57.97 613 ARG A N 1
ATOM 4812 C CA . ARG A 1 613 ? 17.577 18.903 -22.510 1.00 57.97 613 ARG A CA 1
ATOM 4813 C C . ARG A 1 613 ? 17.681 20.224 -23.263 1.00 57.97 613 ARG A C 1
ATOM 4815 O O . ARG A 1 613 ? 16.733 21.006 -23.293 1.00 57.97 613 ARG A O 1
ATOM 4822 N N . VAL A 1 614 ? 18.814 20.452 -23.920 1.00 48.12 614 VAL A N 1
ATOM 4823 C CA . VAL A 1 614 ? 18.854 21.396 -25.037 1.00 48.12 614 VAL A CA 1
ATOM 4824 C C . VAL A 1 614 ? 18.066 20.724 -26.153 1.00 48.12 614 VAL A C 1
ATOM 4826 O O . VAL A 1 614 ? 18.546 19.761 -26.749 1.00 48.12 614 VAL A O 1
ATOM 4829 N N . ASN A 1 615 ? 16.841 21.184 -26.413 1.00 44.03 615 ASN A N 1
ATOM 4830 C CA . ASN A 1 615 ? 16.127 20.804 -27.627 1.00 44.03 615 ASN A CA 1
ATOM 4831 C C . ASN A 1 615 ? 16.988 21.257 -28.810 1.00 44.03 615 ASN A C 1
ATOM 4833 O O . ASN A 1 615 ? 16.955 22.426 -29.189 1.00 44.03 615 ASN A O 1
ATOM 4837 N N . LYS A 1 616 ? 17.792 20.358 -29.385 1.00 37.78 616 LYS A N 1
ATOM 4838 C CA . LYS A 1 616 ? 18.320 20.593 -30.725 1.00 37.78 616 LYS A CA 1
ATOM 4839 C C . LYS A 1 616 ? 17.104 20.536 -31.651 1.00 37.78 616 LYS A C 1
ATOM 4841 O O . LYS A 1 616 ? 16.441 19.497 -31.665 1.00 37.78 616 LYS A O 1
ATOM 4846 N N . PRO A 1 617 ? 16.747 21.621 -32.360 1.00 35.06 617 PRO A N 1
ATOM 4847 C CA . PRO A 1 617 ? 15.704 21.526 -33.367 1.00 35.06 617 PRO A CA 1
ATOM 4848 C C . PRO A 1 617 ? 16.108 20.422 -34.345 1.00 35.06 617 PRO A C 1
ATOM 4850 O O . PRO A 1 617 ? 17.271 20.347 -34.751 1.00 35.06 617 PRO A O 1
ATOM 4853 N N . ALA A 1 618 ? 15.165 19.534 -34.664 1.00 33.06 618 ALA A N 1
ATOM 4854 C CA . ALA A 1 618 ? 15.369 18.528 -35.696 1.00 33.06 618 ALA A CA 1
ATOM 4855 C C . ALA A 1 618 ? 15.886 19.232 -36.963 1.00 33.06 618 ALA A C 1
ATOM 4857 O O . ALA A 1 618 ? 15.373 20.310 -37.290 1.00 33.06 618 ALA A O 1
ATOM 4858 N N . PRO A 1 619 ? 16.896 18.690 -37.666 1.00 34.84 619 PRO A N 1
ATOM 4859 C CA . PRO A 1 619 ? 17.299 19.261 -38.937 1.00 34.84 619 PRO A CA 1
ATOM 4860 C C . PRO A 1 619 ? 16.078 19.213 -39.856 1.00 34.84 619 PRO A C 1
ATOM 4862 O O . PRO A 1 619 ? 15.587 18.138 -40.199 1.00 34.84 619 PRO A O 1
ATOM 4865 N N . LEU A 1 620 ? 15.548 20.389 -40.194 1.00 33.12 620 LEU A N 1
ATOM 4866 C CA . LEU A 1 620 ? 14.544 20.537 -41.235 1.00 33.12 620 LEU A CA 1
ATOM 4867 C C . LEU A 1 620 ? 15.135 19.905 -42.493 1.00 33.12 620 LEU A C 1
ATOM 4869 O O . LEU A 1 620 ? 16.093 20.430 -43.062 1.00 33.12 620 LEU A O 1
ATOM 4873 N N . ALA A 1 621 ? 14.589 18.761 -42.899 1.00 35.31 621 ALA A N 1
ATOM 4874 C CA . ALA A 1 621 ? 14.843 18.211 -44.214 1.00 35.31 621 ALA A CA 1
ATOM 4875 C C . ALA A 1 621 ? 14.393 19.273 -45.221 1.00 35.31 621 ALA A C 1
ATOM 4877 O O . ALA A 1 621 ? 13.201 19.531 -45.386 1.00 35.31 621 ALA A O 1
ATOM 4878 N N . ALA A 1 622 ? 15.358 19.954 -45.834 1.00 30.97 622 ALA A N 1
ATOM 4879 C CA . ALA A 1 622 ? 15.112 20.954 -46.853 1.00 30.97 622 ALA A CA 1
ATOM 4880 C C . ALA A 1 622 ? 14.644 20.255 -48.136 1.00 30.97 622 ALA A C 1
ATOM 4882 O O . ALA A 1 622 ? 15.402 20.076 -49.083 1.00 30.97 622 ALA A O 1
ATOM 4883 N N . THR A 1 623 ? 13.378 19.848 -48.186 1.00 33.75 623 THR A N 1
ATOM 4884 C CA . THR A 1 623 ? 12.699 19.604 -49.457 1.00 33.75 623 THR A CA 1
ATOM 4885 C C . THR A 1 623 ? 12.258 20.952 -50.006 1.00 33.75 623 THR A C 1
ATOM 4887 O O . THR A 1 623 ? 11.162 21.432 -49.719 1.00 33.75 623 THR A O 1
ATOM 4890 N N . ALA A 1 624 ? 13.135 21.585 -50.783 1.00 29.78 624 ALA A N 1
ATOM 4891 C CA . ALA A 1 624 ? 12.769 22.719 -51.615 1.00 29.78 624 ALA A CA 1
ATOM 4892 C C . ALA A 1 624 ? 11.824 22.229 -52.724 1.00 29.78 624 ALA A C 1
ATOM 4894 O O . ALA A 1 624 ? 12.256 21.672 -53.731 1.00 29.78 624 ALA A O 1
ATOM 4895 N N . ARG A 1 625 ? 10.515 22.420 -52.536 1.00 31.11 625 ARG A N 1
ATOM 4896 C CA . ARG A 1 625 ? 9.551 22.456 -53.639 1.00 31.11 625 ARG A CA 1
ATOM 4897 C C . ARG A 1 625 ? 9.023 23.877 -53.763 1.00 31.11 625 ARG A C 1
ATOM 4899 O O . ARG A 1 625 ? 8.394 24.393 -52.844 1.00 31.11 625 ARG A O 1
ATOM 4906 N N . SER A 1 626 ? 9.318 24.494 -54.904 1.00 31.95 626 SER A N 1
ATOM 4907 C CA . SER A 1 626 ? 8.740 25.760 -55.343 1.00 31.95 626 SER A CA 1
ATOM 4908 C C . SER A 1 626 ? 7.217 25.692 -55.343 1.00 31.95 626 SER A C 1
ATOM 4910 O O . SER A 1 626 ? 6.641 24.827 -55.999 1.00 31.95 626 SER A O 1
ATOM 4912 N N . ALA A 1 627 ? 6.577 26.653 -54.685 1.00 29.16 627 ALA A N 1
ATOM 4913 C CA . ALA A 1 627 ? 5.240 27.101 -55.040 1.00 29.16 627 ALA A CA 1
ATOM 4914 C C . ALA A 1 627 ? 5.095 28.581 -54.670 1.00 29.16 627 ALA A C 1
ATOM 4916 O O . ALA A 1 627 ? 5.272 28.995 -53.525 1.00 29.16 627 ALA A O 1
ATOM 4917 N N . SER A 1 628 ? 4.840 29.371 -55.698 1.00 28.89 628 SER A N 1
ATOM 4918 C CA . SER A 1 628 ? 4.620 30.806 -55.697 1.00 28.89 628 SER A CA 1
ATOM 4919 C C . SER A 1 628 ? 3.228 31.167 -55.157 1.00 28.89 628 SER A C 1
ATOM 4921 O O . SER A 1 628 ? 2.256 30.491 -55.468 1.00 28.89 628 SER A O 1
ATOM 4923 N N . VAL A 1 629 ? 3.159 32.336 -54.501 1.00 29.58 629 VAL A N 1
ATOM 4924 C CA . VAL A 1 629 ? 2.020 33.284 -54.470 1.00 29.58 629 VAL A CA 1
ATOM 4925 C C . VAL A 1 629 ? 0.821 32.944 -53.561 1.00 29.58 629 VAL A C 1
ATOM 4927 O O . VAL A 1 629 ? -0.029 32.136 -53.898 1.00 29.58 629 VAL A O 1
ATOM 4930 N N . LEU A 1 630 ? 0.680 33.681 -52.449 1.00 28.83 630 LEU A N 1
ATOM 4931 C CA . LEU A 1 630 ? -0.277 34.799 -52.304 1.00 28.83 630 LEU A CA 1
ATOM 4932 C C . LEU A 1 630 ? -0.082 35.482 -50.940 1.00 28.83 630 LEU A C 1
ATOM 4934 O O . LEU A 1 630 ? -0.067 34.845 -49.890 1.00 28.83 630 LEU A O 1
ATOM 4938 N N . GLY A 1 631 ? 0.114 36.799 -50.970 1.00 27.78 631 GLY A N 1
ATOM 4939 C CA . GLY A 1 631 ? 0.330 37.610 -49.782 1.00 27.78 631 GLY A CA 1
ATOM 4940 C C . GLY A 1 631 ? -0.961 37.863 -49.012 1.00 27.78 631 GLY A C 1
ATOM 4941 O O . GLY A 1 631 ? -1.934 38.351 -49.576 1.00 27.78 631 GLY A O 1
ATOM 4942 N N . PHE A 1 632 ? -0.919 37.641 -47.701 1.00 25.58 632 PHE A N 1
ATOM 4943 C CA . PHE A 1 632 ? -1.784 38.326 -46.747 1.00 25.58 632 PHE A CA 1
ATOM 4944 C C . PHE A 1 632 ? -0.937 38.802 -45.568 1.00 25.58 632 PHE A C 1
ATOM 4946 O O . PHE A 1 632 ? -0.272 38.033 -44.879 1.00 25.58 632 PHE A O 1
ATOM 4953 N N . ARG A 1 633 ? -0.908 40.124 -45.397 1.00 26.03 633 ARG A N 1
ATOM 4954 C CA . ARG A 1 633 ? -0.126 40.847 -44.395 1.00 26.03 633 ARG A CA 1
ATOM 4955 C C . ARG A 1 633 ? -1.018 41.033 -43.166 1.00 26.03 633 ARG A C 1
ATOM 4957 O O . ARG A 1 633 ? -1.970 41.801 -43.237 1.00 26.03 633 ARG A O 1
ATOM 4964 N N . TRP A 1 634 ? -0.695 40.396 -42.044 1.00 25.17 634 TRP A N 1
ATOM 4965 C CA . TRP A 1 634 ? -1.226 40.781 -40.732 1.00 25.17 634 TRP A CA 1
ATOM 4966 C C . TRP A 1 634 ? -0.080 41.326 -39.878 1.00 25.17 634 TRP A C 1
ATOM 4968 O O . TRP A 1 634 ? 0.925 40.655 -39.651 1.00 25.17 634 TRP A O 1
ATOM 4978 N N . ARG A 1 635 ? -0.197 42.596 -39.474 1.00 28.12 635 ARG A N 1
ATOM 4979 C CA . ARG A 1 635 ? 0.722 43.268 -38.547 1.00 28.12 635 ARG A CA 1
ATOM 4980 C C . ARG A 1 635 ? 0.261 42.983 -37.119 1.00 28.12 635 ARG A C 1
ATOM 4982 O O . ARG A 1 635 ? -0.863 43.328 -36.779 1.00 28.12 635 ARG A O 1
ATOM 4989 N N . SER A 1 636 ? 1.152 42.486 -36.266 1.00 29.67 636 SER A N 1
ATOM 4990 C CA . SER A 1 636 ? 1.005 42.565 -34.808 1.00 29.67 636 SER A CA 1
ATOM 4991 C C . SER A 1 636 ? 2.238 43.248 -34.214 1.00 29.67 636 SER A C 1
ATOM 4993 O O . SER A 1 636 ? 3.306 42.652 -34.075 1.00 29.67 636 SER A O 1
ATOM 4995 N N . ASN A 1 637 ? 2.088 44.534 -33.898 1.00 30.56 637 ASN A N 1
ATOM 4996 C CA . ASN A 1 637 ? 2.997 45.297 -33.050 1.00 30.56 637 ASN A CA 1
ATOM 4997 C C . ASN A 1 637 ? 2.578 45.083 -31.594 1.00 30.56 637 ASN A C 1
ATOM 4999 O O . ASN A 1 637 ? 1.547 45.628 -31.236 1.00 30.56 637 ASN A O 1
ATOM 5003 N N . VAL A 1 638 ? 3.383 44.400 -30.773 1.00 29.48 638 VAL A N 1
ATOM 5004 C CA . VAL A 1 638 ? 3.699 44.806 -29.386 1.00 29.48 638 VAL A CA 1
ATOM 5005 C C . VAL A 1 638 ? 5.039 44.154 -29.010 1.00 29.48 638 VAL A C 1
ATOM 5007 O O . VAL A 1 638 ? 5.143 42.936 -28.913 1.00 29.48 638 VAL A O 1
ATOM 5010 N N . LYS A 1 639 ? 6.084 44.966 -28.809 1.00 26.23 639 LYS A N 1
ATOM 5011 C CA . LYS A 1 639 ? 7.344 44.566 -28.160 1.00 26.23 639 LYS A CA 1
ATOM 5012 C C . LYS A 1 639 ? 7.301 45.068 -26.715 1.00 26.23 639 LYS A C 1
ATOM 5014 O O . LYS A 1 639 ? 7.361 46.277 -26.509 1.00 26.23 639 LYS A O 1
ATOM 5019 N N . CYS A 1 640 ? 7.263 44.174 -25.729 1.00 23.44 640 CYS A N 1
ATOM 5020 C CA . CYS A 1 640 ? 7.596 44.531 -24.347 1.00 23.44 640 CYS A CA 1
ATOM 5021 C C . CYS A 1 640 ? 9.121 44.532 -24.187 1.00 23.44 640 CYS A C 1
ATOM 5023 O O . CYS A 1 640 ? 9.789 43.524 -24.412 1.00 23.44 640 CYS A O 1
ATOM 5025 N N . LYS A 1 641 ? 9.670 45.698 -23.841 1.00 23.55 641 LYS A N 1
ATOM 5026 C CA . LYS A 1 641 ? 11.094 45.958 -23.618 1.00 23.55 641 LYS A CA 1
ATOM 5027 C C . LYS A 1 641 ? 11.303 46.045 -22.103 1.00 23.55 641 LYS A C 1
ATOM 5029 O O . LYS A 1 641 ? 10.737 46.928 -21.471 1.00 23.55 641 LYS A O 1
ATOM 5034 N N . VAL A 1 642 ? 12.082 45.132 -21.526 1.00 25.25 642 VAL A N 1
ATOM 5035 C CA . VAL A 1 642 ? 12.503 45.198 -20.116 1.00 25.25 642 VAL A CA 1
ATOM 5036 C C . VAL A 1 642 ? 13.696 46.148 -20.028 1.00 25.25 642 VAL A C 1
ATOM 5038 O O . VAL A 1 642 ? 14.742 45.889 -20.622 1.00 25.25 642 VAL A O 1
ATOM 5041 N N . THR A 1 643 ? 13.538 47.267 -19.324 1.00 24.69 643 THR A N 1
ATOM 5042 C CA . THR A 1 643 ? 14.613 48.228 -19.043 1.00 24.69 643 THR A CA 1
ATOM 5043 C C . THR A 1 643 ? 15.144 48.034 -17.630 1.00 24.69 643 THR A C 1
ATOM 5045 O O . THR A 1 643 ? 14.410 48.202 -16.661 1.00 24.69 643 THR A O 1
ATOM 5048 N N . TRP A 1 644 ? 16.439 47.740 -17.523 1.00 25.11 644 TRP A N 1
ATOM 5049 C CA . TRP A 1 644 ? 17.219 47.909 -16.300 1.00 25.11 644 TRP A CA 1
ATOM 5050 C C . TRP A 1 644 ? 17.667 49.367 -16.198 1.00 25.11 644 TRP A C 1
ATOM 5052 O O . TRP A 1 644 ? 18.357 49.859 -17.090 1.00 25.11 644 TRP A O 1
ATOM 5062 N N . ALA A 1 645 ? 17.293 50.050 -15.118 1.00 25.31 645 ALA A N 1
ATOM 5063 C CA . ALA A 1 645 ? 17.797 51.379 -14.795 1.00 25.31 645 ALA A CA 1
ATOM 5064 C C . ALA A 1 645 ? 18.840 51.276 -13.675 1.00 25.31 645 ALA A C 1
ATOM 5066 O O . ALA A 1 645 ? 18.573 50.764 -12.590 1.00 25.31 645 ALA A O 1
ATOM 5067 N N . ARG A 1 646 ? 20.040 51.777 -13.961 1.00 28.78 646 ARG A N 1
ATOM 5068 C CA . ARG A 1 646 ? 21.140 52.016 -13.022 1.00 28.78 646 ARG A CA 1
ATOM 5069 C C . ARG A 1 646 ? 21.577 53.455 -13.260 1.00 28.78 646 ARG A C 1
ATOM 5071 O O . ARG A 1 646 ? 21.866 53.759 -14.412 1.00 28.78 646 ARG A O 1
ATOM 5078 N N . GLN A 1 647 ? 21.660 54.298 -12.229 1.00 28.16 647 GLN A N 1
ATOM 5079 C CA . GLN A 1 647 ? 22.450 55.544 -12.236 1.00 28.16 647 GLN A CA 1
ATOM 5080 C C . GLN A 1 647 ? 22.546 56.177 -10.816 1.00 28.16 647 GLN A C 1
ATOM 5082 O O . GLN A 1 647 ? 21.865 55.679 -9.922 1.00 28.16 647 GLN A O 1
ATOM 5087 N N . PRO A 1 648 ? 23.471 57.131 -10.536 1.00 37.53 648 PRO A N 1
ATOM 5088 C CA . PRO A 1 648 ? 24.690 56.806 -9.778 1.00 37.53 648 PRO A CA 1
ATOM 5089 C C . PRO A 1 648 ? 25.069 57.775 -8.623 1.00 37.53 648 PRO A C 1
ATOM 5091 O O . PRO A 1 648 ? 24.622 58.910 -8.572 1.00 37.53 648 PRO A O 1
ATOM 5094 N N . GLY A 1 649 ? 26.015 57.323 -7.781 1.00 26.73 649 GLY A N 1
ATOM 5095 C CA . GLY A 1 649 ? 27.187 58.078 -7.286 1.00 26.73 649 GLY A CA 1
ATOM 5096 C C . GLY A 1 649 ? 27.028 59.190 -6.230 1.00 26.73 649 GLY A C 1
ATOM 5097 O O . GLY A 1 649 ? 26.585 60.280 -6.555 1.00 26.73 649 GLY A O 1
ATOM 5098 N N . ALA A 1 650 ? 27.597 58.989 -5.027 1.00 26.56 650 ALA A N 1
ATOM 5099 C CA . ALA A 1 650 ? 28.878 59.591 -4.585 1.00 26.56 650 ALA A CA 1
ATOM 5100 C C . ALA A 1 650 ? 28.996 59.835 -3.054 1.00 26.56 650 ALA A C 1
ATOM 5102 O O . ALA A 1 650 ? 28.149 60.470 -2.443 1.00 26.56 650 ALA A O 1
ATOM 5103 N N . ARG A 1 651 ? 30.184 59.460 -2.542 1.00 26.02 651 ARG A N 1
ATOM 5104 C CA . ARG A 1 651 ? 30.980 59.994 -1.407 1.00 26.02 651 ARG A CA 1
ATOM 5105 C C . ARG A 1 651 ? 30.741 59.577 0.064 1.00 26.02 651 ARG A C 1
ATOM 5107 O O . ARG A 1 651 ? 29.685 59.764 0.641 1.00 26.02 651 ARG A O 1
ATOM 5114 N N . ALA A 1 652 ? 31.904 59.220 0.637 1.00 27.98 652 ALA A N 1
ATOM 5115 C CA . ALA A 1 652 ? 32.434 59.464 1.988 1.00 27.98 652 ALA A CA 1
ATOM 5116 C C . ALA A 1 652 ? 32.052 58.517 3.148 1.00 27.98 652 ALA A C 1
ATOM 5118 O O . ALA A 1 652 ? 31.036 58.673 3.803 1.00 27.98 652 ALA A O 1
ATOM 5119 N N . GLY A 1 653 ? 32.973 57.589 3.447 1.00 25.42 653 GLY A N 1
ATOM 5120 C CA . GLY A 1 653 ? 33.859 57.702 4.616 1.00 25.42 653 GLY A CA 1
ATOM 5121 C C . GLY A 1 653 ? 33.299 57.446 6.022 1.00 25.42 653 GLY A C 1
ATOM 5122 O O . GLY A 1 653 ? 32.745 58.344 6.632 1.00 25.42 653 GLY A O 1
ATOM 5123 N N . GLY A 1 654 ? 33.675 56.289 6.584 1.00 25.25 654 GLY A N 1
ATOM 5124 C CA . GLY A 1 654 ? 34.398 56.231 7.864 1.00 25.25 654 GLY A CA 1
ATOM 5125 C C . GLY A 1 654 ? 33.605 55.997 9.159 1.00 25.25 654 GLY A C 1
ATOM 5126 O O . GLY A 1 654 ? 33.013 56.927 9.683 1.00 25.25 654 GLY A O 1
ATOM 5127 N N . SER A 1 655 ? 33.826 54.806 9.750 1.00 25.39 655 SER A N 1
ATOM 5128 C CA . SER A 1 655 ? 33.844 54.473 11.204 1.00 25.39 655 SER A CA 1
ATOM 5129 C C . SER A 1 655 ? 32.525 54.631 11.989 1.00 25.39 655 SER A C 1
ATOM 5131 O O . SER A 1 655 ? 31.726 55.493 11.684 1.00 25.39 655 SER A O 1
ATOM 5133 N N . SER A 1 656 ? 32.166 53.897 13.042 1.00 26.50 656 SER A N 1
ATOM 5134 C CA . SER A 1 656 ? 32.719 52.814 13.868 1.00 26.50 656 SER A CA 1
ATOM 5135 C C . SER A 1 656 ? 31.640 52.499 14.920 1.00 26.50 656 SER A C 1
ATOM 5137 O O . SER A 1 656 ? 31.055 53.457 15.416 1.00 26.50 656 SER A O 1
ATOM 5139 N N . SER A 1 657 ? 31.501 51.234 15.362 1.00 26.02 657 SER A N 1
ATOM 5140 C CA . SER A 1 657 ? 30.900 50.817 16.662 1.00 26.02 657 SER A CA 1
ATOM 5141 C C . SER A 1 657 ? 29.415 51.206 16.899 1.00 26.02 657 SER A C 1
ATOM 5143 O O . SER A 1 657 ? 28.914 52.146 16.317 1.00 26.02 657 SER A O 1
ATOM 5145 N N . THR A 1 658 ? 28.561 50.560 17.688 1.00 27.78 658 THR A N 1
ATOM 5146 C CA . THR A 1 658 ? 28.659 49.594 18.785 1.00 27.78 658 THR A CA 1
ATOM 5147 C C . THR A 1 658 ? 27.244 49.030 19.017 1.00 27.78 658 THR A C 1
ATOM 5149 O O . THR A 1 658 ? 26.263 49.571 18.518 1.00 27.78 658 THR A O 1
ATOM 5152 N N . ARG A 1 659 ? 27.176 47.945 19.795 1.00 27.75 659 ARG A N 1
ATOM 5153 C CA . ARG A 1 659 ? 26.007 47.353 20.478 1.00 27.75 659 ARG A CA 1
ATOM 5154 C C . ARG A 1 659 ? 24.896 48.340 20.879 1.00 27.75 659 ARG A C 1
ATOM 5156 O O . ARG A 1 659 ? 25.213 49.405 21.384 1.00 27.75 659 ARG A O 1
ATOM 5163 N N . GLU A 1 660 ? 23.642 47.883 20.864 1.00 28.28 660 GLU A N 1
ATOM 5164 C CA . GLU A 1 660 ? 22.832 47.562 22.061 1.00 28.28 660 GLU A CA 1
ATOM 5165 C C . GLU A 1 660 ? 21.408 47.131 21.665 1.00 28.28 660 GLU A C 1
ATOM 5167 O O . GLU A 1 660 ? 20.933 47.440 20.578 1.00 28.28 660 GLU A O 1
ATOM 5172 N N . GLY A 1 661 ? 20.785 46.308 22.516 1.00 24.23 661 GLY A N 1
ATOM 5173 C CA . GLY A 1 661 ? 19.483 45.682 22.283 1.00 24.23 661 GLY A CA 1
ATOM 5174 C C . GLY A 1 661 ? 18.283 46.543 22.712 1.00 24.23 661 GLY A C 1
ATOM 5175 O O . GLY A 1 661 ? 18.180 47.702 22.338 1.00 24.23 661 GLY A O 1
ATOM 5176 N N . PRO A 1 662 ? 17.316 45.963 23.436 1.00 48.59 662 PRO A N 1
ATOM 5177 C CA . PRO A 1 662 ? 16.028 45.581 22.860 1.00 48.59 662 PRO A CA 1
ATOM 5178 C C . PRO A 1 662 ? 14.865 46.306 23.540 1.00 48.59 662 PRO A C 1
ATOM 5180 O O . PRO A 1 662 ? 14.908 46.490 24.751 1.00 48.59 662 PRO A O 1
ATOM 5183 N N . VAL A 1 663 ? 13.773 46.624 22.833 1.00 26.47 663 VAL A N 1
ATOM 5184 C CA . VAL A 1 663 ? 12.536 47.041 23.515 1.00 26.47 663 VAL A CA 1
ATOM 5185 C C . VAL A 1 663 ? 11.275 46.527 22.815 1.00 26.47 663 VAL A C 1
ATOM 5187 O O . VAL A 1 663 ? 11.001 46.765 21.645 1.00 26.47 663 VAL A O 1
ATOM 5190 N N . THR A 1 664 ? 10.530 45.797 23.636 1.00 26.50 664 THR A N 1
ATOM 5191 C CA . THR A 1 664 ? 9.114 45.436 23.625 1.00 26.50 664 THR A CA 1
ATOM 5192 C C . THR A 1 664 ? 8.164 46.518 23.107 1.00 26.50 664 THR A C 1
ATOM 5194 O O . THR A 1 664 ? 8.308 47.666 23.497 1.00 26.50 664 THR A O 1
ATOM 5197 N N . THR A 1 665 ? 7.060 46.157 22.440 1.00 26.83 665 THR A N 1
ATOM 5198 C CA . THR A 1 665 ? 5.710 46.342 23.024 1.00 26.83 665 THR A CA 1
ATOM 5199 C C . THR A 1 665 ? 4.555 45.811 22.170 1.00 26.83 665 THR A C 1
ATOM 5201 O O . THR A 1 665 ? 4.506 45.914 20.952 1.00 26.83 665 THR A O 1
ATOM 5204 N N . ARG A 1 666 ? 3.629 45.233 22.937 1.00 24.23 666 ARG A N 1
ATOM 5205 C CA . ARG A 1 666 ? 2.228 44.869 22.718 1.00 24.23 666 ARG A CA 1
ATOM 5206 C C . ARG A 1 666 ? 1.445 45.620 21.636 1.00 24.23 666 ARG A C 1
ATOM 5208 O O . ARG A 1 666 ? 1.359 46.840 21.622 1.00 24.23 666 ARG A O 1
ATOM 5215 N N . VAL A 1 667 ? 0.712 44.791 20.902 1.00 26.19 667 VAL A N 1
ATOM 5216 C CA . VAL A 1 667 ? -0.495 45.052 20.111 1.00 26.19 667 VAL A CA 1
ATOM 5217 C C . VAL A 1 667 ? -1.725 45.257 21.007 1.00 26.19 667 VAL A C 1
ATOM 5219 O O . VAL A 1 667 ? -1.878 44.522 21.987 1.00 26.19 667 VAL A O 1
ATOM 5222 N N . ARG A 1 668 ? -2.610 46.191 20.614 1.00 26.05 668 ARG A N 1
ATOM 5223 C CA . ARG A 1 668 ? -4.101 46.133 20.576 1.00 26.05 668 ARG A CA 1
ATOM 5224 C C . ARG A 1 668 ? -4.677 47.547 20.297 1.00 26.05 668 ARG A C 1
ATOM 5226 O O . ARG A 1 668 ? -4.013 48.507 20.670 1.00 26.05 668 ARG A O 1
ATOM 5233 N N . PRO A 1 669 ? -5.944 47.708 19.864 1.00 42.62 669 PRO A N 1
ATOM 5234 C CA . PRO A 1 669 ? -6.652 47.090 18.734 1.00 42.62 669 PRO A CA 1
ATOM 5235 C C . PRO A 1 669 ? -7.433 48.150 17.897 1.00 42.62 669 PRO A C 1
ATOM 5237 O O . PRO A 1 669 ? -7.370 49.339 18.184 1.00 42.62 669 PRO A O 1
ATOM 5240 N N . ASP A 1 670 ? -8.201 47.667 16.914 1.00 27.91 670 ASP A N 1
ATOM 5241 C CA . ASP A 1 670 ? -9.311 48.321 16.190 1.00 27.91 670 ASP A CA 1
ATOM 5242 C C . ASP A 1 670 ? -9.010 49.498 15.247 1.00 27.91 670 ASP A C 1
ATOM 5244 O O . ASP A 1 670 ? -8.626 50.578 15.671 1.00 27.91 670 ASP A O 1
ATOM 5248 N N . GLN A 1 671 ? -9.305 49.308 13.954 1.00 28.88 671 GLN A N 1
ATOM 5249 C CA . GLN A 1 671 ? -10.422 49.959 13.243 1.00 28.88 671 GLN A CA 1
ATOM 5250 C C . GLN A 1 671 ? -10.607 49.295 11.866 1.00 28.88 671 GLN A C 1
ATOM 5252 O O . GLN A 1 671 ? -9.646 49.067 11.134 1.00 28.88 671 GLN A O 1
ATOM 5257 N N . GLY A 1 672 ? -11.851 48.939 11.537 1.00 25.36 672 GLY A N 1
ATOM 5258 C CA . GLY A 1 672 ? -12.218 48.323 10.262 1.00 25.36 672 GLY A CA 1
ATOM 5259 C C . GLY A 1 672 ? -12.380 49.330 9.126 1.00 25.36 672 GLY A C 1
ATOM 5260 O O . GLY A 1 672 ? -12.548 50.515 9.377 1.00 25.36 672 GLY A O 1
ATOM 5261 N N . PHE A 1 673 ? -12.411 48.835 7.886 1.00 24.83 673 PHE A N 1
ATOM 5262 C CA . PHE A 1 673 ? -13.014 49.535 6.750 1.00 24.83 673 PHE A CA 1
ATOM 5263 C C . PHE A 1 673 ? -13.538 48.536 5.703 1.00 24.83 673 PHE A C 1
ATOM 5265 O O . PHE A 1 673 ? -12.838 47.617 5.284 1.00 24.83 673 PHE A O 1
ATOM 5272 N N . ARG A 1 674 ? -14.803 48.745 5.314 1.00 24.34 674 ARG A N 1
ATOM 5273 C CA . ARG A 1 674 ? -15.519 48.183 4.154 1.00 24.34 674 ARG A CA 1
ATOM 5274 C C . ARG A 1 674 ? -14.965 48.761 2.850 1.00 24.34 674 ARG A C 1
ATOM 5276 O O . ARG A 1 674 ? -14.693 49.958 2.826 1.00 24.34 674 ARG A O 1
ATOM 5283 N N . ILE A 1 675 ? -14.980 47.978 1.764 1.00 27.67 675 ILE A N 1
ATOM 5284 C CA . ILE A 1 675 ? -15.135 48.499 0.393 1.00 27.67 675 ILE A CA 1
ATOM 5285 C C . ILE A 1 675 ? -16.078 47.583 -0.404 1.00 27.67 675 ILE A C 1
ATOM 5287 O O . ILE A 1 675 ? -15.912 46.365 -0.428 1.00 27.67 675 ILE A O 1
ATOM 5291 N N . ASP A 1 676 ? -17.072 48.229 -1.011 1.00 26.42 676 ASP A N 1
ATOM 5292 C CA . ASP A 1 676 ? -18.168 47.700 -1.818 1.00 26.42 676 ASP A CA 1
ATOM 5293 C C . ASP A 1 676 ? -17.754 47.273 -3.237 1.00 26.42 676 ASP A C 1
ATOM 5295 O O . ASP A 1 676 ? -16.840 47.830 -3.849 1.00 26.42 676 ASP A O 1
ATOM 5299 N N . ALA A 1 677 ? -18.512 46.319 -3.781 1.00 29.03 677 ALA A N 1
ATOM 5300 C CA . ALA A 1 677 ? -18.523 45.932 -5.190 1.00 29.03 677 ALA A CA 1
ATOM 5301 C C . ALA A 1 677 ? -19.519 46.798 -5.999 1.00 29.03 677 ALA A C 1
ATOM 5303 O O . ALA A 1 677 ? -20.571 47.167 -5.470 1.00 29.03 677 ALA A O 1
ATOM 5304 N N . PRO A 1 678 ? -19.261 47.088 -7.289 1.00 29.00 678 PRO A N 1
ATOM 5305 C CA . PRO A 1 678 ? -20.221 47.785 -8.141 1.00 29.00 678 PRO A CA 1
ATOM 5306 C C . PRO A 1 678 ? -21.254 46.832 -8.777 1.00 29.00 678 PRO A C 1
ATOM 5308 O O . PRO A 1 678 ? -20.913 45.757 -9.266 1.00 29.00 678 PRO A O 1
ATOM 5311 N N . GLY A 1 679 ? -22.523 47.275 -8.766 1.00 28.58 679 GLY A N 1
ATOM 5312 C CA . GLY A 1 679 ? -23.700 46.655 -9.405 1.00 28.58 679 GLY A CA 1
ATOM 5313 C C . GLY A 1 679 ? -23.670 46.693 -10.943 1.00 28.58 679 GLY A C 1
ATOM 5314 O O . GLY A 1 679 ? -22.648 46.989 -11.543 1.00 28.58 679 GLY A O 1
ATOM 5315 N N . LEU A 1 680 ? -24.746 46.463 -11.698 1.00 27.78 680 LEU A N 1
ATOM 5316 C CA . LEU A 1 680 ? -26.189 46.498 -11.446 1.00 27.78 680 LEU A CA 1
ATOM 5317 C C . LEU A 1 680 ? -26.854 46.023 -12.762 1.00 27.78 680 LEU A C 1
ATOM 5319 O O . LEU A 1 680 ? -26.419 46.474 -13.818 1.00 27.78 680 LEU A O 1
ATOM 5323 N N . ASN A 1 681 ? -27.910 45.196 -12.734 1.00 26.28 681 ASN A N 1
ATOM 5324 C CA . ASN A 1 681 ? -29.209 45.531 -13.358 1.00 26.28 681 ASN A CA 1
ATOM 5325 C C . ASN A 1 681 ? -30.262 44.405 -13.285 1.00 26.28 681 ASN A C 1
ATOM 5327 O O . ASN A 1 681 ? -30.241 43.441 -14.038 1.00 26.28 681 ASN A O 1
ATOM 5331 N N . ARG A 1 682 ? -31.204 44.627 -12.357 1.00 29.98 682 ARG A N 1
ATOM 5332 C CA . ARG A 1 682 ? -32.679 44.633 -12.474 1.00 29.98 682 ARG A CA 1
ATOM 5333 C C . ARG A 1 682 ? -33.380 43.680 -13.457 1.00 29.98 682 ARG A C 1
ATOM 5335 O O . ARG A 1 682 ? -33.254 43.829 -14.666 1.00 29.98 682 ARG A O 1
ATOM 5342 N N . GLY A 1 683 ? -34.365 42.944 -12.923 1.00 26.69 683 GLY A N 1
ATOM 5343 C CA . GLY A 1 683 ? -35.529 42.513 -13.705 1.00 26.69 683 GLY A CA 1
ATOM 5344 C C . GLY A 1 683 ? -36.542 41.585 -13.018 1.00 26.69 683 GLY A C 1
ATOM 5345 O O . GLY A 1 683 ? -36.564 40.412 -13.339 1.00 26.69 683 GLY A O 1
ATOM 5346 N N . ARG A 1 684 ? -37.423 42.163 -12.183 1.00 27.73 684 ARG A N 1
ATOM 5347 C CA . ARG A 1 684 ? -38.807 41.749 -11.816 1.00 27.73 684 ARG A CA 1
ATOM 5348 C C . ARG A 1 684 ? -39.114 40.428 -11.073 1.00 27.73 684 ARG A C 1
ATOM 5350 O O . ARG A 1 684 ? -38.791 39.330 -11.497 1.00 27.73 684 ARG A O 1
ATOM 5357 N N . LEU A 1 685 ? -39.890 40.634 -10.004 1.00 29.61 685 LEU A N 1
ATOM 5358 C CA . LEU A 1 685 ? -40.723 39.718 -9.212 1.00 29.61 685 LEU A CA 1
ATOM 5359 C C . LEU A 1 685 ? -41.922 39.167 -10.014 1.00 29.61 685 LEU A C 1
ATOM 5361 O O . LEU A 1 685 ? -42.496 39.935 -10.785 1.00 29.61 685 LEU A O 1
ATOM 5365 N N . ASP A 1 686 ? -42.340 37.914 -9.771 1.00 28.83 686 ASP A N 1
ATOM 5366 C CA . ASP A 1 686 ? -43.565 37.559 -9.005 1.00 28.83 686 ASP A CA 1
ATOM 5367 C C . ASP A 1 686 ? -43.619 36.024 -8.706 1.00 28.83 686 ASP A C 1
ATOM 5369 O O . ASP A 1 686 ? -42.953 35.263 -9.411 1.00 28.83 686 ASP A O 1
ATOM 5373 N N . PRO A 1 687 ? -44.335 35.546 -7.657 1.00 42.41 687 PRO A N 1
ATOM 5374 C CA . PRO A 1 687 ? -44.194 34.218 -7.053 1.00 42.41 687 PRO A CA 1
ATOM 5375 C C . PRO A 1 687 ? -45.325 33.226 -7.407 1.00 42.41 687 PRO A C 1
ATOM 5377 O O . PRO A 1 687 ? -46.371 33.610 -7.920 1.00 42.41 687 PRO A O 1
ATOM 5380 N N . ARG A 1 688 ? -45.134 31.973 -6.953 1.00 29.55 688 ARG A N 1
ATOM 5381 C CA . ARG A 1 688 ? -46.020 30.779 -6.957 1.00 29.55 688 ARG A CA 1
ATOM 5382 C C . ARG A 1 688 ? -45.752 29.761 -8.075 1.00 29.55 688 ARG A C 1
ATOM 5384 O O . ARG A 1 688 ? -46.325 29.861 -9.155 1.00 29.55 688 ARG A O 1
ATOM 5391 N N . ALA A 1 689 ? -44.981 28.730 -7.730 1.00 33.12 689 ALA A N 1
ATOM 5392 C CA . ALA A 1 689 ? -45.258 27.306 -7.959 1.00 33.12 689 ALA A CA 1
ATOM 5393 C C . ALA A 1 689 ? -44.282 26.481 -7.111 1.00 33.12 689 ALA A C 1
ATOM 5395 O O . ALA A 1 689 ? -43.088 26.861 -7.097 1.00 33.12 689 ALA A O 1
#

InterPro domains:
  IPR021822 Protein of unknown function DUF3405 [PF11885] (177-338)
  IPR021822 Protein of unknown function DUF3405 [PF11885] (368-524)
  IPR021822 Protein of unknown function DUF3405 [PTHR36205] (61-337)